Protein AF-A0A3C0A599-F1 (afdb_monomer_lite)

Secondary structure (DSSP, 8-state):
-HHHHHHHHHH-GGGGGGHHHHHHHHHHHHHHHT--SHHHHHHHHHHHH-SS-HHHHHHHHHHHHHHHHHTT-HHHHHHHHHHHHHTS-TT-HHHHHHHHHHHTTHHHHHHHHHHHHHHHHHHHHTS-HHHHHHHHHHHHHHHHHHHHHHHHHHHHHHTTSSP--S-TTS----------S---GGGSHHHHHHHHHHHHHHH-S--S-TTTT-S-------------------GGGSGGG-HHHHHTTS---HHHHHHHHHHHHHHHHHHHHHIIIII--HHHHHHHHHHHHHT---HHHHHHHHHHHHHHHHHTT-HHHHHHHHHHHHHHSTTSHHHHHHH--------GGG-HHHHHHHHHHHHHTT-HHHHHHHHHHHHHHTTTSTTHHHHHHHHHHHHHHHH-HHHHHHHHHHHHHHSTTSHHHHHHHHIIIIIHHHH---SPPPGGG-S-EEEEEEEETT-HHHHHHHHHHHHHHHHHTT-TTT-EEEEEEEETTEEEEEEEEES-HHHHHHHHHHHHS--HHHHHTT-----S-EEEEEHHHHHHHHHHT-HHHHHH-TTSPPPP---S------PPPP------HHHHHHHHHHHHHHHHHHHTTS---

pLDDT: mean 80.08, std 21.66, range [24.72, 98.38]

Foldseek 3Di:
DVLVVLVVLCPDPVNLLVLLVSLQVNLVVCCVPVVDCSNVVSLVSSCVSDVPQLVSQLVSLQVQLVSCVVVVVLLSSLVSLVSNLVSDDPPPPVNVVSVVVNVLSVLVNVLCLLQVLLCVLLVLLPDDPVVLLVVLLVVLVLVVVVLVVVLVVVVVVVCPPPHPPPDVPDDDDDDDDDDDDDDPQCRPPSSVLVVVVVCCVVQNDFDPDPPRVDPDDDDDDDDDDPPPPPPDQHPCRPLSSRSVNLVVLRDNDPVVSVVSLQSNLVSLLSNLVCCVPPVVVLVSSLVSLVVSVVSVYDPLSNLLSLLSQLVSCVVVVVVVSNVVSLVCCCPVVVVDPSVVCSVQVDADFDDDCRPLVNLLVVLVVCVVVLVLVCLLVVLSVSLSRQPPDLSNLVSLLSNLVSCQQAVFLVSSLVSLSCSLSNPVPRPSNVVSVCCNVPVSVVLDDWAFDPQVPFQWKKKKFKDFPPCVVVLVVVQVLVVVVCVVVVNVVFWHWDWGDAHNTIIIIMIIRAGGLVRNVVVLVCLQPPDPVVVVVVRHHDVTDMGMDGPRRVVSCSRNVCVVVCVVDNGGDDDPPDDPDDDDDDDDDDDDDDDDVVSVVVSSVVVVVVVVSVVVVPDDD

Sequence (617 aa):
MLLELLHDLEKDRENRPFLDKIYNALADYHRNTTRDSLAIVYYNKSIQSFKEDQTLQSINYQTLAEMKFDKAEYKQAGAYYDSTLTNLAENSKKWRRIKKKRENLDDVIKYEDIASINDSILRIAKMSDSDKLAFFKAYTDDLKAKAIADSTAAAKLSNKGPGIVNNEFAKKSVGGPSASGGKFYFYTPATVAYGKVEFRKLWGDRKLEDNWRRSEKKSNGFDQDQEIIMDTTPIAELEIFNPQTYIEEIPSDPKVLDSLTIDRDFAYYQLGLIYKEKFKEYDLATNRLEKLLAYNPQERLVLPAKYNLYKIYGLLENQTSAQKYKDDILNNHSDSRYAEILRNPNTQLASDASSPEFKYNALYKAFEASQYAEVIKKSDGYITLYNGTDIVPKFELLKATAIARQDGFQAYKKALNFVSLTYPNSPQGKRAQQLYSTTIPRLEFKQFVPDNQGANFKLLYTFDQNQDDEISDIKKQLNAAIEYYTYQEKMFVSVDYYNPSTTLVVVHGLDSKLGAQGLGEVLSKPQKQARKDKITSITKDFVGISSENYQIVQIHKNLEAYRLNPKQAPVKPESAAKKTAVKKTNLNKSPDPDKKKALIEKLKRQKKAGNSKKETP

Structure (mmCIF, N/CA/C/O backbone):
data_AF-A0A3C0A599-F1
#
_entry.id   AF-A0A3C0A599-F1
#
loop_
_atom_site.group_PDB
_atom_site.id
_atom_site.type_symbol
_atom_site.label_atom_id
_atom_site.label_alt_id
_atom_site.label_comp_id
_atom_site.label_asym_id
_atom_site.label_entity_id
_atom_site.label_seq_id
_atom_site.pdbx_PDB_ins_code
_atom_site.Cartn_x
_atom_site.Cartn_y
_atom_site.Cartn_z
_atom_site.occupancy
_atom_site.B_iso_or_equiv
_atom_site.auth_seq_id
_atom_site.auth_comp_id
_atom_site.auth_asym_id
_atom_site.auth_atom_id
_atom_site.pdbx_PDB_model_num
ATOM 1 N N . MET A 1 1 ? 16.772 13.112 -49.826 1.00 80.94 1 MET A N 1
ATOM 2 C CA . MET A 1 1 ? 17.465 14.390 -49.553 1.00 80.94 1 MET A CA 1
ATOM 3 C C . MET A 1 1 ? 17.954 14.496 -48.107 1.00 80.94 1 MET A C 1
ATOM 5 O O . MET A 1 1 ? 19.145 14.323 -47.926 1.00 80.94 1 MET A O 1
ATOM 9 N N . LEU A 1 2 ? 17.122 14.698 -47.069 1.00 88.19 2 LEU A N 1
ATOM 10 C CA . LEU A 1 2 ? 17.650 14.875 -45.692 1.00 88.19 2 LEU A CA 1
ATOM 11 C C . LEU A 1 2 ? 18.316 13.618 -45.089 1.00 88.19 2 LEU A C 1
ATOM 13 O O . LEU A 1 2 ? 19.411 13.718 -44.550 1.00 88.19 2 LEU A O 1
ATOM 17 N N . LEU A 1 3 ? 17.681 12.443 -45.183 1.00 90.12 3 LEU A N 1
ATOM 18 C CA . LEU A 1 3 ? 18.238 11.193 -44.635 1.00 90.12 3 LEU A CA 1
ATOM 19 C C . LEU A 1 3 ? 19.567 10.804 -45.299 1.00 90.12 3 LEU A C 1
ATOM 21 O O . LEU A 1 3 ? 20.514 10.409 -44.633 1.00 90.12 3 LEU A O 1
ATOM 25 N N . GLU A 1 4 ? 19.622 10.948 -46.620 1.00 92.25 4 GLU A N 1
ATOM 26 C CA . GLU A 1 4 ? 20.808 10.680 -47.435 1.00 92.25 4 GLU A CA 1
ATOM 27 C C . GLU A 1 4 ? 21.974 11.589 -47.033 1.00 92.25 4 GLU A C 1
ATOM 29 O O . GLU A 1 4 ? 23.042 11.088 -46.697 1.00 92.25 4 GLU A O 1
ATOM 34 N N . LEU A 1 5 ? 21.720 12.898 -46.905 1.00 94.31 5 LEU A N 1
ATOM 35 C CA . LEU A 1 5 ? 22.700 13.856 -46.394 1.00 94.31 5 LEU A CA 1
ATOM 36 C C . LEU A 1 5 ? 23.228 13.457 -45.006 1.00 94.31 5 LEU A C 1
ATOM 38 O O . LEU A 1 5 ? 24.430 13.500 -44.772 1.00 94.31 5 LEU A O 1
ATOM 42 N N . LEU A 1 6 ? 22.354 13.058 -44.077 1.00 93.94 6 LEU A N 1
ATOM 43 C CA . LEU A 1 6 ? 22.776 12.655 -42.732 1.00 93.94 6 LEU A CA 1
ATOM 44 C C . LEU A 1 6 ? 23.647 11.387 -42.736 1.00 93.94 6 LEU A C 1
ATOM 46 O O . LEU A 1 6 ? 24.582 11.297 -41.942 1.00 93.94 6 LEU A O 1
ATOM 50 N N . HIS A 1 7 ? 23.381 10.432 -43.629 1.00 94.44 7 HIS A N 1
ATOM 51 C CA . HIS A 1 7 ? 24.230 9.249 -43.788 1.00 94.44 7 HIS A CA 1
ATOM 52 C C . HIS A 1 7 ? 25.570 9.557 -44.457 1.00 94.44 7 HIS A C 1
ATOM 54 O O . HIS A 1 7 ? 26.574 8.936 -44.110 1.00 94.44 7 HIS A O 1
ATOM 60 N N . ASP A 1 8 ? 25.611 10.506 -45.388 1.00 95.75 8 ASP A N 1
ATOM 61 C CA . ASP A 1 8 ? 26.873 10.963 -45.970 1.00 95.75 8 ASP A CA 1
ATOM 62 C C . ASP A 1 8 ? 27.728 11.667 -44.909 1.00 95.75 8 ASP A C 1
ATOM 64 O O . ASP A 1 8 ? 28.915 11.366 -44.771 1.00 95.75 8 ASP A O 1
ATOM 68 N N . LEU A 1 9 ? 27.105 12.497 -44.062 1.00 95.06 9 LEU A N 1
ATOM 69 C CA . LEU A 1 9 ? 27.768 13.119 -42.914 1.00 95.06 9 LEU A CA 1
ATOM 70 C C . LEU A 1 9 ? 28.257 12.087 -41.882 1.00 95.06 9 LEU A C 1
ATOM 72 O O . LEU A 1 9 ? 29.345 12.262 -41.341 1.00 95.06 9 LEU A O 1
ATOM 76 N N . GLU A 1 10 ? 27.492 11.016 -41.621 1.00 93.38 10 GLU A N 1
ATOM 77 C CA . GLU A 1 10 ? 27.885 9.897 -40.739 1.00 93.38 10 GLU A CA 1
ATOM 78 C C . GLU A 1 10 ? 29.135 9.162 -41.258 1.00 93.38 10 GLU A C 1
ATOM 80 O O . GLU A 1 10 ? 29.973 8.730 -40.463 1.00 93.38 10 GLU A O 1
ATOM 85 N N . LYS A 1 11 ? 29.263 8.999 -42.581 1.00 94.00 11 LYS A N 1
ATOM 86 C CA . LYS A 1 11 ? 30.373 8.265 -43.214 1.00 94.00 11 LYS A CA 1
ATOM 87 C C . LYS A 1 11 ? 31.652 9.089 -43.335 1.00 94.00 11 LYS A C 1
ATOM 89 O O . LYS A 1 11 ? 32.737 8.502 -43.379 1.00 94.00 11 LYS A O 1
ATOM 94 N N . ASP A 1 12 ? 31.537 10.411 -43.405 1.00 93.81 12 ASP A N 1
ATOM 95 C CA . ASP A 1 12 ? 32.687 11.299 -43.521 1.00 93.81 12 ASP A CA 1
ATOM 96 C C . ASP A 1 12 ? 33.565 11.239 -42.259 1.00 93.81 12 ASP A C 1
ATOM 98 O O . ASP A 1 12 ? 33.124 11.419 -41.120 1.00 93.81 12 ASP A O 1
ATOM 102 N N . ARG A 1 13 ? 34.858 10.982 -42.469 1.00 91.06 13 ARG A N 1
ATOM 103 C CA . ARG A 1 13 ? 35.844 10.862 -41.398 1.00 91.06 13 ARG A CA 1
ATOM 104 C C . ARG A 1 13 ? 36.060 12.187 -40.667 1.00 91.06 13 ARG A C 1
ATOM 106 O O . ARG A 1 13 ? 36.328 12.150 -39.464 1.00 91.06 13 ARG A O 1
ATOM 113 N N . GLU A 1 14 ? 35.934 13.315 -41.359 1.00 92.50 14 GLU A N 1
ATOM 114 C CA . GLU A 1 14 ? 36.141 14.645 -40.775 1.00 92.50 14 GLU A CA 1
ATOM 115 C C . GLU A 1 14 ? 35.046 14.997 -39.759 1.00 92.50 14 GLU A C 1
ATOM 117 O O . GLU A 1 14 ? 35.278 15.741 -38.808 1.00 92.50 14 GLU A O 1
ATOM 122 N N . ASN A 1 15 ? 33.877 14.361 -39.867 1.00 92.69 15 ASN A N 1
ATOM 123 C CA . ASN A 1 15 ? 32.747 14.575 -38.966 1.00 92.69 15 ASN A CA 1
ATOM 124 C C . ASN A 1 15 ? 32.807 13.762 -37.668 1.00 92.69 15 ASN A C 1
ATOM 126 O O . ASN A 1 15 ? 31.903 13.869 -36.837 1.00 92.69 15 ASN A O 1
ATOM 130 N N . ARG A 1 16 ? 33.868 12.976 -37.438 1.00 89.12 16 ARG A N 1
ATOM 131 C CA . ARG A 1 16 ? 34.044 12.190 -36.202 1.00 89.12 16 ARG A CA 1
ATOM 132 C C . ARG A 1 16 ? 33.819 12.984 -34.905 1.00 89.12 16 ARG A C 1
ATOM 134 O O . ARG A 1 16 ? 33.170 12.429 -34.019 1.00 89.12 16 ARG A O 1
ATOM 141 N N . PRO A 1 17 ? 34.283 14.243 -34.770 1.00 91.31 17 PRO A N 1
ATOM 142 C CA . PRO A 1 17 ? 34.032 15.051 -33.575 1.00 91.31 17 PRO A CA 1
ATOM 143 C C . PRO A 1 17 ? 32.564 15.454 -33.360 1.00 91.31 17 PRO A C 1
ATOM 145 O O . PRO A 1 17 ? 32.223 15.887 -32.266 1.00 91.31 17 PRO A O 1
ATOM 148 N N . PHE A 1 18 ? 31.706 15.335 -34.380 1.00 93.38 18 PHE A N 1
ATOM 149 C CA . PHE A 1 18 ? 30.302 15.773 -34.365 1.00 93.38 18 PHE A CA 1
ATOM 150 C C . PHE A 1 18 ? 29.305 14.616 -34.519 1.00 93.38 18 PHE A C 1
ATOM 152 O O . PHE A 1 18 ? 28.113 14.838 -34.757 1.00 93.38 18 PHE A O 1
ATOM 159 N N . LEU A 1 19 ? 29.779 13.370 -34.417 1.00 93.88 19 LEU A N 1
ATOM 160 C CA . LEU A 1 19 ? 28.943 12.183 -34.597 1.00 93.88 19 LEU A CA 1
ATOM 161 C C . LEU A 1 19 ? 27.790 12.117 -33.598 1.00 93.88 19 LEU A C 1
ATOM 163 O O . LEU A 1 19 ? 26.715 11.641 -33.939 1.00 93.88 19 LEU A O 1
ATOM 167 N N . ASP A 1 20 ? 27.973 12.628 -32.386 1.00 94.31 20 ASP A N 1
ATOM 168 C CA . ASP A 1 20 ? 26.913 12.761 -31.393 1.00 94.31 20 ASP A CA 1
ATOM 169 C C . ASP A 1 20 ? 25.711 13.559 -31.930 1.00 94.31 20 ASP A C 1
ATOM 171 O O . ASP A 1 20 ? 24.570 13.097 -31.830 1.00 94.31 20 ASP A O 1
ATOM 175 N N . LYS A 1 21 ? 25.956 14.702 -32.574 1.00 95.81 21 LYS A N 1
ATOM 176 C CA . LYS A 1 21 ? 24.922 15.564 -33.163 1.00 95.81 21 LYS A CA 1
ATOM 177 C C . LYS A 1 21 ? 24.309 14.938 -34.409 1.00 95.81 21 LYS A C 1
ATOM 179 O O . LYS A 1 21 ? 23.091 14.963 -34.563 1.00 95.81 21 LYS A O 1
ATOM 184 N N . ILE A 1 22 ? 25.131 14.331 -35.266 1.00 96.12 22 ILE A N 1
ATOM 185 C CA . ILE A 1 22 ? 24.664 13.655 -36.486 1.00 96.12 22 ILE A CA 1
ATOM 186 C C . ILE A 1 22 ? 23.768 12.463 -36.124 1.00 96.12 22 ILE A C 1
ATOM 188 O O . ILE A 1 22 ? 22.674 12.320 -36.667 1.00 96.12 22 ILE A O 1
ATOM 192 N N . TYR A 1 23 ? 24.173 11.645 -35.149 1.00 97.06 23 TYR A N 1
ATOM 193 C CA . TYR A 1 23 ? 23.363 10.532 -34.657 1.00 97.06 23 TYR A CA 1
ATOM 194 C C . TYR A 1 23 ? 22.079 10.995 -33.975 1.00 97.06 23 TYR A C 1
ATOM 196 O O . TYR A 1 23 ? 21.045 10.360 -34.156 1.00 97.06 23 TYR A O 1
ATOM 204 N N . ASN A 1 24 ? 22.109 12.096 -33.221 1.00 96.94 24 ASN A N 1
ATOM 205 C CA . ASN A 1 24 ? 20.889 12.672 -32.657 1.00 96.94 24 ASN A CA 1
ATOM 206 C C . ASN A 1 24 ? 19.925 13.138 -33.766 1.00 96.94 24 ASN A C 1
ATOM 208 O O . ASN A 1 24 ? 18.744 12.807 -33.710 1.00 96.94 24 ASN A O 1
ATOM 212 N N . ALA A 1 25 ? 20.426 13.797 -34.815 1.00 96.06 25 ALA A N 1
ATOM 213 C CA . ALA A 1 25 ? 19.609 14.225 -35.952 1.00 96.06 25 ALA A CA 1
ATOM 214 C C . ALA A 1 25 ? 19.014 13.040 -36.739 1.00 96.06 25 ALA A C 1
ATOM 216 O O . ALA A 1 25 ? 17.839 13.073 -37.109 1.00 96.06 25 ALA A O 1
ATOM 217 N N . LEU A 1 26 ? 19.787 11.967 -36.953 1.00 95.50 26 LEU A N 1
ATOM 218 C CA . LEU A 1 26 ? 19.281 10.710 -37.523 1.00 95.50 26 LEU A CA 1
ATOM 219 C C . LEU A 1 26 ? 18.186 10.104 -36.639 1.00 95.50 26 LEU A C 1
ATOM 221 O O . LEU A 1 26 ? 17.141 9.687 -37.140 1.00 95.50 26 LEU A O 1
ATOM 225 N N . ALA A 1 27 ? 18.386 10.099 -35.321 1.00 95.56 27 ALA A N 1
ATOM 226 C CA . ALA A 1 27 ? 17.391 9.600 -34.382 1.00 95.56 27 ALA A CA 1
ATOM 227 C C . ALA A 1 27 ? 16.087 10.409 -34.433 1.00 95.56 27 ALA A C 1
ATOM 229 O O . ALA A 1 27 ? 15.009 9.818 -34.509 1.00 95.56 27 ALA A O 1
ATOM 230 N N . ASP A 1 28 ? 16.175 11.742 -34.459 1.00 94.75 28 ASP A N 1
ATOM 231 C CA . ASP A 1 28 ? 15.025 12.638 -34.605 1.00 94.75 28 ASP A CA 1
ATOM 232 C C . ASP A 1 28 ? 14.299 12.418 -35.940 1.00 94.75 28 ASP A C 1
ATOM 234 O O . ASP A 1 28 ? 13.065 12.390 -35.974 1.00 94.75 28 ASP A O 1
ATOM 238 N N . TYR A 1 29 ? 15.039 12.208 -37.035 1.00 94.19 29 TYR A N 1
ATOM 239 C CA . TYR A 1 29 ? 14.455 11.880 -38.336 1.00 94.19 29 TYR A CA 1
ATOM 240 C C . TYR A 1 29 ? 13.618 10.597 -38.259 1.00 94.19 29 TYR A C 1
ATOM 242 O O . TYR A 1 29 ? 12.432 10.617 -38.603 1.00 94.19 29 TYR A O 1
ATOM 250 N N . HIS A 1 30 ? 14.196 9.502 -37.754 1.00 92.31 30 HIS A N 1
ATOM 251 C CA . HIS A 1 30 ? 13.500 8.218 -37.601 1.00 92.31 30 HIS A CA 1
ATOM 252 C C . HIS A 1 30 ? 12.316 8.318 -36.631 1.00 92.31 30 HIS A C 1
ATOM 254 O O . HIS A 1 30 ? 11.230 7.806 -36.897 1.00 92.31 30 HIS A O 1
ATOM 260 N N . ARG A 1 31 ? 12.466 9.052 -35.525 1.00 92.12 31 ARG A N 1
ATOM 261 C CA . ARG A 1 31 ? 11.388 9.254 -34.551 1.00 92.12 31 ARG A CA 1
ATOM 262 C C . ARG A 1 31 ? 10.187 9.969 -35.172 1.00 92.12 31 ARG A C 1
ATOM 264 O O . ARG A 1 31 ? 9.052 9.596 -34.884 1.00 92.12 31 ARG A O 1
ATOM 271 N N . ASN A 1 32 ? 10.424 10.988 -35.994 1.00 89.38 32 ASN A N 1
ATOM 272 C CA . ASN A 1 32 ? 9.360 11.829 -36.542 1.00 89.38 32 ASN A CA 1
ATOM 273 C C . ASN A 1 32 ? 8.708 11.246 -37.801 1.00 89.38 32 ASN A C 1
ATOM 275 O O . ASN A 1 32 ? 7.528 11.501 -38.033 1.00 89.38 32 ASN A O 1
ATOM 279 N N . THR A 1 33 ? 9.447 10.474 -38.601 1.00 86.50 33 THR A N 1
ATOM 280 C CA . THR A 1 33 ? 8.956 9.947 -39.885 1.00 86.50 33 THR A CA 1
ATOM 281 C C . THR A 1 33 ? 8.421 8.525 -39.767 1.00 86.50 33 THR A C 1
ATOM 283 O O . THR A 1 33 ? 7.265 8.273 -40.094 1.00 86.50 33 THR A O 1
ATOM 286 N N . THR A 1 34 ? 9.240 7.599 -39.273 1.00 73.69 34 THR A N 1
ATOM 287 C CA . THR A 1 34 ? 8.932 6.165 -39.261 1.00 73.69 34 THR A CA 1
ATOM 288 C C . THR A 1 34 ? 8.459 5.672 -37.897 1.00 73.69 34 THR A C 1
ATOM 290 O O . THR A 1 34 ? 7.811 4.630 -37.824 1.00 73.69 34 THR A O 1
ATOM 293 N N . ARG A 1 35 ? 8.747 6.417 -36.815 1.00 75.12 35 ARG A N 1
ATOM 294 C CA . ARG A 1 35 ? 8.477 6.026 -35.413 1.00 75.12 35 ARG A CA 1
ATOM 295 C C . ARG A 1 35 ? 8.996 4.619 -35.094 1.00 75.12 35 ARG A C 1
ATOM 297 O O . ARG A 1 35 ? 8.388 3.871 -34.326 1.00 75.12 35 ARG A O 1
ATOM 304 N N . ASP A 1 36 ? 10.117 4.256 -35.701 1.00 71.38 36 ASP A N 1
ATOM 305 C CA . ASP A 1 36 ? 10.667 2.908 -35.638 1.00 71.38 36 ASP A CA 1
ATOM 306 C C . ASP A 1 36 ? 11.679 2.728 -34.488 1.00 71.38 36 ASP A C 1
ATOM 308 O O . ASP A 1 36 ? 11.953 3.626 -33.683 1.00 71.38 36 ASP A O 1
ATOM 312 N N . SER A 1 37 ? 12.221 1.514 -34.377 1.00 85.38 37 SER A N 1
ATOM 313 C CA . SER A 1 37 ? 13.273 1.180 -33.414 1.00 85.38 37 SER A CA 1
ATOM 314 C C . SER A 1 37 ? 14.635 1.793 -33.762 1.00 85.38 37 SER A C 1
ATOM 316 O O . SER A 1 37 ? 15.483 1.882 -32.872 1.00 85.38 37 SER A O 1
ATOM 318 N N . LEU A 1 38 ? 14.858 2.267 -34.996 1.00 90.81 38 LEU A N 1
ATOM 319 C CA . LEU A 1 38 ? 16.131 2.870 -35.406 1.00 90.81 38 LEU A CA 1
ATOM 320 C C . LEU A 1 38 ? 16.382 4.183 -34.671 1.00 90.81 38 LEU A C 1
ATOM 322 O O . LEU A 1 38 ? 17.523 4.461 -34.309 1.00 90.81 38 LEU A O 1
ATOM 326 N N . ALA A 1 39 ? 15.330 4.938 -34.346 1.00 93.00 39 ALA A N 1
ATOM 327 C CA . ALA A 1 39 ? 15.451 6.111 -33.483 1.00 93.00 39 ALA A CA 1
ATOM 328 C C . ALA A 1 39 ? 16.131 5.775 -32.141 1.00 93.00 39 ALA A C 1
ATOM 330 O O . ALA A 1 39 ? 17.052 6.468 -31.710 1.00 93.00 39 ALA A O 1
ATOM 331 N N . ILE A 1 40 ? 15.744 4.662 -31.504 1.00 92.50 40 ILE A N 1
ATOM 332 C CA . ILE A 1 40 ? 16.348 4.210 -30.240 1.00 92.50 40 ILE A CA 1
ATOM 333 C C . ILE A 1 40 ? 17.827 3.868 -30.449 1.00 92.50 40 ILE A C 1
ATOM 335 O O . ILE A 1 40 ? 18.671 4.247 -29.633 1.00 92.50 40 ILE A O 1
ATOM 339 N N . VAL A 1 41 ? 18.156 3.176 -31.542 1.00 93.94 41 VAL A N 1
ATOM 340 C CA . VAL A 1 41 ? 19.540 2.817 -31.884 1.00 93.94 41 VAL A CA 1
ATOM 341 C C . VAL A 1 41 ? 20.396 4.072 -32.053 1.00 93.94 41 VAL A C 1
ATOM 343 O O . VAL A 1 41 ? 21.458 4.178 -31.439 1.00 93.94 41 VAL A O 1
ATOM 346 N N . TYR A 1 42 ? 19.928 5.045 -32.833 1.00 96.25 42 TYR A N 1
ATOM 347 C CA . TYR A 1 42 ? 20.678 6.263 -33.120 1.00 96.25 42 TYR A CA 1
ATOM 348 C C . TYR A 1 42 ? 20.806 7.198 -31.908 1.00 96.25 42 TYR A C 1
ATOM 350 O O . TYR A 1 42 ? 21.896 7.725 -31.684 1.00 96.25 42 TYR A O 1
ATOM 358 N N . TYR A 1 43 ? 19.794 7.324 -31.039 1.00 96.38 43 TYR A N 1
ATOM 359 C CA . TYR A 1 43 ? 19.970 8.053 -29.772 1.00 96.38 43 TYR A CA 1
ATOM 360 C C . TYR A 1 43 ? 21.030 7.394 -28.881 1.00 96.38 43 TYR A C 1
ATOM 362 O O . TYR A 1 43 ? 21.854 8.088 -28.286 1.00 96.38 43 TYR A O 1
ATOM 370 N N . ASN A 1 44 ? 21.064 6.058 -28.810 1.00 94.19 44 ASN A N 1
ATOM 371 C CA . ASN A 1 44 ? 22.105 5.355 -28.057 1.00 94.19 44 ASN A CA 1
ATOM 372 C C . ASN A 1 44 ? 23.497 5.529 -28.694 1.00 94.19 44 ASN A C 1
ATOM 374 O O . ASN A 1 44 ? 24.468 5.716 -27.961 1.00 94.19 44 ASN A O 1
ATOM 378 N N . LYS A 1 45 ? 23.611 5.539 -30.032 1.00 95.25 45 LYS A N 1
ATOM 379 C CA . LYS A 1 45 ? 24.865 5.894 -30.725 1.00 95.25 45 LYS A CA 1
ATOM 380 C C . LYS A 1 45 ? 25.311 7.320 -30.383 1.00 95.25 45 LYS A C 1
ATOM 382 O O . LYS A 1 45 ? 26.485 7.530 -30.081 1.00 95.25 45 LYS A O 1
ATOM 387 N N . SER A 1 46 ? 24.384 8.280 -30.368 1.00 95.75 46 SER A N 1
ATOM 388 C CA . SER A 1 46 ? 24.660 9.669 -29.975 1.00 95.75 46 SER A CA 1
ATOM 389 C C . SER A 1 46 ? 25.220 9.744 -28.551 1.00 95.75 46 SER A C 1
ATOM 391 O O . SER A 1 46 ? 26.309 10.275 -28.340 1.00 95.75 46 SER A O 1
ATOM 393 N N . ILE A 1 47 ? 24.552 9.087 -27.594 1.00 94.12 47 ILE A N 1
ATOM 394 C CA . ILE A 1 47 ? 24.988 8.992 -26.191 1.00 94.12 47 ILE A CA 1
ATOM 395 C C . ILE A 1 47 ? 26.408 8.422 -26.057 1.00 94.12 47 ILE A C 1
ATOM 397 O O . ILE A 1 47 ? 27.182 8.866 -25.206 1.00 94.12 47 ILE A O 1
ATOM 401 N N . GLN A 1 48 ? 26.754 7.419 -26.864 1.00 91.81 48 GLN A N 1
ATOM 402 C CA . GLN A 1 48 ? 28.059 6.759 -26.805 1.00 91.81 48 GLN A CA 1
ATOM 403 C C . GLN A 1 48 ? 29.186 7.584 -27.433 1.00 91.81 48 GLN A C 1
ATOM 405 O O . GLN A 1 48 ? 30.336 7.415 -27.031 1.00 91.81 48 GLN A O 1
ATOM 410 N N . SER A 1 49 ? 28.863 8.455 -28.391 1.00 88.88 49 SER A N 1
ATOM 411 C CA . SER A 1 49 ? 29.855 9.149 -29.220 1.00 88.88 49 SER A CA 1
ATOM 412 C C . SER A 1 49 ? 30.509 10.330 -28.514 1.00 88.88 49 SER A C 1
ATOM 414 O O . SER A 1 49 ? 31.705 10.543 -28.689 1.00 88.88 49 SER A O 1
ATOM 416 N N . PHE A 1 50 ? 29.766 11.061 -27.675 1.00 85.00 50 PHE A N 1
ATOM 417 C CA . PHE A 1 50 ? 30.327 12.171 -26.906 1.00 85.00 50 PHE A CA 1
ATOM 418 C C . PHE A 1 50 ? 29.640 12.330 -25.550 1.00 85.00 50 PHE A C 1
ATOM 420 O O . PHE A 1 50 ? 28.472 12.700 -25.454 1.00 85.00 50 PHE A O 1
ATOM 427 N N . LYS A 1 51 ? 30.371 12.020 -24.475 1.00 80.12 51 LYS A N 1
ATOM 428 C CA . LYS A 1 51 ? 29.828 11.992 -23.105 1.00 80.12 51 LYS A CA 1
ATOM 429 C C . LYS A 1 51 ? 29.932 13.325 -22.366 1.00 80.12 51 LYS A C 1
ATOM 431 O O . LYS A 1 51 ? 29.304 13.470 -21.323 1.00 80.12 51 LYS A O 1
ATOM 436 N N . GLU A 1 52 ? 30.725 14.266 -22.874 1.00 86.50 52 GLU A N 1
ATOM 437 C CA . GLU A 1 52 ? 30.999 15.537 -22.192 1.00 86.50 52 GLU A CA 1
ATOM 438 C C . GLU A 1 52 ? 29.923 16.600 -22.470 1.00 86.50 52 GLU A C 1
ATOM 440 O O . GLU A 1 52 ? 29.703 17.469 -21.627 1.00 86.50 52 GLU A O 1
ATOM 445 N N . ASP A 1 53 ? 29.184 16.508 -23.587 1.00 91.19 53 ASP A N 1
ATOM 446 C CA . ASP A 1 53 ? 28.024 17.373 -23.848 1.00 91.19 53 ASP A CA 1
ATOM 447 C C . ASP A 1 53 ? 26.817 16.952 -22.996 1.00 91.19 53 ASP A C 1
ATOM 449 O O . ASP A 1 53 ? 25.912 16.235 -23.431 1.00 91.19 53 ASP A O 1
ATOM 453 N N . GLN A 1 54 ? 26.786 17.432 -21.753 1.00 93.38 54 GLN A N 1
ATOM 454 C CA . GLN A 1 54 ? 25.684 17.187 -20.821 1.00 93.38 54 GLN A CA 1
ATOM 455 C C . GLN A 1 54 ? 24.328 17.652 -21.373 1.00 93.38 54 GLN A C 1
ATOM 457 O O . GLN A 1 54 ? 23.296 17.039 -21.085 1.00 93.38 54 GLN A O 1
ATOM 462 N N . THR A 1 55 ? 24.307 18.704 -22.200 1.00 93.88 55 THR A N 1
ATOM 463 C CA . THR A 1 55 ? 23.059 19.222 -22.769 1.00 93.88 55 THR A CA 1
ATOM 464 C C . THR A 1 55 ? 22.471 18.206 -23.737 1.00 93.88 55 THR A C 1
ATOM 466 O O . THR A 1 55 ? 21.316 17.801 -23.559 1.00 93.88 55 THR A O 1
ATOM 469 N N . LEU A 1 56 ? 23.266 17.740 -24.701 1.00 95.12 56 LEU A N 1
ATOM 470 C CA . LEU A 1 56 ? 22.845 16.734 -25.673 1.00 95.12 56 LEU A CA 1
ATOM 471 C C . LEU A 1 56 ? 22.534 15.389 -25.004 1.00 95.12 56 LEU A C 1
ATOM 473 O O . LEU A 1 56 ? 21.510 14.777 -25.308 1.00 95.12 56 LEU A O 1
ATOM 477 N N . GLN A 1 57 ? 23.333 14.970 -24.017 1.00 95.25 57 GLN A N 1
ATOM 478 C CA . GLN A 1 57 ? 23.052 13.782 -23.202 1.00 95.25 57 GLN A CA 1
ATOM 479 C C . GLN A 1 57 ? 21.679 13.882 -22.525 1.00 95.25 57 GLN A C 1
ATOM 481 O O . GLN A 1 57 ? 20.877 12.950 -22.609 1.00 95.25 57 GLN A O 1
ATOM 486 N N . SER A 1 58 ? 21.361 15.028 -21.909 1.00 96.06 58 SER A N 1
ATOM 487 C CA . SER A 1 58 ? 20.052 15.243 -21.282 1.00 96.06 58 SER A CA 1
ATOM 488 C C . SER A 1 58 ? 18.901 15.145 -22.289 1.00 96.06 58 SER A C 1
ATOM 490 O O . SER A 1 58 ? 17.840 14.626 -21.950 1.00 96.06 58 SER A O 1
ATOM 492 N N . ILE A 1 59 ? 19.098 15.614 -23.526 1.00 96.44 59 ILE A N 1
ATOM 493 C CA . ILE A 1 59 ? 18.090 15.568 -24.594 1.00 96.44 59 ILE A CA 1
ATOM 494 C C . ILE A 1 59 ? 17.881 14.127 -25.066 1.00 96.44 59 ILE A C 1
ATOM 496 O O . ILE A 1 59 ? 16.739 13.666 -25.123 1.00 96.44 59 ILE A O 1
ATOM 500 N N . ASN A 1 60 ? 18.965 13.400 -25.339 1.00 96.94 60 ASN A N 1
ATOM 501 C CA . ASN A 1 60 ? 18.914 12.005 -25.768 1.00 96.94 60 ASN A CA 1
ATOM 502 C C . ASN A 1 60 ? 18.223 11.120 -24.725 1.00 96.94 60 ASN A C 1
ATOM 504 O O . ASN A 1 60 ? 17.262 10.417 -25.043 1.00 96.94 60 ASN A O 1
ATOM 508 N N . TYR A 1 61 ? 18.666 11.183 -23.465 1.00 97.69 61 TYR A N 1
ATOM 509 C CA . TYR A 1 61 ? 18.070 10.390 -22.391 1.00 97.69 61 TYR A CA 1
ATOM 510 C C . TYR A 1 61 ? 16.613 10.767 -22.137 1.00 97.69 61 TYR A C 1
ATOM 512 O O . TYR A 1 61 ? 15.782 9.874 -21.983 1.00 97.69 61 TYR A O 1
ATOM 520 N N . GLN A 1 62 ? 16.271 12.060 -22.147 1.00 97.44 62 GLN A N 1
ATOM 521 C CA . GLN A 1 62 ? 14.882 12.477 -21.969 1.00 97.44 62 GLN A CA 1
ATOM 522 C C . GLN A 1 62 ? 13.999 11.919 -23.088 1.00 97.44 62 GLN A C 1
ATOM 524 O O . GLN A 1 62 ? 12.902 11.432 -22.816 1.00 97.44 62 GLN A O 1
ATOM 529 N N . THR A 1 63 ? 14.476 11.970 -24.331 1.00 96.31 63 THR A N 1
ATOM 530 C CA . THR A 1 63 ? 13.705 11.507 -25.486 1.00 96.31 63 THR A CA 1
ATOM 531 C C . THR A 1 63 ? 13.504 9.997 -25.445 1.00 96.31 63 THR A C 1
ATOM 533 O O . THR A 1 63 ? 12.383 9.523 -25.618 1.00 96.31 63 THR A O 1
ATOM 536 N N . LEU A 1 64 ? 14.548 9.235 -25.106 1.00 96.19 64 LEU A N 1
ATOM 537 C CA . LEU A 1 64 ? 14.438 7.795 -24.871 1.00 96.19 64 LEU A CA 1
ATOM 538 C C . LEU A 1 64 ? 13.473 7.471 -23.722 1.00 96.19 64 LEU A C 1
ATOM 540 O O . LEU A 1 64 ? 12.688 6.528 -23.830 1.00 96.19 64 LEU A O 1
ATOM 544 N N . ALA A 1 65 ? 13.484 8.259 -22.643 1.00 96.50 65 ALA A N 1
ATOM 545 C CA . ALA A 1 65 ? 12.550 8.087 -21.537 1.00 96.50 65 ALA A CA 1
ATOM 546 C C . ALA A 1 65 ? 11.096 8.287 -21.981 1.00 96.50 65 ALA A C 1
ATOM 548 O O . ALA A 1 65 ? 10.237 7.482 -21.634 1.00 96.50 65 ALA A O 1
ATOM 549 N N . GLU A 1 66 ? 10.830 9.331 -22.766 1.00 95.06 66 GLU A N 1
ATOM 550 C CA . GLU A 1 66 ? 9.500 9.639 -23.301 1.00 95.06 66 GLU A CA 1
ATOM 551 C C . GLU A 1 66 ? 9.030 8.556 -24.279 1.00 95.06 66 GLU A C 1
ATOM 553 O O . GLU A 1 66 ? 7.952 8.005 -24.094 1.00 95.06 66 GLU A O 1
ATOM 558 N N . MET A 1 67 ? 9.881 8.123 -25.212 1.00 93.69 67 MET A N 1
ATOM 559 C CA . MET A 1 67 ? 9.553 7.023 -26.129 1.00 93.69 67 MET A CA 1
ATOM 560 C C . MET A 1 67 ? 9.225 5.715 -25.399 1.00 93.69 67 MET A C 1
ATOM 562 O O . MET A 1 67 ? 8.353 4.960 -25.827 1.00 93.69 67 MET A O 1
ATOM 566 N N . LYS A 1 68 ? 9.935 5.415 -24.305 1.00 94.12 68 LYS A N 1
ATOM 567 C CA . LYS A 1 68 ? 9.656 4.235 -23.479 1.00 94.12 68 LYS A CA 1
ATOM 568 C C . LYS A 1 68 ? 8.398 4.412 -22.638 1.00 94.12 68 LYS A C 1
ATOM 570 O O . LYS A 1 68 ? 7.662 3.447 -22.459 1.00 94.12 68 LYS A O 1
ATOM 575 N N . PHE A 1 69 ? 8.130 5.620 -22.153 1.00 94.38 69 PHE A N 1
ATOM 576 C CA . PHE A 1 69 ? 6.904 5.936 -21.428 1.00 94.38 69 PHE A CA 1
ATOM 577 C C . PHE A 1 69 ? 5.672 5.748 -22.320 1.00 94.38 69 PHE A C 1
ATOM 579 O O . PHE A 1 69 ? 4.728 5.091 -21.893 1.00 94.38 69 PHE A O 1
ATOM 586 N N . ASP A 1 70 ? 5.720 6.237 -23.561 1.00 91.88 70 ASP A N 1
ATOM 587 C CA . ASP A 1 70 ? 4.621 6.139 -24.533 1.00 91.88 70 ASP A CA 1
ATOM 588 C C . ASP A 1 70 ? 4.307 4.685 -24.926 1.00 91.88 70 ASP A C 1
ATOM 590 O O . ASP A 1 70 ? 3.187 4.361 -25.304 1.00 91.88 70 ASP A O 1
ATOM 594 N N . LYS A 1 71 ? 5.290 3.784 -24.805 1.00 91.56 71 LYS A N 1
ATOM 595 C CA . LYS A 1 71 ? 5.120 2.331 -24.985 1.00 91.56 71 LYS A CA 1
ATOM 596 C C . LYS A 1 71 ? 4.728 1.598 -23.695 1.00 91.56 71 LYS A C 1
ATOM 598 O O . LYS A 1 71 ? 4.801 0.371 -23.646 1.00 91.56 71 LYS A O 1
ATOM 603 N N . ALA A 1 72 ? 4.395 2.329 -22.630 1.00 93.69 72 ALA A N 1
ATOM 604 C CA . ALA A 1 72 ? 4.160 1.811 -21.282 1.00 93.69 72 ALA A CA 1
ATOM 605 C C . ALA A 1 72 ? 5.332 0.980 -20.701 1.00 93.69 72 ALA A C 1
ATOM 607 O O . ALA A 1 72 ? 5.180 0.213 -19.745 1.00 93.69 72 ALA A O 1
ATOM 608 N N . GLU A 1 73 ? 6.554 1.164 -21.216 1.00 93.81 73 GLU A N 1
ATOM 609 C CA . GLU A 1 73 ? 7.786 0.537 -20.726 1.00 93.81 73 GLU A CA 1
ATOM 610 C C . GLU A 1 73 ? 8.354 1.319 -19.521 1.00 93.81 73 GLU A C 1
ATOM 612 O O . GLU A 1 73 ? 9.522 1.722 -19.490 1.00 93.81 73 GLU A O 1
ATOM 617 N N . TYR A 1 74 ? 7.526 1.535 -18.493 1.00 94.88 74 TYR A N 1
ATOM 618 C CA . TYR A 1 74 ? 7.779 2.486 -17.399 1.00 94.88 74 TYR A CA 1
ATOM 619 C C . TYR A 1 74 ? 9.090 2.274 -16.644 1.00 94.88 74 TYR A C 1
ATOM 621 O O . TYR A 1 74 ? 9.724 3.237 -16.221 1.00 94.88 74 TYR A O 1
ATOM 629 N N . LYS A 1 75 ? 9.545 1.027 -16.495 1.00 94.06 75 LYS A N 1
ATOM 630 C CA . LYS A 1 75 ? 10.839 0.735 -15.863 1.00 94.06 75 LYS A CA 1
ATOM 631 C C . LYS A 1 75 ? 12.020 1.268 -16.670 1.00 94.06 75 LYS A C 1
ATOM 633 O O . LYS A 1 75 ? 12.962 1.801 -16.089 1.00 94.06 75 LYS A O 1
ATOM 638 N N . GLN A 1 76 ? 11.977 1.123 -17.991 1.00 94.50 76 GLN A N 1
ATOM 639 C CA . GLN A 1 76 ? 13.024 1.644 -18.869 1.00 94.50 76 GLN A CA 1
ATOM 640 C C . GLN A 1 76 ? 12.931 3.168 -18.955 1.00 94.50 76 GLN A C 1
ATOM 642 O O . GLN A 1 76 ? 13.950 3.843 -18.853 1.00 94.50 76 GLN A O 1
ATOM 647 N N . ALA A 1 77 ? 11.710 3.707 -19.034 1.00 96.75 77 ALA A N 1
ATOM 648 C CA . ALA A 1 77 ? 11.474 5.145 -18.969 1.00 96.75 77 ALA A CA 1
ATOM 649 C C . ALA A 1 77 ? 12.050 5.764 -17.686 1.00 96.75 77 ALA A C 1
ATOM 651 O O . ALA A 1 77 ? 12.755 6.767 -17.744 1.00 96.75 77 ALA A O 1
ATOM 652 N N . GLY A 1 78 ? 11.818 5.131 -16.531 1.00 96.94 78 GLY A N 1
ATOM 653 C CA . GLY A 1 78 ? 12.381 5.554 -15.250 1.00 96.94 78 GLY A CA 1
ATOM 654 C C . GLY A 1 78 ? 13.908 5.581 -15.258 1.00 96.94 78 GLY A C 1
ATOM 655 O O . GLY A 1 78 ? 14.492 6.591 -14.885 1.00 96.94 78 GLY A O 1
ATOM 656 N N . ALA A 1 79 ? 14.553 4.526 -15.763 1.00 96.44 79 ALA A N 1
ATOM 657 C CA . ALA A 1 79 ? 16.012 4.478 -15.866 1.00 96.44 79 ALA A CA 1
ATOM 658 C C . ALA A 1 79 ? 16.575 5.601 -16.757 1.00 96.44 79 ALA A C 1
ATOM 660 O O . ALA A 1 79 ? 17.562 6.238 -16.398 1.00 96.44 79 ALA A O 1
ATOM 661 N N . TYR A 1 80 ? 15.927 5.889 -17.888 1.00 97.50 80 TYR A N 1
ATOM 662 C CA . TYR A 1 80 ? 16.335 6.994 -18.750 1.00 97.50 80 TYR A CA 1
ATOM 663 C C . TYR A 1 80 ? 16.052 8.369 -18.130 1.00 97.50 80 TYR A C 1
ATOM 665 O O . TYR A 1 80 ? 16.862 9.280 -18.295 1.00 97.50 80 TYR A O 1
ATOM 673 N N . TYR A 1 81 ? 14.973 8.536 -17.359 1.00 98.19 81 TYR A N 1
ATOM 674 C CA . TYR A 1 81 ? 14.761 9.762 -16.584 1.00 98.19 81 TYR A CA 1
ATOM 675 C C . TYR A 1 81 ? 15.813 9.941 -15.484 1.00 98.19 81 TYR A C 1
ATOM 677 O O . TYR A 1 81 ? 16.261 11.067 -15.282 1.00 98.19 81 TYR A O 1
ATOM 685 N N . ASP A 1 82 ? 16.262 8.868 -14.830 1.00 96.75 82 ASP A N 1
ATOM 686 C CA . ASP A 1 82 ? 17.366 8.929 -13.865 1.00 96.75 82 ASP A CA 1
ATOM 687 C C . ASP A 1 82 ? 18.651 9.430 -14.552 1.00 96.75 82 ASP A C 1
ATOM 689 O O . ASP A 1 82 ? 19.241 10.412 -14.106 1.00 96.75 82 ASP A O 1
ATOM 693 N N . SER A 1 83 ? 19.023 8.857 -15.706 1.00 96.38 83 SER A N 1
ATOM 694 C CA . SER A 1 83 ? 20.148 9.351 -16.523 1.00 96.38 83 SER A CA 1
ATOM 695 C C . SER A 1 83 ? 19.936 10.771 -17.061 1.00 96.38 83 SER A C 1
ATOM 697 O O . SER A 1 83 ? 20.891 11.526 -17.229 1.00 96.38 83 SER A O 1
ATOM 699 N N . THR A 1 84 ? 18.693 11.181 -17.316 1.00 97.38 84 THR A N 1
ATOM 700 C CA . THR A 1 84 ? 18.393 12.572 -17.686 1.00 97.38 84 THR A CA 1
ATOM 701 C C . THR A 1 84 ? 18.748 13.516 -16.540 1.00 97.38 84 THR A C 1
ATOM 703 O O . THR A 1 84 ? 19.391 14.539 -16.760 1.00 97.38 84 THR A O 1
ATOM 706 N N . LEU A 1 85 ? 18.356 13.174 -15.309 1.00 97.25 85 LEU A N 1
ATOM 707 C CA . LEU A 1 85 ? 18.563 14.012 -14.126 1.00 97.25 85 LEU A CA 1
ATOM 708 C C . LEU A 1 85 ? 20.042 14.195 -13.780 1.00 97.25 85 LEU A C 1
ATOM 710 O O . LEU A 1 85 ? 20.405 15.278 -13.331 1.00 97.25 85 LEU A O 1
ATOM 714 N N . THR A 1 86 ? 20.891 13.191 -14.029 1.00 96.00 86 THR A N 1
ATOM 715 C CA . THR A 1 86 ? 22.346 13.304 -13.808 1.00 96.00 86 THR A CA 1
ATOM 716 C C . THR A 1 86 ? 23.034 14.261 -14.783 1.00 96.00 86 THR A C 1
ATOM 718 O O . THR A 1 86 ? 24.146 14.695 -14.515 1.00 96.00 86 THR A O 1
ATOM 721 N N . ASN A 1 87 ? 22.392 14.577 -15.912 1.00 94.81 87 ASN A N 1
ATOM 722 C CA . ASN A 1 87 ? 22.913 15.469 -16.953 1.00 94.81 87 ASN A CA 1
ATOM 723 C C . ASN A 1 87 ? 22.232 16.851 -16.949 1.00 94.81 87 ASN A C 1
ATOM 725 O O . ASN A 1 87 ? 22.402 17.639 -17.875 1.00 94.81 87 ASN A O 1
ATOM 729 N N . LEU A 1 88 ? 21.424 17.151 -15.930 1.00 94.94 88 LEU A N 1
ATOM 730 C CA . LEU A 1 88 ? 20.752 18.437 -15.772 1.00 94.94 88 LEU A CA 1
ATOM 731 C C . LEU A 1 88 ? 21.264 19.149 -14.523 1.00 94.94 88 LEU A C 1
ATOM 733 O O . LEU A 1 88 ? 21.462 18.526 -13.485 1.00 94.94 88 LEU A O 1
ATOM 737 N N . ALA A 1 89 ? 21.366 20.478 -14.596 1.00 95.31 89 ALA A N 1
ATOM 738 C CA . ALA A 1 89 ? 21.621 21.297 -13.418 1.00 95.31 89 ALA A CA 1
ATOM 739 C C . ALA A 1 89 ? 20.529 21.064 -12.361 1.00 95.31 89 ALA A C 1
ATOM 741 O O . ALA A 1 89 ? 19.329 21.239 -12.637 1.00 95.31 89 ALA A O 1
ATOM 742 N N . GLU A 1 90 ? 20.958 20.667 -11.164 1.00 94.38 90 GLU A N 1
ATOM 743 C CA . GLU A 1 90 ? 20.081 20.355 -10.042 1.00 94.38 90 GLU A CA 1
ATOM 744 C C . GLU A 1 90 ? 19.164 21.546 -9.719 1.00 94.38 90 GLU A C 1
ATOM 746 O O . GLU A 1 90 ? 19.543 22.709 -9.851 1.00 94.38 90 GLU A O 1
ATOM 751 N N . ASN A 1 91 ? 17.914 21.267 -9.344 1.00 92.69 91 ASN A N 1
ATOM 752 C CA . ASN A 1 91 ? 16.887 22.264 -8.997 1.00 92.69 91 ASN A CA 1
ATOM 753 C C . ASN A 1 91 ? 16.451 23.244 -10.104 1.00 92.69 91 ASN A C 1
ATOM 755 O O . ASN A 1 91 ? 15.493 24.008 -9.908 1.00 92.69 91 ASN A O 1
ATOM 759 N N . SER A 1 92 ? 17.034 23.173 -11.304 1.00 96.50 92 SER A N 1
ATOM 760 C CA . SER A 1 92 ? 16.529 23.906 -12.468 1.00 96.50 92 SER A CA 1
ATOM 761 C C . SER A 1 92 ? 15.049 23.584 -12.741 1.00 96.50 92 SER A C 1
ATOM 763 O O . SER A 1 92 ? 14.512 22.539 -12.354 1.00 96.50 92 SER A O 1
ATOM 765 N N . LYS A 1 93 ? 14.339 24.484 -13.436 1.00 96.44 93 LYS A N 1
ATOM 766 C CA . LYS A 1 93 ? 12.921 24.274 -13.793 1.00 96.44 93 LYS A CA 1
ATOM 767 C C . LYS A 1 93 ? 12.718 22.967 -14.573 1.00 96.44 93 LYS A C 1
ATOM 769 O O . LYS A 1 93 ? 11.735 22.266 -14.331 1.00 96.44 93 LYS A O 1
ATOM 774 N N . LYS A 1 94 ? 13.643 22.636 -15.484 1.00 94.81 94 LYS A N 1
ATOM 775 C CA . LYS A 1 94 ? 13.627 21.382 -16.255 1.00 94.81 94 LYS A CA 1
ATOM 776 C C . LYS A 1 94 ? 13.875 20.182 -15.340 1.00 94.81 94 LYS A C 1
ATOM 778 O O . LYS A 1 94 ? 13.065 19.259 -15.355 1.00 94.81 94 LYS A O 1
ATOM 783 N N . TRP A 1 95 ? 14.896 20.240 -14.481 1.00 97.56 95 TRP A N 1
ATOM 784 C CA . TRP A 1 95 ? 15.199 19.177 -13.519 1.00 97.56 95 TRP A CA 1
ATOM 785 C C . TRP A 1 95 ? 13.998 18.853 -12.626 1.00 97.56 95 TRP A C 1
ATOM 787 O O . TRP A 1 95 ? 13.569 17.706 -12.580 1.00 97.56 95 TRP A O 1
ATOM 797 N N . ARG A 1 96 ? 13.347 19.859 -12.021 1.00 97.44 96 ARG A N 1
ATOM 798 C CA . ARG A 1 96 ? 12.161 19.645 -11.162 1.00 97.44 96 ARG A CA 1
ATOM 799 C C . ARG A 1 96 ? 10.997 18.977 -11.901 1.00 97.44 96 ARG A C 1
ATOM 801 O O . ARG A 1 96 ? 10.304 18.137 -11.331 1.00 97.44 96 ARG A O 1
ATOM 808 N N . ARG A 1 97 ? 10.782 19.326 -13.175 1.00 96.94 97 ARG A N 1
ATOM 809 C CA . ARG A 1 97 ? 9.747 18.699 -14.016 1.00 96.94 97 ARG A CA 1
ATOM 810 C C . ARG A 1 97 ? 10.063 17.231 -14.300 1.00 96.94 97 ARG A C 1
ATOM 812 O O . ARG A 1 97 ? 9.177 16.394 -14.147 1.00 96.94 97 ARG A O 1
ATOM 819 N N . ILE A 1 98 ? 11.302 16.922 -14.685 1.00 97.25 98 ILE A N 1
ATOM 820 C CA . ILE A 1 98 ? 11.732 15.543 -14.956 1.00 97.25 98 ILE A CA 1
ATOM 821 C C . ILE A 1 98 ? 11.738 14.710 -13.675 1.00 97.25 98 ILE A C 1
ATOM 823 O O . ILE A 1 98 ? 11.247 13.586 -13.688 1.00 97.25 98 ILE A O 1
ATOM 827 N N . LYS A 1 99 ? 12.172 15.283 -12.549 1.00 97.62 99 LYS A N 1
ATOM 828 C CA . LYS A 1 99 ? 12.151 14.619 -11.244 1.00 97.62 99 LYS A CA 1
ATOM 829 C C . LYS A 1 99 ? 10.735 14.188 -10.875 1.00 97.62 99 LYS A C 1
ATOM 831 O O . LYS A 1 99 ? 10.512 13.025 -10.570 1.00 97.62 99 LYS A O 1
ATOM 836 N N . LYS A 1 100 ? 9.752 15.081 -11.035 1.00 95.44 100 LYS A N 1
ATOM 837 C CA . LYS A 1 100 ? 8.338 14.749 -10.815 1.00 95.44 100 LYS A CA 1
ATOM 838 C C . LYS A 1 100 ? 7.843 13.645 -11.759 1.00 95.44 100 LYS A C 1
ATOM 840 O O . LYS A 1 100 ? 7.124 12.754 -11.316 1.00 95.44 100 LYS A O 1
ATOM 845 N N . LYS A 1 101 ? 8.216 13.675 -13.049 1.00 94.69 101 LYS A N 1
ATOM 846 C CA . LYS A 1 101 ? 7.894 12.581 -13.992 1.00 94.69 101 LYS A CA 1
ATOM 847 C C . LYS A 1 101 ? 8.495 11.253 -13.519 1.00 94.69 101 LYS A C 1
ATOM 849 O O . LYS A 1 101 ? 7.803 10.242 -13.541 1.00 94.69 101 LYS A O 1
ATOM 854 N N . ARG A 1 102 ? 9.744 11.262 -13.049 1.00 97.00 102 ARG A N 1
ATOM 855 C CA . ARG A 1 102 ? 10.440 10.076 -12.547 1.00 97.00 102 ARG A CA 1
ATOM 856 C C . ARG A 1 102 ? 9.815 9.519 -11.273 1.00 97.00 102 ARG A C 1
ATOM 858 O O . ARG A 1 102 ? 9.532 8.326 -11.230 1.00 97.00 102 ARG A O 1
ATOM 865 N N . GLU A 1 103 ? 9.572 10.361 -10.274 1.00 94.50 103 GLU A N 1
ATOM 866 C CA . GLU A 1 103 ? 8.925 9.983 -9.006 1.00 94.50 103 GLU A CA 1
ATOM 867 C C . GLU A 1 103 ? 7.508 9.441 -9.257 1.00 94.50 103 GLU A C 1
ATOM 869 O O . GLU A 1 103 ? 7.051 8.489 -8.625 1.00 94.50 103 GLU A O 1
ATOM 874 N N . ASN A 1 104 ? 6.817 9.964 -10.275 1.00 90.81 104 ASN A N 1
ATOM 875 C CA . ASN A 1 104 ? 5.532 9.422 -10.701 1.00 90.81 104 ASN A CA 1
ATOM 876 C C . ASN A 1 104 ? 5.611 7.972 -11.221 1.00 90.81 104 ASN A C 1
ATOM 878 O O . ASN A 1 104 ? 4.575 7.306 -11.265 1.00 90.81 104 ASN A O 1
ATOM 882 N N . LEU A 1 105 ? 6.789 7.454 -11.566 1.00 95.44 105 LEU A N 1
ATOM 883 C CA . LEU A 1 105 ? 6.972 6.063 -11.982 1.00 95.44 105 LEU A CA 1
ATOM 884 C C . LEU A 1 105 ? 7.335 5.115 -10.828 1.00 95.44 105 LEU A C 1
ATOM 886 O O . LEU A 1 105 ? 7.307 3.905 -11.030 1.00 95.44 105 LEU A O 1
ATOM 890 N N . ASP A 1 106 ? 7.643 5.612 -9.626 1.00 93.38 106 ASP A N 1
ATOM 891 C CA . ASP A 1 106 ? 8.174 4.773 -8.537 1.00 93.38 106 ASP A CA 1
ATOM 892 C C . ASP A 1 106 ? 7.249 3.611 -8.168 1.00 93.38 106 ASP A C 1
ATOM 894 O O . ASP A 1 106 ? 7.685 2.459 -8.123 1.00 93.38 106 ASP A O 1
ATOM 898 N N . ASP A 1 107 ? 5.962 3.898 -7.957 1.00 90.50 107 ASP A N 1
ATOM 899 C CA . ASP A 1 107 ? 4.987 2.887 -7.540 1.00 90.50 107 ASP A CA 1
ATOM 900 C C . ASP A 1 107 ? 4.800 1.806 -8.626 1.00 90.50 107 ASP A C 1
ATOM 902 O O . ASP A 1 107 ? 4.843 0.614 -8.317 1.00 90.50 107 ASP A O 1
ATOM 906 N N . VAL A 1 108 ? 4.673 2.188 -9.906 1.00 95.81 108 VAL A N 1
ATOM 907 C CA . VAL A 1 108 ? 4.523 1.209 -11.002 1.00 95.81 108 VAL A CA 1
ATOM 908 C C . VAL A 1 108 ? 5.782 0.371 -11.186 1.00 95.81 108 VAL A C 1
ATOM 910 O O . VAL A 1 108 ? 5.683 -0.844 -11.319 1.00 95.81 108 VAL A O 1
ATOM 913 N N . ILE A 1 109 ? 6.972 0.977 -11.114 1.00 95.81 109 ILE A N 1
ATOM 914 C CA . ILE A 1 109 ? 8.245 0.254 -11.235 1.00 95.81 109 ILE A CA 1
ATOM 915 C C . ILE A 1 109 ? 8.406 -0.738 -10.085 1.00 95.81 109 ILE A C 1
ATOM 917 O O . ILE A 1 109 ? 8.786 -1.887 -10.310 1.00 95.81 109 ILE A O 1
ATOM 921 N N . LYS A 1 110 ? 8.095 -0.312 -8.857 1.00 95.12 110 LYS A N 1
ATOM 922 C CA . LYS A 1 110 ? 8.160 -1.159 -7.667 1.00 95.12 110 LYS A CA 1
ATOM 923 C C . LYS A 1 110 ? 7.271 -2.391 -7.815 1.00 95.12 110 LYS A C 1
ATOM 925 O O . LYS A 1 110 ? 7.744 -3.503 -7.584 1.00 95.12 110 LYS A O 1
ATOM 930 N N . TYR A 1 111 ? 5.999 -2.211 -8.170 1.00 94.69 111 TYR A N 1
ATOM 931 C CA . TYR A 1 111 ? 5.073 -3.339 -8.259 1.00 94.69 111 TYR A CA 1
ATOM 932 C C . TYR A 1 111 ? 5.317 -4.209 -9.499 1.00 94.69 111 TYR A C 1
ATOM 934 O O . TYR A 1 111 ? 5.188 -5.425 -9.388 1.00 94.69 111 TYR A O 1
ATOM 942 N N . GLU A 1 112 ? 5.761 -3.648 -10.631 1.00 95.94 112 GLU A N 1
ATOM 943 C CA . GLU A 1 112 ? 6.215 -4.437 -11.791 1.00 95.94 112 GLU A CA 1
ATOM 944 C C . GLU A 1 112 ? 7.418 -5.319 -11.435 1.00 95.94 112 GLU A C 1
ATOM 946 O O . GLU A 1 112 ? 7.477 -6.485 -11.830 1.00 95.94 112 GLU A O 1
ATOM 951 N N . ASP A 1 113 ? 8.368 -4.799 -10.651 1.00 94.56 113 ASP A N 1
ATOM 952 C CA . ASP A 1 113 ? 9.500 -5.584 -10.160 1.00 94.56 113 ASP A CA 1
ATOM 953 C C . ASP A 1 113 ? 9.037 -6.732 -9.259 1.00 94.56 113 ASP A C 1
ATOM 955 O O . ASP A 1 113 ? 9.445 -7.871 -9.483 1.00 94.56 113 ASP A O 1
ATOM 959 N N . ILE A 1 114 ? 8.168 -6.457 -8.279 1.00 93.31 114 ILE A N 1
ATOM 960 C CA . ILE A 1 114 ? 7.632 -7.487 -7.373 1.00 93.31 114 ILE A CA 1
ATOM 961 C C . ILE A 1 114 ? 6.890 -8.566 -8.168 1.00 93.31 114 ILE A C 1
ATOM 963 O O . ILE A 1 114 ? 7.193 -9.748 -8.013 1.00 93.31 114 ILE A O 1
ATOM 967 N N . ALA A 1 115 ? 5.966 -8.170 -9.047 1.00 95.50 115 ALA A N 1
ATOM 968 C CA . ALA A 1 115 ? 5.191 -9.092 -9.868 1.00 95.50 115 ALA A CA 1
ATOM 969 C C . ALA A 1 115 ? 6.106 -9.947 -10.757 1.00 95.50 115 ALA A C 1
ATOM 971 O O . ALA A 1 115 ? 6.066 -11.172 -10.686 1.00 95.50 115 ALA A O 1
ATOM 972 N N . SER A 1 116 ? 6.996 -9.313 -11.529 1.00 94.12 116 SER A N 1
ATOM 973 C CA . SER A 1 116 ? 7.884 -10.007 -12.468 1.00 94.12 116 SER A CA 1
ATOM 974 C C . SER A 1 116 ? 8.848 -10.970 -11.774 1.00 94.12 116 SER A C 1
ATOM 976 O O . SER A 1 116 ? 9.151 -12.028 -12.332 1.00 94.12 116 SER A O 1
ATOM 978 N N . ILE A 1 117 ? 9.382 -10.600 -10.608 1.00 93.81 117 ILE A N 1
ATOM 979 C CA . ILE A 1 117 ? 10.317 -11.454 -9.873 1.00 93.81 117 ILE A CA 1
ATOM 980 C C . ILE A 1 117 ? 9.572 -12.623 -9.242 1.00 93.81 117 ILE A C 1
ATOM 982 O O . ILE A 1 117 ? 9.975 -13.768 -9.439 1.00 93.81 117 ILE A O 1
ATOM 986 N N . ASN A 1 118 ? 8.475 -12.356 -8.534 1.00 96.00 118 ASN A N 1
ATOM 987 C CA . ASN A 1 118 ? 7.734 -13.409 -7.853 1.00 96.00 118 ASN A CA 1
ATOM 988 C C . ASN A 1 118 ? 7.099 -14.380 -8.853 1.00 96.00 118 ASN A C 1
ATOM 990 O O . ASN A 1 118 ? 7.140 -15.580 -8.610 1.00 96.00 118 ASN A O 1
ATOM 994 N N . ASP A 1 119 ? 6.610 -13.912 -10.007 1.00 95.31 119 ASP A N 1
ATOM 995 C CA . ASP A 1 119 ? 6.171 -14.790 -11.100 1.00 95.31 119 ASP A CA 1
ATOM 996 C C . ASP A 1 119 ? 7.284 -15.736 -11.546 1.00 95.31 119 ASP A C 1
ATOM 998 O O . ASP A 1 119 ? 7.057 -16.931 -11.718 1.00 95.31 119 ASP A O 1
ATOM 1002 N N . SER A 1 120 ? 8.500 -15.209 -11.710 1.00 94.38 120 SER A N 1
ATOM 1003 C CA . SER A 1 120 ? 9.649 -16.008 -12.137 1.00 94.38 120 SER A CA 1
ATOM 1004 C C . SER A 1 120 ? 10.004 -17.060 -11.088 1.00 94.38 120 SER A C 1
ATOM 1006 O O . SER A 1 120 ? 10.139 -18.231 -11.436 1.00 94.38 120 SER A O 1
ATOM 1008 N N . ILE A 1 121 ? 10.090 -16.665 -9.813 1.00 94.88 121 ILE A N 1
ATOM 1009 C CA . ILE A 1 121 ? 10.406 -17.577 -8.705 1.00 94.88 121 ILE A CA 1
ATOM 1010 C C . ILE A 1 121 ? 9.333 -18.656 -8.580 1.00 94.88 121 ILE A C 1
ATOM 1012 O O . ILE A 1 121 ? 9.661 -19.836 -8.574 1.00 94.88 121 ILE A O 1
ATOM 1016 N N . LEU A 1 122 ? 8.054 -18.276 -8.529 1.00 95.12 122 LEU A N 1
ATOM 1017 C CA . LEU A 1 122 ? 6.941 -19.215 -8.375 1.00 95.12 122 LEU A CA 1
ATOM 1018 C C . LEU A 1 122 ? 6.824 -20.158 -9.575 1.00 95.12 122 LEU A C 1
ATOM 1020 O O . LEU A 1 122 ? 6.508 -21.332 -9.400 1.00 95.12 122 LEU A O 1
ATOM 1024 N N . ARG A 1 123 ? 7.097 -19.673 -10.792 1.00 95.25 123 ARG A N 1
ATOM 1025 C CA . ARG A 1 123 ? 7.123 -20.511 -11.995 1.00 95.25 123 ARG A CA 1
ATOM 1026 C C . ARG A 1 123 ? 8.252 -21.536 -11.932 1.00 95.25 123 ARG A C 1
ATOM 1028 O O . ARG A 1 123 ? 7.997 -22.699 -12.211 1.00 95.25 123 ARG A O 1
ATOM 1035 N N . ILE A 1 124 ? 9.466 -21.121 -11.567 1.00 94.88 124 ILE A N 1
ATOM 1036 C CA . ILE A 1 124 ? 10.627 -22.022 -11.472 1.00 94.88 124 ILE A CA 1
ATOM 1037 C C . ILE A 1 124 ? 10.458 -23.007 -10.307 1.00 94.88 124 ILE A C 1
ATOM 1039 O O . ILE A 1 124 ? 10.745 -24.188 -10.457 1.00 94.88 124 ILE A O 1
ATOM 1043 N N . ALA A 1 125 ? 9.928 -22.567 -9.165 1.00 94.81 125 ALA A N 1
ATOM 1044 C CA . ALA A 1 125 ? 9.674 -23.435 -8.016 1.00 94.81 125 ALA A CA 1
ATOM 1045 C C . ALA A 1 125 ? 8.693 -24.577 -8.344 1.00 94.81 125 ALA A C 1
ATOM 1047 O O . ALA A 1 125 ? 8.840 -25.676 -7.816 1.00 94.81 125 ALA A O 1
ATOM 1048 N N . LYS A 1 126 ? 7.732 -24.330 -9.248 1.00 94.25 126 LYS A N 1
ATOM 1049 C CA . LYS A 1 126 ? 6.756 -25.322 -9.733 1.00 94.25 126 LYS A CA 1
ATOM 1050 C C . LYS A 1 126 ? 7.297 -26.284 -10.801 1.00 94.25 126 LYS A C 1
ATOM 1052 O O . LYS A 1 126 ? 6.597 -27.233 -11.139 1.00 94.25 126 LYS A O 1
ATOM 1057 N N . MET A 1 127 ? 8.482 -26.038 -11.361 1.00 94.62 127 MET A N 1
ATOM 1058 C CA . MET A 1 127 ? 9.097 -26.927 -12.354 1.00 94.62 127 MET A CA 1
ATOM 1059 C C . MET A 1 127 ? 9.554 -28.247 -11.716 1.00 94.62 127 MET A C 1
ATOM 1061 O O . MET A 1 127 ? 9.871 -28.287 -10.523 1.00 94.62 127 MET A O 1
ATOM 1065 N N . SER A 1 128 ? 9.638 -29.313 -12.518 1.00 96.12 128 SER A N 1
ATOM 1066 C CA . SER A 1 128 ? 10.313 -30.546 -12.099 1.00 96.12 128 SER A CA 1
ATOM 1067 C C . SER A 1 128 ? 11.815 -30.300 -11.915 1.00 96.12 128 SER A C 1
ATOM 1069 O O . SER A 1 128 ? 12.366 -29.343 -12.463 1.00 96.12 128 SER A O 1
ATOM 1071 N N . ASP A 1 129 ? 12.510 -31.153 -11.165 1.00 93.19 129 ASP A N 1
ATOM 1072 C CA . ASP A 1 129 ? 13.950 -30.965 -10.943 1.00 93.19 129 ASP A CA 1
ATOM 1073 C C . ASP A 1 129 ? 14.761 -31.091 -12.244 1.00 93.19 129 ASP A C 1
ATOM 1075 O O . ASP A 1 129 ? 15.733 -30.361 -12.442 1.00 93.19 129 ASP A O 1
ATOM 1079 N N . SER A 1 130 ? 14.299 -31.925 -13.184 1.00 94.50 130 SER A N 1
ATOM 1080 C CA . SER A 1 130 ? 14.870 -32.012 -14.534 1.00 94.50 130 SER A CA 1
ATOM 1081 C C . SER A 1 130 ? 14.686 -30.707 -15.319 1.00 94.50 130 SER A C 1
ATOM 1083 O O . SER A 1 130 ? 15.646 -30.197 -15.902 1.00 94.50 130 SER A O 1
ATOM 1085 N N . ASP A 1 131 ? 13.493 -30.108 -15.267 1.00 95.06 131 ASP A N 1
ATOM 1086 C CA . ASP A 1 131 ? 13.204 -28.840 -15.949 1.00 95.06 131 ASP A CA 1
ATOM 1087 C C . ASP A 1 131 ? 13.982 -27.667 -15.339 1.00 95.06 131 ASP A C 1
ATOM 1089 O O . ASP A 1 131 ? 14.493 -26.816 -16.070 1.00 95.06 131 ASP A O 1
ATOM 1093 N N . LYS A 1 132 ? 14.123 -27.624 -14.005 1.00 93.00 132 LYS A N 1
ATOM 1094 C CA . LYS A 1 132 ? 14.962 -26.626 -13.319 1.00 93.00 132 LYS A CA 1
ATOM 1095 C C . LYS A 1 132 ? 16.413 -26.739 -13.774 1.00 93.00 132 LYS A C 1
ATOM 1097 O O . LYS A 1 132 ? 17.027 -25.721 -14.099 1.00 93.00 132 LYS A O 1
ATOM 1102 N N . LEU A 1 133 ? 16.948 -27.961 -13.837 1.00 94.56 133 LEU A N 1
ATOM 1103 C CA . LEU A 1 133 ? 18.311 -28.207 -14.296 1.00 94.56 133 LEU A CA 1
ATOM 1104 C C . LEU A 1 133 ? 18.494 -27.755 -15.746 1.00 94.56 133 LEU A C 1
ATOM 1106 O O . LEU A 1 133 ? 19.447 -27.036 -16.038 1.00 94.56 133 LEU A O 1
ATOM 1110 N N . ALA A 1 134 ? 17.571 -28.108 -16.643 1.00 94.50 134 ALA A N 1
ATOM 1111 C CA . ALA A 1 134 ? 17.614 -27.675 -18.037 1.00 94.50 134 ALA A CA 1
ATOM 1112 C C . ALA A 1 134 ? 17.555 -26.141 -18.167 1.00 94.50 134 ALA A C 1
ATOM 1114 O O . ALA A 1 134 ? 18.346 -25.549 -18.908 1.00 94.50 134 ALA A O 1
ATOM 1115 N N . PHE A 1 135 ? 16.670 -25.489 -17.404 1.00 92.75 135 PHE A N 1
ATOM 1116 C CA . PHE A 1 135 ? 16.523 -24.034 -17.381 1.00 92.75 135 PHE A CA 1
ATOM 1117 C C . PHE A 1 135 ? 17.816 -23.332 -16.942 1.00 92.75 135 PHE A C 1
ATOM 1119 O O . PHE A 1 135 ? 18.310 -22.441 -17.640 1.00 92.75 135 PHE A O 1
ATOM 1126 N N . PHE A 1 136 ? 18.400 -23.741 -15.810 1.00 92.94 136 PHE A N 1
ATOM 1127 C CA . PHE A 1 136 ? 19.627 -23.122 -15.307 1.00 92.94 136 PHE A CA 1
ATOM 1128 C C . PHE A 1 136 ? 20.869 -23.523 -16.097 1.00 92.94 136 PHE A C 1
ATOM 1130 O O . PHE A 1 136 ? 21.762 -22.694 -16.244 1.00 92.94 136 PHE A O 1
ATOM 1137 N N . LYS A 1 137 ? 20.905 -24.718 -16.696 1.00 91.88 137 LYS A N 1
ATOM 1138 C CA . LYS A 1 137 ? 21.970 -25.112 -17.624 1.00 91.88 137 LYS A CA 1
ATOM 1139 C C . LYS A 1 137 ? 22.018 -24.192 -18.837 1.00 91.88 137 LYS A C 1
ATOM 1141 O O . LYS A 1 137 ? 23.083 -23.669 -19.156 1.00 91.88 137 LYS A O 1
ATOM 1146 N N . ALA A 1 138 ? 20.871 -23.921 -19.461 1.00 91.50 138 ALA A N 1
ATOM 1147 C CA . ALA A 1 138 ? 20.796 -22.972 -20.569 1.00 91.50 138 ALA A CA 1
ATOM 1148 C C . ALA A 1 138 ? 21.286 -21.571 -20.158 1.00 91.50 138 ALA A C 1
ATOM 1150 O O . ALA A 1 138 ? 21.994 -20.910 -20.918 1.00 91.50 138 ALA A O 1
ATOM 1151 N N . TYR A 1 139 ? 20.959 -21.133 -18.938 1.00 87.06 139 TYR A N 1
ATOM 1152 C CA . TYR A 1 139 ? 21.440 -19.863 -18.399 1.00 87.06 139 TYR A CA 1
ATOM 1153 C C . TYR A 1 139 ? 22.961 -19.842 -18.183 1.00 87.06 139 TYR A C 1
ATOM 1155 O O . TYR A 1 139 ? 23.630 -18.912 -18.634 1.00 87.06 139 TYR A O 1
ATOM 1163 N N . THR A 1 140 ? 23.527 -20.858 -17.530 1.00 84.12 140 THR A N 1
ATOM 1164 C CA . THR A 1 140 ? 24.975 -20.931 -17.292 1.00 84.12 140 THR A CA 1
ATOM 1165 C C . THR A 1 140 ? 25.764 -21.094 -18.584 1.00 84.12 140 THR A C 1
ATOM 1167 O O . THR A 1 140 ? 26.859 -20.551 -18.696 1.00 84.12 140 THR A O 1
ATOM 1170 N N . ASP A 1 141 ? 25.212 -21.792 -19.577 1.00 84.56 141 ASP A N 1
ATOM 1171 C CA . ASP A 1 141 ? 25.842 -21.945 -20.888 1.00 84.56 141 ASP A CA 1
ATOM 1172 C C . ASP A 1 141 ? 25.851 -20.602 -21.652 1.00 84.56 141 ASP A C 1
ATOM 1174 O O . ASP A 1 141 ? 26.868 -20.245 -22.247 1.00 84.56 141 ASP A O 1
ATOM 1178 N N . ASP A 1 142 ? 24.789 -19.786 -21.548 1.00 84.88 142 ASP A N 1
ATOM 1179 C CA . ASP A 1 142 ? 24.773 -18.406 -22.070 1.00 84.88 142 ASP A CA 1
ATOM 1180 C C . ASP A 1 142 ? 25.785 -17.499 -21.350 1.00 84.88 142 ASP A C 1
ATOM 1182 O O . ASP A 1 142 ? 26.479 -16.713 -21.998 1.00 84.88 142 ASP A O 1
ATOM 1186 N N . LEU A 1 143 ? 25.922 -17.628 -20.024 1.00 78.00 143 LEU A N 1
ATOM 1187 C CA . LEU A 1 143 ? 26.942 -16.904 -19.258 1.00 78.00 143 LEU A CA 1
ATOM 1188 C C . LEU A 1 143 ? 28.360 -17.279 -19.697 1.00 78.00 143 LEU A C 1
ATOM 1190 O O . LEU A 1 143 ? 29.190 -16.387 -19.880 1.00 78.00 143 LEU A O 1
ATOM 1194 N N . LYS A 1 144 ? 28.634 -18.574 -19.901 1.00 76.31 144 LYS A N 1
ATOM 1195 C CA . LYS A 1 144 ? 29.920 -19.053 -20.431 1.00 76.31 144 LYS A CA 1
ATOM 1196 C C . LYS A 1 144 ? 30.183 -18.458 -21.812 1.00 76.31 144 LYS A C 1
ATOM 1198 O O . LYS A 1 144 ? 31.254 -17.903 -22.039 1.00 76.31 144 LYS A O 1
ATOM 1203 N N . ALA A 1 145 ? 29.199 -18.511 -22.711 1.00 77.38 145 ALA A N 1
ATOM 1204 C CA . ALA A 1 145 ? 29.327 -17.976 -24.064 1.00 77.38 145 ALA A CA 1
ATOM 1205 C C . ALA A 1 145 ? 29.605 -16.462 -24.073 1.00 77.38 145 ALA A C 1
ATOM 1207 O O . ALA A 1 145 ? 30.490 -16.007 -24.797 1.00 77.38 145 ALA A O 1
ATOM 1208 N N . LYS A 1 146 ? 28.910 -15.683 -23.233 1.00 74.69 146 LYS A N 1
ATOM 1209 C CA . LYS A 1 146 ? 29.149 -14.237 -23.084 1.00 74.69 146 LYS A CA 1
ATOM 1210 C C . LYS A 1 146 ? 30.526 -13.933 -22.510 1.00 74.69 146 LYS A C 1
ATOM 1212 O O . LYS A 1 146 ? 31.230 -13.097 -23.061 1.00 74.69 146 LYS A O 1
ATOM 1217 N N . ALA A 1 147 ? 30.945 -14.650 -21.468 1.00 66.12 147 ALA A N 1
ATOM 1218 C CA . ALA A 1 147 ? 32.279 -14.486 -20.895 1.00 66.12 147 ALA A CA 1
ATOM 1219 C C . ALA A 1 147 ? 33.388 -14.770 -21.927 1.00 66.12 147 ALA A C 1
ATOM 1221 O O . ALA A 1 147 ? 34.379 -14.041 -21.983 1.00 66.12 147 ALA A O 1
ATOM 1222 N N . ILE A 1 148 ? 33.200 -15.784 -22.780 1.00 67.12 148 ILE A N 1
ATOM 1223 C CA . ILE A 1 148 ? 34.111 -16.084 -23.892 1.00 67.12 148 ILE A CA 1
ATOM 1224 C C . ILE A 1 148 ? 34.093 -14.946 -24.923 1.00 67.12 148 ILE A C 1
ATOM 1226 O O . ILE A 1 148 ? 35.153 -14.453 -25.306 1.00 67.12 148 ILE A O 1
ATOM 1230 N N . ALA A 1 149 ? 32.914 -14.487 -25.351 1.00 68.50 149 ALA A N 1
ATOM 1231 C CA . ALA A 1 149 ? 32.787 -13.408 -26.329 1.00 68.50 149 ALA A CA 1
ATOM 1232 C C . ALA A 1 149 ? 33.452 -12.107 -25.847 1.00 68.50 149 ALA A C 1
ATOM 1234 O O . ALA A 1 149 ? 34.271 -11.538 -26.571 1.00 68.50 149 ALA A O 1
ATOM 1235 N N . ASP A 1 150 ? 33.189 -11.689 -24.609 1.00 62.66 150 ASP A N 1
ATOM 1236 C CA . ASP A 1 150 ? 33.774 -10.487 -24.008 1.00 62.66 150 ASP A CA 1
ATOM 1237 C C . ASP A 1 150 ? 35.300 -10.607 -23.879 1.00 62.66 150 ASP A C 1
ATOM 1239 O O . ASP A 1 150 ? 36.027 -9.661 -24.191 1.00 62.66 150 ASP A O 1
ATOM 1243 N N . SER A 1 151 ? 35.804 -11.789 -23.504 1.00 58.91 151 SER A N 1
ATOM 1244 C CA . SER A 1 151 ? 37.244 -12.073 -23.466 1.00 58.91 151 SER A CA 1
ATOM 1245 C C . SER A 1 151 ? 37.883 -11.963 -24.856 1.00 58.91 151 SER A C 1
ATOM 1247 O O . SER A 1 151 ? 38.908 -11.297 -25.017 1.00 58.91 151 SER A O 1
ATOM 1249 N N . THR A 1 152 ? 37.253 -12.526 -25.894 1.00 56.97 152 THR A N 1
ATOM 1250 C CA . THR A 1 152 ? 37.765 -12.417 -27.271 1.00 56.97 152 THR A CA 1
ATOM 1251 C C . THR A 1 152 ? 37.705 -10.988 -27.814 1.00 56.97 152 THR A C 1
ATOM 1253 O O . THR A 1 152 ? 38.609 -10.570 -28.538 1.00 56.97 152 THR A O 1
ATOM 1256 N N . ALA A 1 153 ? 36.678 -10.211 -27.461 1.00 58.03 153 ALA A N 1
ATOM 1257 C CA . ALA A 1 153 ? 36.560 -8.808 -27.845 1.00 58.03 153 ALA A CA 1
ATOM 1258 C C . ALA A 1 153 ? 37.632 -7.949 -27.156 1.00 58.03 153 ALA A C 1
ATOM 1260 O O . ALA A 1 153 ? 38.299 -7.153 -27.819 1.00 58.03 153 ALA A O 1
ATOM 1261 N N . ALA A 1 154 ? 37.864 -8.165 -25.858 1.00 55.16 154 ALA A N 1
ATOM 1262 C CA . ALA A 1 154 ? 38.925 -7.507 -25.101 1.00 55.16 154 ALA A CA 1
ATOM 1263 C C . ALA A 1 154 ? 40.325 -7.855 -25.644 1.00 55.16 154 ALA A C 1
ATOM 1265 O O . ALA A 1 154 ? 41.152 -6.961 -25.821 1.00 55.16 154 ALA A O 1
ATOM 1266 N N . ALA A 1 155 ? 40.576 -9.119 -26.001 1.00 53.78 155 ALA A N 1
ATOM 1267 C CA . ALA A 1 155 ? 41.833 -9.546 -26.621 1.00 53.78 155 ALA A CA 1
ATOM 1268 C C . ALA A 1 155 ? 42.056 -8.905 -28.007 1.00 53.78 155 ALA A C 1
ATOM 1270 O O . ALA A 1 155 ? 43.157 -8.453 -28.320 1.00 53.78 155 ALA A O 1
ATOM 1271 N N . LYS A 1 156 ? 41.004 -8.787 -28.829 1.00 51.31 156 LYS A N 1
ATOM 1272 C CA . LYS A 1 156 ? 41.062 -8.100 -30.135 1.00 51.31 156 LYS A CA 1
ATOM 1273 C C . LYS A 1 156 ? 41.298 -6.591 -30.008 1.00 51.31 156 LYS A C 1
ATOM 1275 O O . LYS A 1 156 ? 41.966 -6.016 -30.863 1.00 51.31 156 LYS A O 1
ATOM 1280 N N . LEU A 1 157 ? 40.769 -5.954 -28.961 1.00 48.81 157 LEU A N 1
ATOM 1281 C CA . LEU A 1 157 ? 41.034 -4.546 -28.640 1.00 48.81 157 LEU A CA 1
ATOM 1282 C C . LEU A 1 157 ? 42.476 -4.345 -28.147 1.00 48.81 157 LEU A C 1
ATOM 1284 O O . LEU A 1 157 ? 43.125 -3.388 -28.559 1.00 48.81 157 LEU A O 1
ATOM 1288 N N . SER A 1 158 ? 43.006 -5.281 -27.354 1.00 45.75 158 SER A N 1
ATOM 1289 C CA . SER A 1 158 ? 44.409 -5.279 -26.913 1.00 45.75 158 SER A CA 1
ATOM 1290 C C . SER A 1 158 ? 45.394 -5.454 -28.077 1.00 45.75 158 SER A C 1
ATOM 1292 O O . SER A 1 158 ? 46.434 -4.806 -28.098 1.00 45.75 158 SER A O 1
ATOM 1294 N N . ASN A 1 159 ? 45.049 -6.260 -29.086 1.00 43.62 159 ASN A N 1
ATOM 1295 C CA . ASN A 1 159 ? 45.857 -6.440 -30.301 1.00 43.62 159 ASN A CA 1
ATOM 1296 C C . ASN A 1 159 ? 45.815 -5.244 -31.278 1.00 43.62 159 ASN A C 1
ATOM 1298 O O . ASN A 1 159 ? 46.502 -5.276 -32.296 1.00 43.62 159 ASN A O 1
ATOM 1302 N N . LYS A 1 160 ? 45.023 -4.196 -30.997 1.00 40.16 160 LYS A N 1
ATOM 1303 C CA . LYS A 1 160 ? 45.014 -2.925 -31.750 1.00 40.16 160 LYS A CA 1
ATOM 1304 C C . LYS A 1 160 ? 45.811 -1.794 -31.071 1.00 40.16 160 LYS A C 1
ATOM 1306 O O . LYS A 1 160 ? 45.898 -0.711 -31.645 1.00 40.16 160 LYS A O 1
ATOM 1311 N N . GLY A 1 161 ? 46.397 -2.025 -29.891 1.00 40.88 161 GLY A N 1
ATOM 1312 C CA . GLY A 1 161 ? 47.507 -1.212 -29.362 1.00 40.88 161 GLY A CA 1
ATOM 1313 C C . GLY A 1 161 ? 48.824 -1.563 -30.072 1.00 40.88 161 GLY A C 1
ATOM 1314 O O . GLY A 1 161 ? 48.829 -2.545 -30.817 1.00 40.88 161 GLY A O 1
ATOM 1315 N N . PRO A 1 162 ? 49.929 -0.799 -29.894 1.00 33.75 162 PRO A N 1
ATOM 1316 C CA . PRO A 1 162 ? 51.202 -1.128 -30.535 1.00 33.75 162 PRO A CA 1
ATOM 1317 C C . PRO A 1 162 ? 51.511 -2.584 -30.217 1.00 33.75 162 PRO A C 1
ATOM 1319 O O . PRO A 1 162 ? 51.502 -2.960 -29.045 1.00 33.75 162 PRO A O 1
ATOM 1322 N N . GLY A 1 163 ? 51.649 -3.397 -31.267 1.00 35.59 163 GLY A N 1
ATOM 1323 C CA . GLY A 1 163 ? 51.671 -4.844 -31.142 1.00 35.59 163 GLY A CA 1
ATOM 1324 C C . GLY A 1 163 ? 52.611 -5.259 -30.024 1.00 35.59 163 GLY A C 1
ATOM 1325 O O . GLY A 1 163 ? 53.792 -4.916 -30.051 1.00 35.59 163 GLY A O 1
ATOM 1326 N N . ILE A 1 164 ? 52.095 -6.022 -29.061 1.00 39.84 164 ILE A N 1
ATOM 1327 C CA . ILE A 1 164 ? 52.944 -6.812 -28.175 1.00 39.84 164 ILE A CA 1
ATOM 1328 C C . ILE A 1 164 ? 53.469 -7.970 -29.029 1.00 39.84 164 ILE A C 1
ATOM 1330 O O . ILE A 1 164 ? 53.069 -9.125 -28.917 1.00 39.84 164 ILE A O 1
ATOM 1334 N N . VAL A 1 165 ? 54.356 -7.616 -29.959 1.00 32.84 165 VAL A N 1
ATOM 1335 C CA . VAL A 1 165 ? 55.474 -8.468 -30.300 1.00 32.84 165 VAL A CA 1
ATOM 1336 C C . VAL A 1 165 ? 56.286 -8.581 -29.022 1.00 32.84 165 VAL A C 1
ATOM 1338 O O . VAL A 1 165 ? 56.609 -7.599 -28.357 1.00 32.84 165 VAL A O 1
ATOM 1341 N N . ASN A 1 166 ? 56.522 -9.819 -28.642 1.00 36.75 166 ASN A N 1
ATOM 1342 C CA . ASN A 1 166 ? 57.272 -10.234 -27.480 1.00 36.75 166 ASN A CA 1
ATOM 1343 C C . ASN A 1 166 ? 58.704 -9.659 -27.548 1.00 36.75 166 ASN A C 1
ATOM 1345 O O . ASN A 1 166 ? 59.599 -10.304 -28.086 1.00 36.75 166 ASN A O 1
ATOM 1349 N N . ASN A 1 167 ? 58.913 -8.429 -27.067 1.00 34.66 167 ASN A N 1
ATOM 1350 C CA . ASN A 1 167 ? 60.220 -7.764 -27.046 1.00 34.66 167 ASN A CA 1
ATOM 1351 C C . ASN A 1 167 ? 60.529 -7.122 -25.683 1.00 34.66 167 ASN A C 1
ATOM 1353 O O . ASN A 1 167 ? 61.138 -6.059 -25.599 1.00 34.66 167 ASN A O 1
ATOM 1357 N N . GLU A 1 168 ? 60.140 -7.787 -24.595 1.00 34.19 168 GLU A N 1
ATOM 1358 C CA . GLU A 1 168 ? 60.444 -7.377 -23.214 1.00 34.19 168 GLU A CA 1
ATOM 1359 C C . GLU A 1 168 ? 61.819 -7.864 -22.711 1.00 34.19 168 GLU A C 1
ATOM 1361 O O . GLU A 1 168 ? 62.021 -8.078 -21.521 1.00 34.19 168 GLU A O 1
ATOM 1366 N N . PHE A 1 169 ? 62.808 -7.998 -23.603 1.00 35.38 169 PHE A N 1
ATOM 1367 C CA . PHE A 1 169 ? 64.218 -8.174 -23.211 1.00 35.38 169 PHE A CA 1
ATOM 1368 C C . PHE A 1 169 ? 65.203 -7.289 -23.991 1.00 35.38 169 PHE A C 1
ATOM 1370 O O . PHE A 1 169 ? 66.398 -7.574 -24.033 1.00 35.38 169 PHE A O 1
ATOM 1377 N N . ALA A 1 170 ? 64.751 -6.165 -24.554 1.00 34.69 170 ALA A N 1
ATOM 1378 C CA . ALA A 1 170 ? 65.659 -5.177 -25.131 1.00 34.69 170 ALA A CA 1
ATOM 1379 C C . ALA A 1 170 ? 65.380 -3.753 -24.620 1.00 34.69 170 ALA A C 1
ATOM 1381 O O . ALA A 1 170 ? 64.594 -3.008 -25.191 1.00 34.69 170 ALA A O 1
ATOM 1382 N N . LYS A 1 171 ? 66.190 -3.387 -23.617 1.00 32.38 171 LYS A N 1
ATOM 1383 C CA . LYS A 1 171 ? 66.639 -2.037 -23.219 1.00 32.38 171 LYS A CA 1
ATOM 1384 C C . LYS A 1 171 ? 65.816 -1.256 -22.178 1.00 32.38 171 LYS A C 1
ATOM 1386 O O . LYS A 1 171 ? 64.656 -0.914 -22.349 1.00 32.38 171 LYS A O 1
ATOM 1391 N N . LYS A 1 172 ? 66.552 -0.909 -21.112 1.00 37.09 172 LYS A N 1
ATOM 1392 C CA . LYS A 1 172 ? 66.298 0.110 -20.080 1.00 37.09 172 LYS A CA 1
ATOM 1393 C C . LYS A 1 172 ? 65.790 1.440 -20.663 1.00 37.09 172 LYS A C 1
ATOM 1395 O O . LYS A 1 172 ? 66.414 1.934 -21.596 1.00 37.09 172 LYS A O 1
ATOM 1400 N N . SER A 1 173 ? 64.819 2.080 -19.997 1.00 28.45 173 SER A N 1
ATOM 1401 C CA . SER A 1 173 ? 64.951 3.424 -19.380 1.00 28.45 173 SER A CA 1
ATOM 1402 C C . SER A 1 173 ? 63.598 3.990 -18.889 1.00 28.45 173 SER A C 1
ATOM 1404 O O . SER A 1 173 ? 62.674 4.133 -19.676 1.00 28.45 173 SER A O 1
ATOM 1406 N N . VAL A 1 174 ? 63.544 4.319 -17.588 1.00 34.47 174 VAL A N 1
ATOM 1407 C CA . VAL A 1 174 ? 62.927 5.488 -16.907 1.00 34.47 174 VAL A CA 1
ATOM 1408 C C . VAL A 1 174 ? 61.531 6.004 -17.333 1.00 34.47 174 VAL A C 1
ATOM 1410 O O . VAL A 1 174 ? 61.374 6.575 -18.405 1.00 34.47 174 VAL A O 1
ATOM 1413 N N . GLY A 1 175 ? 60.572 5.996 -16.388 1.00 30.05 175 GLY A N 1
ATOM 1414 C CA . GLY A 1 175 ? 59.394 6.890 -16.378 1.00 30.05 175 GLY A CA 1
ATOM 1415 C C . GLY A 1 175 ? 58.150 6.298 -15.691 1.00 30.05 175 GLY A C 1
ATOM 1416 O O . GLY A 1 175 ? 57.690 5.237 -16.086 1.00 30.05 175 GLY A O 1
ATOM 1417 N N . GLY A 1 176 ? 57.629 6.959 -14.648 1.00 31.66 176 GLY A N 1
ATOM 1418 C CA . GLY A 1 176 ? 56.558 6.473 -13.754 1.00 31.66 176 GLY A CA 1
ATOM 1419 C C . GLY A 1 176 ? 55.136 6.350 -14.350 1.00 31.66 176 GLY A C 1
ATOM 1420 O O . GLY A 1 176 ? 54.907 6.693 -15.509 1.00 31.66 176 GLY A O 1
ATOM 1421 N N . PRO A 1 177 ? 54.162 5.846 -13.561 1.00 36.16 177 PRO A N 1
ATOM 1422 C CA . PRO A 1 177 ? 52.902 5.311 -14.075 1.00 36.16 177 PRO A CA 1
ATOM 1423 C C . PRO A 1 177 ? 51.829 6.388 -14.300 1.00 36.16 177 PRO A C 1
ATOM 1425 O O . PRO A 1 177 ? 51.500 7.152 -13.395 1.00 36.16 177 PRO A O 1
ATOM 1428 N N . SER A 1 178 ? 51.215 6.385 -15.487 1.00 28.83 178 SER A N 1
ATOM 1429 C CA . SER A 1 178 ? 49.943 7.070 -15.746 1.00 28.83 178 SER A CA 1
ATOM 1430 C C . SER A 1 178 ? 48.777 6.093 -15.566 1.00 28.83 178 SER A C 1
ATOM 1432 O O . SER A 1 178 ? 48.768 4.993 -16.123 1.00 28.83 178 SER A O 1
ATOM 1434 N N . ALA A 1 179 ? 47.799 6.496 -14.756 1.00 41.38 179 ALA A N 1
ATOM 1435 C CA . ALA A 1 179 ? 46.598 5.740 -14.443 1.00 41.38 179 ALA A CA 1
ATOM 1436 C C . ALA A 1 179 ? 45.577 5.841 -15.589 1.00 41.38 179 ALA A C 1
ATOM 1438 O O . ALA A 1 179 ? 44.903 6.854 -15.757 1.00 41.38 179 ALA A O 1
ATOM 1439 N N . SER A 1 180 ? 45.429 4.756 -16.350 1.00 34.38 180 SER A N 1
ATOM 1440 C CA . SER A 1 180 ? 44.365 4.566 -17.339 1.00 34.38 180 SER A CA 1
ATOM 1441 C C . SER A 1 180 ? 43.842 3.127 -17.264 1.00 34.38 180 SER A C 1
ATOM 1443 O O . SER A 1 180 ? 44.367 2.209 -17.885 1.00 34.38 180 SER A O 1
ATOM 1445 N N . GLY A 1 181 ? 42.835 2.935 -16.407 1.00 42.44 181 GLY A N 1
ATOM 1446 C CA . GLY A 1 181 ? 41.603 2.171 -16.664 1.00 42.44 181 GLY A CA 1
ATOM 1447 C C . GLY A 1 181 ? 41.606 0.689 -17.068 1.00 42.44 181 GLY A C 1
ATOM 1448 O O . GLY A 1 181 ? 40.520 0.119 -17.125 1.00 42.44 181 GLY A O 1
ATOM 1449 N N . GLY A 1 182 ? 42.734 0.034 -17.328 1.00 45.94 182 GLY A N 1
ATOM 1450 C CA . GLY A 1 182 ? 42.788 -1.408 -17.579 1.00 45.94 182 GLY A CA 1
ATOM 1451 C C . GLY A 1 182 ? 43.160 -2.161 -16.307 1.00 45.94 182 GLY A C 1
ATOM 1452 O O . GLY A 1 182 ? 44.285 -2.031 -15.829 1.00 45.94 182 GLY A O 1
ATOM 1453 N N . LYS A 1 183 ? 42.255 -2.973 -15.741 1.00 48.72 183 LYS A N 1
ATOM 1454 C CA . LYS A 1 183 ? 42.678 -3.962 -14.735 1.00 48.72 183 LYS A CA 1
ATOM 1455 C C . LYS A 1 183 ? 43.701 -4.874 -15.416 1.00 48.72 183 LYS A C 1
ATOM 1457 O O . LYS A 1 183 ? 43.374 -5.489 -16.427 1.00 48.72 183 LYS A O 1
ATOM 1462 N N . PHE A 1 184 ? 44.925 -4.909 -14.887 1.00 54.91 184 PHE A N 1
ATOM 1463 C CA . PHE A 1 184 ? 46.017 -5.756 -15.373 1.00 54.91 184 PHE A CA 1
ATOM 1464 C C . PHE A 1 184 ? 45.505 -7.173 -15.674 1.00 54.91 184 PHE A C 1
ATOM 1466 O O . PHE A 1 184 ? 44.665 -7.687 -14.934 1.00 54.91 184 PHE A O 1
ATOM 1473 N N . TYR A 1 185 ? 45.989 -7.786 -16.761 1.00 49.75 185 TYR A N 1
ATOM 1474 C CA . TYR A 1 185 ? 45.506 -9.061 -17.321 1.00 49.75 185 TYR A CA 1
ATOM 1475 C C . TYR A 1 185 ? 45.229 -10.131 -16.247 1.00 49.75 185 TYR A C 1
ATOM 1477 O O . TYR A 1 185 ? 44.191 -10.794 -16.268 1.00 49.75 185 TYR A O 1
ATOM 1485 N N . PHE A 1 186 ? 46.104 -10.221 -15.240 1.00 50.09 186 PHE A N 1
ATOM 1486 C CA . PHE A 1 186 ? 46.016 -11.205 -14.162 1.00 50.09 186 PHE A CA 1
ATOM 1487 C C . PHE A 1 186 ? 45.029 -10.871 -13.021 1.00 50.09 186 PHE A C 1
ATOM 1489 O O . PHE A 1 186 ? 44.840 -11.677 -12.116 1.00 50.09 186 PHE A O 1
ATOM 1496 N N . TYR A 1 187 ? 44.362 -9.715 -13.054 1.00 49.81 187 TYR A N 1
ATOM 1497 C CA . TYR A 1 187 ? 43.393 -9.271 -12.035 1.00 49.81 187 TYR A CA 1
ATOM 1498 C C . TYR A 1 187 ? 41.933 -9.400 -12.474 1.00 49.81 187 TYR A C 1
ATOM 1500 O O . TYR A 1 187 ? 41.020 -8.964 -11.769 1.00 49.81 187 TYR A O 1
ATOM 1508 N N . THR A 1 188 ? 41.690 -9.997 -13.638 1.00 51.25 188 THR A N 1
ATOM 1509 C CA . THR A 1 188 ? 40.347 -10.383 -14.073 1.00 51.25 188 THR A CA 1
ATOM 1510 C C . THR A 1 188 ? 40.252 -11.910 -14.032 1.00 51.25 188 THR A C 1
ATOM 1512 O O . THR A 1 188 ? 40.886 -12.573 -14.853 1.00 51.25 188 THR A O 1
ATOM 1515 N N . PRO A 1 189 ? 39.484 -12.496 -13.088 1.00 49.16 189 PRO A N 1
ATOM 1516 C CA . PRO A 1 189 ? 39.431 -13.948 -12.901 1.00 49.16 189 PRO A CA 1
ATOM 1517 C C . PRO A 1 189 ? 39.114 -14.723 -14.185 1.00 49.16 189 PRO A C 1
ATOM 1519 O O . PRO A 1 189 ? 39.705 -15.770 -14.418 1.00 49.16 189 PRO A O 1
ATOM 1522 N N . ALA A 1 190 ? 38.264 -14.165 -15.057 1.00 46.00 190 ALA A N 1
ATOM 1523 C CA . ALA A 1 190 ? 37.905 -14.737 -16.357 1.00 46.00 190 ALA A CA 1
ATOM 1524 C C . ALA A 1 190 ? 39.051 -14.731 -17.397 1.00 46.00 190 ALA A C 1
ATOM 1526 O O . ALA A 1 190 ? 39.138 -15.632 -18.229 1.00 46.00 190 ALA A O 1
ATOM 1527 N N . THR A 1 191 ? 39.960 -13.757 -17.343 1.00 53.41 191 THR A N 1
ATOM 1528 C CA . THR A 1 191 ? 41.094 -13.654 -18.279 1.00 53.41 191 THR A CA 1
ATOM 1529 C C . THR A 1 191 ? 42.265 -14.528 -17.832 1.00 53.41 191 THR A C 1
ATOM 1531 O O . THR A 1 191 ? 42.884 -15.202 -18.651 1.00 53.41 191 THR A O 1
ATOM 1534 N N . VAL A 1 192 ? 42.521 -14.597 -16.519 1.00 57.50 192 VAL A N 1
ATOM 1535 C CA . VAL A 1 192 ? 43.468 -15.558 -15.916 1.00 57.50 192 VAL A CA 1
ATOM 1536 C C . VAL A 1 192 ? 43.061 -16.984 -16.258 1.00 57.50 192 VAL A C 1
ATOM 1538 O O . VAL A 1 192 ? 43.883 -17.799 -16.665 1.00 57.50 192 VAL A O 1
ATOM 1541 N N . ALA A 1 193 ? 41.770 -17.255 -16.104 1.00 51.16 193 ALA A N 1
ATOM 1542 C CA . ALA A 1 193 ? 41.103 -18.471 -16.514 1.00 51.16 193 ALA A CA 1
ATOM 1543 C C . ALA A 1 193 ? 41.432 -18.831 -17.976 1.00 51.16 193 ALA A C 1
ATOM 1545 O O . ALA A 1 193 ? 42.087 -19.843 -18.224 1.00 51.16 193 ALA A O 1
ATOM 1546 N N . TYR A 1 194 ? 41.069 -17.979 -18.936 1.00 54.41 194 TYR A N 1
ATOM 1547 C CA . TYR A 1 194 ? 41.384 -18.205 -20.350 1.00 54.41 194 TYR A CA 1
ATOM 1548 C C . TYR A 1 194 ? 42.886 -18.435 -20.602 1.00 54.41 194 TYR A C 1
ATOM 1550 O O . TYR A 1 194 ? 43.268 -19.406 -21.256 1.00 54.41 194 TYR A O 1
ATOM 1558 N N . GLY A 1 195 ? 43.747 -17.602 -20.006 1.00 60.31 195 GLY A N 1
ATOM 1559 C CA . GLY A 1 195 ? 45.199 -17.724 -20.124 1.00 60.31 195 GLY A CA 1
ATOM 1560 C C . GLY A 1 195 ? 45.743 -19.075 -19.657 1.00 60.31 195 GLY A C 1
ATOM 1561 O O . GLY A 1 195 ? 46.641 -19.612 -20.296 1.00 60.31 195 GLY A O 1
ATOM 1562 N N . LYS A 1 196 ? 45.179 -19.661 -18.592 1.00 57.06 196 LYS A N 1
ATOM 1563 C CA . LYS A 1 196 ? 45.568 -20.995 -18.102 1.00 57.06 196 LYS A CA 1
ATOM 1564 C C . LYS A 1 196 ? 45.212 -22.108 -19.093 1.00 57.06 196 LYS A C 1
ATOM 1566 O O . LYS A 1 196 ? 45.998 -23.037 -19.262 1.00 57.06 196 LYS A O 1
ATOM 1571 N N . VAL A 1 197 ? 44.054 -22.021 -19.753 1.00 54.84 197 VAL A N 1
ATOM 1572 C CA . VAL A 1 197 ? 43.624 -23.016 -20.755 1.00 54.84 197 VAL A CA 1
ATOM 1573 C C . VAL A 1 197 ? 44.499 -22.939 -22.001 1.00 54.84 197 VAL A C 1
ATOM 1575 O O . VAL A 1 197 ? 45.020 -23.959 -22.445 1.00 54.84 197 VAL A O 1
ATOM 1578 N N . GLU A 1 198 ? 44.723 -21.735 -22.528 1.00 61.75 198 GLU A N 1
ATOM 1579 C CA . GLU A 1 198 ? 45.579 -21.547 -23.704 1.00 61.75 198 GLU A CA 1
ATOM 1580 C C . GLU A 1 198 ? 47.041 -21.903 -23.415 1.00 61.75 198 GLU A C 1
ATOM 1582 O O . GLU A 1 198 ? 47.709 -22.502 -24.256 1.00 61.75 198 GLU A O 1
ATOM 1587 N N . PHE A 1 199 ? 47.533 -21.620 -22.204 1.00 71.75 199 PHE A N 1
ATOM 1588 C CA . PHE A 1 199 ? 48.864 -22.045 -21.780 1.00 71.75 199 PHE A CA 1
ATOM 1589 C C . PHE A 1 199 ? 49.007 -23.568 -21.812 1.00 71.75 199 PHE A C 1
ATOM 1591 O O . PHE A 1 199 ? 49.954 -24.065 -22.414 1.00 71.75 199 PHE A O 1
ATOM 1598 N N . ARG A 1 200 ? 48.055 -24.318 -21.239 1.00 59.56 200 ARG A N 1
ATOM 1599 C CA . ARG A 1 200 ? 48.077 -25.792 -21.289 1.00 59.56 200 ARG A CA 1
ATOM 1600 C C . ARG A 1 200 ? 47.908 -26.331 -22.706 1.00 59.56 200 ARG A C 1
ATOM 1602 O O . ARG A 1 200 ? 48.520 -27.331 -23.048 1.00 59.56 200 ARG A O 1
ATOM 1609 N N . LYS A 1 201 ? 47.123 -25.670 -23.555 1.00 59.84 201 LYS A N 1
ATOM 1610 C CA . LYS A 1 201 ? 46.966 -26.066 -24.960 1.00 59.84 201 LYS A CA 1
ATOM 1611 C C . LYS A 1 201 ? 48.266 -25.917 -25.754 1.00 59.84 201 LYS A C 1
ATOM 1613 O O . LYS A 1 201 ? 48.589 -26.781 -26.560 1.00 59.84 201 LYS A O 1
ATOM 1618 N N . LEU A 1 202 ? 48.992 -24.821 -25.540 1.00 64.25 202 LEU A N 1
ATOM 1619 C CA . LEU A 1 202 ? 50.244 -24.537 -26.244 1.00 64.25 2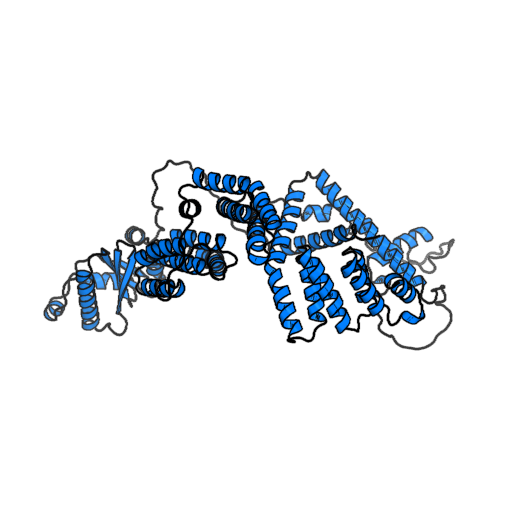02 LEU A CA 1
ATOM 1620 C C . LEU A 1 202 ? 51.435 -25.296 -25.652 1.00 64.25 202 LEU A C 1
ATOM 1622 O O . LEU A 1 202 ? 52.331 -25.697 -26.389 1.00 64.25 202 LEU A O 1
ATOM 1626 N N . TRP A 1 203 ? 51.457 -25.478 -24.331 1.00 63.66 203 TRP A N 1
ATOM 1627 C CA . TRP A 1 203 ? 52.644 -25.939 -23.613 1.00 63.66 203 TRP A CA 1
ATOM 1628 C C . TRP A 1 203 ? 52.454 -27.250 -22.848 1.00 63.66 203 TRP A C 1
ATOM 1630 O O . TRP A 1 203 ? 53.460 -27.832 -22.453 1.00 63.66 203 TRP A O 1
ATOM 1640 N N . GLY A 1 204 ? 51.232 -27.754 -22.680 1.00 63.00 204 GLY A N 1
ATOM 1641 C CA . GLY A 1 204 ? 50.923 -28.908 -21.829 1.00 63.00 204 GLY A CA 1
ATOM 1642 C C . GLY A 1 204 ? 51.010 -28.588 -20.334 1.00 63.00 204 GLY A C 1
ATOM 1643 O O . GLY A 1 204 ? 51.132 -27.425 -19.936 1.00 63.00 204 GLY A O 1
ATOM 1644 N N . ASP A 1 205 ? 50.965 -29.624 -19.498 1.00 64.44 205 ASP A N 1
ATOM 1645 C CA . ASP A 1 205 ? 51.213 -29.492 -18.062 1.00 64.44 205 ASP A CA 1
ATOM 1646 C C . ASP A 1 205 ? 52.719 -29.344 -17.818 1.00 64.44 205 ASP A C 1
ATOM 1648 O O . ASP A 1 205 ? 53.511 -30.259 -18.048 1.00 64.44 205 ASP A O 1
ATOM 1652 N N . ARG A 1 206 ? 53.132 -28.143 -17.405 1.00 69.31 206 ARG A N 1
ATOM 1653 C CA . ARG A 1 206 ? 54.533 -27.803 -17.135 1.00 69.31 206 ARG A CA 1
ATOM 1654 C C . ARG A 1 206 ? 54.744 -27.672 -15.640 1.00 69.31 206 ARG A C 1
ATOM 1656 O O . ARG A 1 206 ? 53.996 -26.963 -14.969 1.00 69.31 206 ARG A O 1
ATOM 1663 N N . LYS A 1 207 ? 55.789 -28.330 -15.143 1.00 69.25 207 LYS A N 1
ATOM 1664 C CA . LYS A 1 207 ? 56.244 -28.171 -13.766 1.00 69.25 207 LYS A CA 1
ATOM 1665 C C . LYS A 1 207 ? 56.752 -26.744 -13.559 1.00 69.25 207 LYS A C 1
ATOM 1667 O O . LYS A 1 207 ? 57.324 -26.143 -14.473 1.00 69.25 207 LYS A O 1
ATOM 1672 N N . LEU A 1 208 ? 56.509 -26.196 -12.372 1.00 72.19 208 LEU A N 1
ATOM 1673 C CA . LEU A 1 208 ? 57.036 -24.892 -11.995 1.00 72.19 208 LEU A CA 1
ATOM 1674 C C . LEU A 1 208 ? 58.526 -25.039 -11.677 1.00 72.19 208 LEU A C 1
ATOM 1676 O O . LEU A 1 208 ? 58.900 -25.346 -10.554 1.00 72.19 208 LEU A O 1
ATOM 1680 N N . GLU A 1 209 ? 59.356 -24.851 -12.694 1.00 66.56 209 GLU A N 1
ATOM 1681 C CA . GLU A 1 209 ? 60.809 -24.947 -12.593 1.00 66.56 209 GLU A CA 1
ATOM 1682 C C . GLU A 1 209 ? 61.495 -23.933 -13.515 1.00 66.56 209 GLU A C 1
ATOM 1684 O O . GLU A 1 209 ? 60.936 -23.458 -14.515 1.00 66.56 209 GLU A O 1
ATOM 1689 N N . ASP A 1 210 ? 62.747 -23.611 -13.203 1.00 71.06 210 ASP A N 1
ATOM 1690 C CA . ASP A 1 210 ? 63.543 -22.719 -14.032 1.00 71.06 210 ASP A CA 1
ATOM 1691 C C . ASP A 1 210 ? 63.763 -23.306 -15.430 1.00 71.06 210 ASP A C 1
ATOM 1693 O O . ASP A 1 210 ? 64.143 -24.468 -15.614 1.00 71.06 210 ASP A O 1
ATOM 1697 N N . ASN A 1 211 ? 63.605 -22.460 -16.451 1.00 75.62 211 ASN A N 1
ATOM 1698 C CA . ASN A 1 211 ? 63.692 -22.835 -17.867 1.00 75.62 211 ASN A CA 1
ATOM 1699 C C . ASN A 1 211 ? 62.615 -23.837 -18.343 1.00 75.62 211 ASN A C 1
ATOM 1701 O O . ASN A 1 211 ? 62.858 -24.562 -19.310 1.00 75.62 211 ASN A O 1
ATOM 1705 N N . TRP A 1 212 ? 61.415 -23.825 -17.747 1.00 75.75 212 TRP A N 1
ATOM 1706 C CA . TRP A 1 212 ? 60.282 -24.711 -18.084 1.00 75.75 212 TRP A CA 1
ATOM 1707 C C . TRP A 1 212 ? 59.881 -24.771 -19.578 1.00 75.75 212 TRP A C 1
ATOM 1709 O O . TRP A 1 212 ? 59.173 -25.686 -19.996 1.00 75.75 212 TRP A O 1
ATOM 1719 N N . ARG A 1 213 ? 60.322 -23.814 -20.410 1.00 73.00 213 ARG A N 1
ATOM 1720 C CA . ARG A 1 213 ? 60.039 -23.747 -21.860 1.00 73.00 213 ARG A CA 1
ATOM 1721 C C . ARG A 1 213 ? 60.925 -24.645 -22.740 1.00 73.00 213 ARG A C 1
ATOM 1723 O O . ARG A 1 213 ? 60.756 -24.625 -23.957 1.00 73.00 213 ARG A O 1
ATOM 1730 N N . ARG A 1 214 ? 61.893 -25.386 -22.188 1.00 71.12 214 ARG A N 1
ATOM 1731 C CA . ARG A 1 214 ? 62.795 -26.256 -22.975 1.00 71.12 214 ARG A CA 1
ATOM 1732 C C . ARG A 1 214 ? 62.177 -27.648 -23.174 1.00 71.12 214 ARG A C 1
ATOM 1734 O O . ARG A 1 214 ? 61.652 -28.225 -22.230 1.00 71.12 214 ARG A O 1
ATOM 1741 N N . SER A 1 215 ? 62.226 -28.178 -24.400 1.00 56.06 215 SER A N 1
ATOM 1742 C CA . SER A 1 215 ? 61.595 -29.455 -24.778 1.00 56.06 215 SER A CA 1
ATOM 1743 C C . SER A 1 215 ? 62.334 -30.696 -24.268 1.00 56.06 215 SER A C 1
ATOM 1745 O O . SER A 1 215 ? 61.696 -31.719 -24.053 1.00 56.06 215 SER A O 1
ATOM 1747 N N . GLU A 1 216 ? 63.644 -30.607 -24.029 1.00 53.44 216 GLU A N 1
ATOM 1748 C CA . GLU A 1 216 ? 64.459 -31.700 -23.494 1.00 53.44 216 GLU A CA 1
ATOM 1749 C C . GLU A 1 216 ? 65.431 -31.159 -22.442 1.00 53.44 216 GLU A C 1
ATOM 1751 O O . GLU A 1 216 ? 66.307 -30.340 -22.733 1.00 53.44 216 GLU A O 1
ATOM 1756 N N . LYS A 1 217 ? 65.278 -31.615 -21.198 1.00 50.12 217 LYS A N 1
ATOM 1757 C CA . LYS A 1 217 ? 66.215 -31.346 -20.106 1.00 50.12 217 LYS A CA 1
ATOM 1758 C C . LYS A 1 217 ? 66.645 -32.705 -19.550 1.00 50.12 217 LYS A C 1
ATOM 1760 O O . LYS A 1 217 ? 65.824 -33.431 -18.998 1.00 50.12 217 LYS A O 1
ATOM 1765 N N . LYS A 1 218 ? 67.921 -33.078 -19.716 1.00 48.53 218 LYS A N 1
ATOM 1766 C CA . LYS A 1 218 ? 68.513 -34.190 -18.953 1.00 48.53 218 LYS A CA 1
ATOM 1767 C C . LYS A 1 218 ? 68.500 -33.787 -17.478 1.00 48.53 218 LYS A C 1
ATOM 1769 O O . LYS A 1 218 ? 69.045 -32.738 -17.138 1.00 48.53 218 LYS A O 1
ATOM 1774 N N . SER A 1 219 ? 67.845 -34.579 -16.631 1.00 43.25 219 SER A N 1
ATOM 1775 C CA . SER A 1 219 ? 67.725 -34.281 -15.205 1.00 43.25 219 SER A CA 1
ATOM 1776 C C . SER A 1 219 ? 69.077 -34.463 -14.514 1.00 43.25 219 SER A C 1
ATOM 1778 O O . SER A 1 219 ? 69.518 -35.592 -14.302 1.00 43.25 219 SER A O 1
ATOM 1780 N N . ASN A 1 220 ? 69.714 -33.364 -14.120 1.00 39.81 220 ASN A N 1
ATOM 1781 C CA . ASN A 1 220 ? 70.691 -33.401 -13.040 1.00 39.81 220 ASN A CA 1
ATOM 1782 C C . ASN A 1 220 ? 69.958 -32.968 -11.776 1.00 39.81 220 ASN A C 1
ATOM 1784 O O . ASN A 1 220 ? 69.494 -31.833 -11.680 1.00 39.81 220 ASN A O 1
ATOM 1788 N N . GLY A 1 221 ? 69.784 -33.926 -10.867 1.00 50.28 221 GLY A N 1
ATOM 1789 C CA . GLY A 1 221 ? 69.075 -33.734 -9.614 1.00 50.28 221 GLY A CA 1
ATOM 1790 C C . GLY A 1 221 ? 69.786 -32.718 -8.741 1.00 50.28 221 GLY A C 1
ATOM 1791 O O . GLY A 1 221 ? 70.966 -32.886 -8.478 1.00 50.28 221 GLY A O 1
ATOM 1792 N N . PHE A 1 222 ? 69.053 -31.678 -8.361 1.00 43.06 222 PHE A N 1
ATOM 1793 C CA . PHE A 1 222 ? 69.099 -30.944 -7.098 1.00 43.06 222 PHE A CA 1
ATOM 1794 C C . PHE A 1 222 ? 68.042 -29.846 -7.233 1.00 43.06 222 PHE A C 1
ATOM 1796 O O . PHE A 1 222 ? 68.357 -28.725 -7.606 1.00 43.06 222 PHE A O 1
ATOM 1803 N N . ASP A 1 223 ? 66.778 -30.191 -6.991 1.00 37.84 223 ASP A N 1
ATOM 1804 C CA . ASP A 1 223 ? 65.789 -29.198 -6.582 1.00 37.84 223 ASP A CA 1
ATOM 1805 C C . ASP A 1 223 ? 64.765 -29.877 -5.677 1.00 37.84 223 ASP A C 1
ATOM 1807 O O . ASP A 1 223 ? 64.193 -30.920 -5.996 1.00 37.84 223 ASP A O 1
ATOM 1811 N N . GLN A 1 224 ? 64.643 -29.324 -4.478 1.00 40.75 224 GLN A N 1
ATOM 1812 C CA . GLN A 1 224 ? 63.768 -29.800 -3.426 1.00 40.75 224 GLN A CA 1
ATOM 1813 C C . GLN A 1 224 ? 62.359 -29.307 -3.756 1.00 40.75 224 GLN A C 1
ATOM 1815 O O . GLN A 1 224 ? 62.024 -28.150 -3.513 1.00 40.75 224 GLN A O 1
ATOM 1820 N N . ASP A 1 225 ? 61.553 -30.186 -4.349 1.00 35.38 225 ASP A N 1
ATOM 1821 C CA . ASP A 1 225 ? 60.149 -29.926 -4.651 1.00 35.38 225 ASP A CA 1
ATOM 1822 C C . ASP A 1 225 ? 59.372 -29.647 -3.356 1.00 35.38 225 ASP A C 1
ATOM 1824 O O . ASP A 1 225 ? 58.992 -30.562 -2.625 1.00 35.38 225 ASP A O 1
ATOM 1828 N N . GLN A 1 226 ? 59.093 -28.375 -3.075 1.00 34.69 226 GLN A N 1
ATOM 1829 C CA . GLN A 1 226 ? 57.868 -28.042 -2.362 1.00 34.69 226 GLN A CA 1
ATOM 1830 C C . GLN A 1 226 ? 56.734 -28.050 -3.383 1.00 34.69 226 GLN A C 1
ATOM 1832 O O . GLN A 1 226 ? 56.567 -27.103 -4.152 1.00 34.69 226 GLN A O 1
ATOM 1837 N N . GLU A 1 227 ? 55.945 -29.125 -3.388 1.00 31.23 227 GLU A N 1
ATOM 1838 C CA . GLU A 1 227 ? 54.620 -29.112 -4.000 1.00 31.23 227 GLU A CA 1
ATOM 1839 C C . GLU A 1 227 ? 53.758 -28.068 -3.282 1.00 31.23 227 GLU A C 1
ATOM 1841 O O . GLU A 1 227 ? 53.103 -28.332 -2.274 1.00 31.23 227 GLU A O 1
ATOM 1846 N N . ILE A 1 228 ? 53.736 -26.850 -3.819 1.00 31.53 228 ILE A N 1
ATOM 1847 C CA . ILE A 1 228 ? 52.618 -25.946 -3.587 1.00 31.53 228 ILE A CA 1
ATOM 1848 C C . ILE A 1 228 ? 51.472 -26.509 -4.424 1.00 31.53 228 ILE A C 1
ATOM 1850 O O . ILE A 1 228 ? 51.352 -26.221 -5.617 1.00 31.53 228 ILE A O 1
ATOM 1854 N N . ILE A 1 229 ? 50.636 -27.336 -3.797 1.00 31.22 229 ILE A N 1
ATOM 1855 C CA . ILE A 1 229 ? 49.331 -27.716 -4.336 1.00 31.22 229 ILE A CA 1
ATOM 1856 C C . ILE A 1 229 ? 48.492 -26.434 -4.368 1.00 31.22 229 ILE A C 1
ATOM 1858 O O . ILE A 1 229 ? 47.802 -26.080 -3.415 1.00 31.22 229 ILE A O 1
ATOM 1862 N N . MET A 1 230 ? 48.602 -25.675 -5.459 1.00 33.28 230 MET A N 1
ATOM 1863 C CA . MET A 1 230 ? 47.625 -24.648 -5.780 1.00 33.28 230 MET A CA 1
ATOM 1864 C C . MET A 1 230 ? 46.358 -25.373 -6.210 1.00 33.28 230 MET A C 1
ATOM 1866 O O . MET A 1 230 ? 46.314 -25.974 -7.283 1.00 33.28 230 MET A O 1
ATOM 1870 N N . ASP A 1 231 ? 45.344 -25.303 -5.357 1.00 33.00 231 ASP A N 1
ATOM 1871 C CA . ASP A 1 231 ? 43.987 -25.745 -5.639 1.00 33.00 231 ASP A CA 1
ATOM 1872 C C . ASP A 1 231 ? 43.515 -25.065 -6.940 1.00 33.00 231 ASP A C 1
ATOM 1874 O O . ASP A 1 231 ? 43.253 -23.859 -6.999 1.00 33.00 231 ASP A O 1
ATOM 1878 N N . THR A 1 232 ? 43.568 -25.805 -8.048 1.00 39.88 232 THR A N 1
ATOM 1879 C CA . THR A 1 232 ? 43.280 -25.285 -9.387 1.00 39.88 232 THR A CA 1
ATOM 1880 C C . THR A 1 232 ? 41.913 -25.764 -9.820 1.00 39.88 232 THR A C 1
ATOM 1882 O O . THR A 1 232 ? 41.810 -26.538 -10.763 1.00 39.88 232 THR A O 1
ATOM 1885 N N . THR A 1 233 ? 40.859 -25.260 -9.178 1.00 40.38 233 THR A N 1
ATOM 1886 C CA . THR A 1 233 ? 39.490 -25.437 -9.678 1.00 40.38 233 THR A CA 1
ATOM 1887 C C . THR A 1 233 ? 39.424 -24.923 -11.131 1.00 40.38 233 THR A C 1
ATOM 1889 O O . THR A 1 233 ? 39.681 -23.739 -11.393 1.00 40.38 233 THR A O 1
ATOM 1892 N N . PRO A 1 234 ? 39.164 -25.797 -12.122 1.00 49.38 234 PRO A N 1
ATOM 1893 C CA . PRO A 1 234 ? 38.899 -25.424 -13.500 1.00 49.38 234 PRO A CA 1
ATOM 1894 C C . PRO A 1 234 ? 37.785 -24.381 -13.601 1.00 49.38 234 PRO A C 1
ATOM 1896 O O . PRO A 1 234 ? 36.861 -24.315 -12.806 1.00 49.38 234 PRO A O 1
ATOM 1899 N N . ILE A 1 235 ? 37.824 -23.576 -14.653 1.00 46.62 235 ILE A N 1
ATOM 1900 C CA . ILE A 1 235 ? 36.866 -22.485 -14.909 1.00 46.62 235 ILE A CA 1
ATOM 1901 C C . ILE A 1 235 ? 35.445 -23.025 -15.050 1.00 46.62 235 ILE A C 1
ATOM 1903 O O . ILE A 1 235 ? 34.492 -22.362 -14.665 1.00 46.62 235 ILE A O 1
ATOM 1907 N N . ALA A 1 236 ? 35.315 -24.241 -15.587 1.00 49.56 236 ALA A N 1
ATOM 1908 C CA . ALA A 1 236 ? 34.055 -24.967 -15.677 1.00 49.56 236 ALA A CA 1
ATOM 1909 C C . ALA A 1 236 ? 33.458 -25.313 -14.298 1.00 49.56 236 ALA A C 1
ATOM 1911 O O . ALA A 1 236 ? 32.257 -25.551 -14.217 1.00 49.56 236 ALA A O 1
ATOM 1912 N N . GLU A 1 237 ? 34.278 -25.296 -13.247 1.00 54.53 237 GLU A N 1
ATOM 1913 C CA . GLU A 1 237 ? 33.919 -25.573 -11.854 1.00 54.53 237 GLU A CA 1
ATOM 1914 C C . GLU A 1 237 ? 33.726 -24.292 -11.026 1.00 54.53 237 GLU A C 1
ATOM 1916 O O . GLU A 1 237 ? 33.435 -24.368 -9.835 1.00 54.53 237 GLU A O 1
ATOM 1921 N N . LEU A 1 238 ? 33.826 -23.096 -11.631 1.00 64.75 238 LEU A N 1
ATOM 1922 C CA . LEU A 1 238 ? 33.412 -21.872 -10.943 1.00 64.75 238 LEU A CA 1
ATOM 1923 C C . LEU A 1 238 ? 31.909 -21.936 -10.652 1.00 64.75 238 LEU A C 1
ATOM 1925 O O . LEU A 1 238 ? 31.105 -22.147 -11.560 1.00 64.75 238 LEU A O 1
ATOM 1929 N N . GLU A 1 239 ? 31.524 -21.658 -9.406 1.00 72.62 239 GLU A N 1
ATOM 1930 C CA . GLU A 1 239 ? 30.127 -21.722 -8.947 1.00 72.62 239 GLU A CA 1
ATOM 1931 C C . GLU A 1 239 ? 29.155 -20.911 -9.824 1.00 72.62 239 GLU A C 1
ATOM 1933 O O . GLU A 1 239 ? 28.026 -21.327 -10.059 1.00 72.62 239 GLU A O 1
ATOM 1938 N N . ILE A 1 240 ? 29.599 -19.787 -10.402 1.00 73.56 240 ILE A N 1
ATOM 1939 C CA . ILE A 1 240 ? 28.787 -18.951 -11.312 1.00 73.56 240 ILE A CA 1
ATOM 1940 C C . ILE A 1 240 ? 28.363 -19.662 -12.610 1.00 73.56 240 ILE A C 1
ATOM 1942 O O . ILE A 1 240 ? 27.489 -19.186 -13.332 1.00 73.56 240 ILE A O 1
ATOM 1946 N N . PHE A 1 241 ? 29.011 -20.772 -12.947 1.00 80.88 241 PHE A N 1
ATOM 1947 C CA . PHE A 1 241 ? 28.758 -21.567 -14.143 1.00 80.88 241 PHE A CA 1
ATOM 1948 C C . PHE A 1 241 ? 28.142 -22.930 -13.827 1.00 80.88 241 PHE A C 1
ATOM 1950 O O . PHE A 1 241 ? 27.863 -23.695 -14.758 1.00 80.88 241 PHE A O 1
ATOM 1957 N N . ASN A 1 242 ? 27.917 -23.217 -12.545 1.00 84.50 242 ASN A N 1
ATOM 1958 C CA . ASN A 1 242 ? 27.257 -24.421 -12.082 1.00 84.50 242 ASN A CA 1
ATOM 1959 C C . ASN A 1 242 ? 25.737 -24.173 -11.977 1.00 84.50 242 ASN A C 1
ATOM 1961 O O . ASN A 1 242 ? 25.306 -23.333 -11.186 1.00 84.50 242 ASN A O 1
ATOM 1965 N N . PRO A 1 243 ? 24.894 -24.894 -12.743 1.00 88.44 243 PRO A N 1
ATOM 1966 C CA . PRO A 1 243 ? 23.438 -24.763 -12.659 1.00 88.44 243 PRO A CA 1
ATOM 1967 C C . PRO A 1 243 ? 22.892 -25.027 -11.254 1.00 88.44 243 PRO A C 1
ATOM 1969 O O . PRO A 1 243 ? 21.932 -24.379 -10.836 1.00 88.44 243 PRO A O 1
ATOM 1972 N N . GLN A 1 244 ? 23.518 -25.957 -10.527 1.00 90.56 244 GLN A N 1
ATOM 1973 C CA . GLN A 1 244 ? 23.073 -26.399 -9.211 1.00 90.56 244 GLN A CA 1
ATOM 1974 C C . GLN A 1 244 ? 23.103 -25.257 -8.189 1.00 90.56 244 GLN A C 1
ATOM 1976 O O . GLN A 1 244 ? 22.151 -25.094 -7.428 1.00 90.56 244 GLN A O 1
ATOM 1981 N N . THR A 1 245 ? 24.116 -24.388 -8.270 1.00 87.81 245 THR A N 1
ATOM 1982 C CA . THR A 1 245 ? 24.243 -23.189 -7.431 1.00 87.81 245 THR A CA 1
ATOM 1983 C C . THR A 1 245 ? 23.014 -22.286 -7.526 1.00 87.81 245 THR A C 1
ATOM 1985 O O . THR A 1 245 ? 22.635 -21.671 -6.539 1.00 87.81 245 THR A O 1
ATOM 1988 N N . TYR A 1 246 ? 22.357 -22.203 -8.686 1.00 88.56 246 TYR A N 1
ATOM 1989 C CA . TYR A 1 246 ? 21.154 -21.384 -8.857 1.00 88.56 246 TYR A CA 1
ATOM 1990 C C . TYR A 1 246 ? 19.871 -22.109 -8.450 1.00 88.56 246 TYR A C 1
ATOM 1992 O O . TYR A 1 246 ? 18.941 -21.473 -7.955 1.00 88.56 246 TYR A O 1
ATOM 2000 N N . ILE A 1 247 ? 19.814 -23.429 -8.654 1.00 91.75 247 ILE A N 1
ATOM 2001 C CA . ILE A 1 247 ? 18.680 -24.261 -8.234 1.00 91.75 247 ILE A CA 1
ATOM 2002 C C . ILE A 1 247 ? 18.510 -24.186 -6.715 1.00 91.75 247 ILE A C 1
ATOM 2004 O O . ILE A 1 247 ? 17.390 -24.018 -6.238 1.00 91.75 247 ILE A O 1
ATOM 2008 N N . GLU A 1 248 ? 19.613 -24.248 -5.969 1.00 90.88 248 GLU A N 1
ATOM 2009 C CA . GLU A 1 248 ? 19.623 -24.199 -4.501 1.00 90.88 248 GLU A CA 1
ATOM 2010 C C . GLU A 1 248 ? 19.121 -22.869 -3.924 1.00 90.88 248 GLU A C 1
ATOM 2012 O O . GLU A 1 248 ? 18.648 -22.822 -2.788 1.00 90.88 248 GLU A O 1
ATOM 2017 N N . GLU A 1 249 ? 19.162 -21.786 -4.702 1.00 89.19 249 GLU A N 1
ATOM 2018 C CA . GLU A 1 249 ? 18.625 -20.492 -4.276 1.00 89.19 249 GLU A CA 1
ATOM 2019 C C . GLU A 1 249 ? 17.112 -20.365 -4.477 1.00 89.19 249 GLU A C 1
ATOM 2021 O O . GLU A 1 249 ? 16.498 -19.433 -3.947 1.00 89.19 249 GLU A O 1
ATOM 2026 N N . ILE A 1 250 ? 16.489 -21.270 -5.238 1.00 92.31 250 ILE A N 1
ATOM 2027 C CA . ILE A 1 250 ? 15.043 -21.247 -5.443 1.00 92.31 250 ILE A CA 1
ATOM 2028 C C . ILE A 1 250 ? 14.350 -21.781 -4.184 1.00 92.31 250 ILE A C 1
ATOM 2030 O O . ILE A 1 250 ? 14.573 -22.927 -3.793 1.00 92.31 250 ILE A O 1
ATOM 2034 N N . PRO A 1 251 ? 13.476 -20.985 -3.540 1.00 92.62 251 PRO A N 1
ATOM 2035 C CA . PRO A 1 251 ? 12.802 -21.417 -2.329 1.00 92.62 251 PRO A CA 1
ATOM 2036 C C . PRO A 1 251 ? 11.888 -22.613 -2.607 1.00 92.62 251 PRO A C 1
ATOM 2038 O O . PRO A 1 251 ? 11.094 -22.599 -3.546 1.00 92.62 251 PRO A O 1
ATOM 2041 N N . SER A 1 252 ? 11.969 -23.618 -1.739 1.00 91.12 252 SER A N 1
ATOM 2042 C CA . SER A 1 252 ? 11.088 -24.790 -1.727 1.00 91.12 252 SER A CA 1
ATOM 2043 C C . SER A 1 252 ? 10.145 -24.820 -0.519 1.00 91.12 252 SER A C 1
ATOM 2045 O O . SER A 1 252 ? 9.174 -25.571 -0.528 1.00 91.12 252 SER A O 1
ATOM 2047 N N . ASP A 1 253 ? 10.391 -23.988 0.504 1.00 94.12 253 ASP A N 1
ATOM 2048 C CA . ASP A 1 253 ? 9.530 -23.878 1.688 1.00 94.12 253 ASP A CA 1
ATOM 2049 C C . ASP A 1 253 ? 8.142 -23.327 1.295 1.00 94.12 253 ASP A C 1
ATOM 2051 O O . ASP A 1 253 ? 8.053 -22.181 0.827 1.00 94.12 253 ASP A O 1
ATOM 2055 N N . PRO A 1 254 ? 7.050 -24.082 1.535 1.00 92.19 254 PRO A N 1
ATOM 2056 C CA . PRO A 1 254 ? 5.689 -23.641 1.245 1.00 92.19 254 PRO A CA 1
ATOM 2057 C C . PRO A 1 254 ? 5.341 -22.275 1.842 1.00 92.19 254 PRO A C 1
ATOM 2059 O O . PRO A 1 254 ? 4.703 -21.468 1.178 1.00 92.19 254 PRO A O 1
ATOM 2062 N N . LYS A 1 255 ? 5.819 -21.944 3.051 1.00 90.00 255 LYS A N 1
ATOM 2063 C CA . LYS A 1 255 ? 5.524 -20.645 3.685 1.00 90.00 255 LYS A CA 1
ATOM 2064 C C . LYS A 1 255 ? 6.160 -19.477 2.937 1.00 90.00 255 LYS A C 1
ATOM 2066 O O . LYS A 1 255 ? 5.588 -18.386 2.874 1.00 90.00 255 LYS A O 1
ATOM 2071 N N . VAL A 1 256 ? 7.359 -19.685 2.393 1.00 91.25 256 VAL A N 1
ATOM 2072 C CA . VAL A 1 256 ? 8.050 -18.672 1.586 1.00 91.25 256 VAL A CA 1
ATOM 2073 C C . VAL A 1 256 ? 7.323 -18.500 0.257 1.00 91.25 256 VAL A C 1
ATOM 2075 O O . VAL A 1 256 ? 7.075 -17.367 -0.154 1.00 91.25 256 VAL A O 1
ATOM 2078 N N . LEU A 1 257 ? 6.922 -19.602 -0.380 1.00 93.12 257 LEU A N 1
ATOM 2079 C CA . LEU A 1 257 ? 6.157 -19.582 -1.627 1.00 93.12 257 LEU A CA 1
ATOM 2080 C C . LEU A 1 257 ? 4.778 -18.926 -1.456 1.00 93.12 257 LEU A C 1
ATOM 2082 O O . LEU A 1 257 ? 4.379 -18.120 -2.297 1.00 93.12 257 LEU A O 1
ATOM 2086 N N . ASP A 1 258 ? 4.091 -19.176 -0.343 1.00 89.00 258 ASP A N 1
ATOM 2087 C CA . ASP A 1 258 ? 2.826 -18.521 -0.001 1.00 89.00 258 ASP A CA 1
ATOM 2088 C C . ASP A 1 258 ? 3.014 -17.011 0.165 1.00 89.00 258 ASP A C 1
ATOM 2090 O O . ASP A 1 258 ? 2.264 -16.216 -0.399 1.00 89.00 258 ASP A O 1
ATOM 2094 N N . SER A 1 259 ? 4.057 -16.590 0.884 1.00 87.25 259 SER A N 1
ATOM 2095 C CA . SER A 1 259 ? 4.390 -15.170 1.050 1.00 87.25 259 SER A CA 1
ATOM 2096 C C . SER A 1 259 ? 4.683 -14.486 -0.292 1.00 87.25 259 SER A C 1
ATOM 2098 O O . SER A 1 259 ? 4.153 -13.410 -0.572 1.00 87.25 259 SER A O 1
ATOM 2100 N N . LEU A 1 260 ? 5.455 -15.135 -1.173 1.00 93.25 260 LEU A N 1
ATOM 2101 C CA . LEU A 1 260 ? 5.728 -14.635 -2.526 1.00 93.25 260 LEU A CA 1
ATOM 2102 C C . LEU A 1 260 ? 4.460 -14.552 -3.384 1.00 93.25 260 LEU A C 1
ATOM 2104 O O . LEU A 1 260 ? 4.311 -13.603 -4.156 1.00 93.25 260 LEU A O 1
ATOM 2108 N N . THR A 1 261 ? 3.547 -15.512 -3.231 1.00 94.81 261 THR A N 1
ATOM 2109 C CA . THR A 1 261 ? 2.237 -15.524 -3.897 1.00 94.81 261 THR A CA 1
ATOM 2110 C C . THR A 1 261 ? 1.386 -14.347 -3.429 1.00 94.81 261 THR A C 1
ATOM 2112 O O . THR A 1 261 ? 0.879 -13.597 -4.257 1.00 94.81 261 THR A O 1
ATOM 2115 N N . ILE A 1 262 ? 1.319 -14.098 -2.118 1.00 87.56 262 ILE A N 1
ATOM 2116 C CA . ILE A 1 262 ? 0.593 -12.957 -1.540 1.00 87.56 262 ILE A CA 1
ATOM 2117 C C . ILE A 1 262 ? 1.174 -11.625 -2.034 1.00 87.56 262 ILE A C 1
ATOM 2119 O O . ILE A 1 262 ? 0.421 -10.742 -2.450 1.00 87.56 262 ILE A O 1
ATOM 2123 N N . ASP A 1 263 ? 2.501 -11.480 -2.011 1.00 88.56 263 ASP A N 1
ATOM 2124 C CA . ASP A 1 263 ? 3.198 -10.287 -2.502 1.00 88.56 263 ASP A CA 1
ATOM 2125 C C . ASP A 1 263 ? 2.928 -10.058 -3.998 1.00 88.56 263 ASP A C 1
ATOM 2127 O O . ASP A 1 263 ? 2.686 -8.924 -4.421 1.00 88.56 263 ASP A O 1
ATOM 2131 N N . ARG A 1 264 ? 2.947 -11.132 -4.802 1.00 97.50 264 ARG A N 1
ATOM 2132 C CA . ARG A 1 264 ? 2.645 -11.085 -6.237 1.00 97.50 264 ARG A CA 1
ATOM 2133 C C . ARG A 1 264 ? 1.209 -10.631 -6.462 1.00 97.50 264 ARG A C 1
ATOM 2135 O O . ARG A 1 264 ? 0.990 -9.685 -7.210 1.00 97.50 264 ARG A O 1
ATOM 2142 N N . ASP A 1 265 ? 0.246 -11.287 -5.831 1.00 95.44 265 ASP A N 1
ATOM 2143 C CA . ASP A 1 265 ? -1.176 -11.010 -6.030 1.00 95.44 265 ASP A CA 1
ATOM 2144 C C . ASP A 1 265 ? -1.504 -9.567 -5.635 1.00 95.44 265 ASP A C 1
ATOM 2146 O O . ASP A 1 265 ? -2.172 -8.835 -6.368 1.00 95.44 265 ASP A O 1
ATOM 2150 N N . PHE A 1 266 ? -0.940 -9.100 -4.519 1.00 91.12 266 PHE A N 1
ATOM 2151 C CA . PHE A 1 266 ? -1.059 -7.703 -4.129 1.00 91.12 266 PHE A CA 1
ATOM 2152 C C . PHE A 1 266 ? -0.416 -6.759 -5.155 1.00 91.12 266 PHE A C 1
ATOM 2154 O O . PHE A 1 266 ? -1.016 -5.743 -5.497 1.00 91.12 266 PHE A O 1
ATOM 2161 N N . ALA A 1 267 ? 0.762 -7.086 -5.695 1.00 95.00 267 ALA A N 1
ATOM 2162 C CA . ALA A 1 267 ? 1.396 -6.278 -6.736 1.00 95.00 267 ALA A CA 1
ATOM 2163 C C . ALA A 1 267 ? 0.552 -6.208 -8.019 1.00 95.00 267 ALA A C 1
ATOM 2165 O O . ALA A 1 267 ? 0.372 -5.120 -8.558 1.00 95.00 267 ALA A O 1
ATOM 2166 N N . TYR A 1 268 ? -0.025 -7.322 -8.478 1.00 97.94 268 TYR A N 1
ATOM 2167 C CA . TYR A 1 268 ? -0.934 -7.336 -9.629 1.00 97.94 268 TYR A CA 1
ATOM 2168 C C . TYR A 1 268 ? -2.179 -6.475 -9.393 1.00 97.94 268 TYR A C 1
ATOM 2170 O O . TYR A 1 268 ? -2.569 -5.709 -10.275 1.00 97.94 268 TYR A O 1
ATOM 2178 N N . TYR A 1 269 ? -2.762 -6.545 -8.192 1.00 93.94 269 TYR A N 1
ATOM 2179 C CA . TYR A 1 269 ? -3.872 -5.677 -7.805 1.00 93.94 269 TYR A CA 1
ATOM 2180 C C . TYR A 1 269 ? -3.482 -4.195 -7.889 1.00 93.94 269 TYR A C 1
ATOM 2182 O O . TYR A 1 269 ? -4.158 -3.407 -8.549 1.00 93.94 269 TYR A O 1
ATOM 2190 N N . GLN A 1 270 ? -2.357 -3.822 -7.271 1.00 89.56 270 GLN A N 1
ATOM 2191 C CA . GLN A 1 270 ? -1.858 -2.444 -7.271 1.00 89.56 270 GLN A CA 1
ATOM 2192 C C . GLN A 1 270 ? -1.551 -1.947 -8.687 1.00 89.56 270 GLN A C 1
ATOM 2194 O O . GLN A 1 270 ? -1.928 -0.830 -9.028 1.00 89.56 270 GLN A O 1
ATOM 2199 N N . LEU A 1 271 ? -0.931 -2.774 -9.534 1.00 95.75 271 LEU A N 1
ATOM 2200 C CA . LEU A 1 271 ? -0.667 -2.437 -10.935 1.00 95.75 271 LEU A CA 1
ATOM 2201 C C . LEU A 1 271 ? -1.956 -2.181 -11.709 1.00 95.75 271 LEU A C 1
ATOM 2203 O O . LEU A 1 271 ? -2.035 -1.193 -12.432 1.00 95.75 271 LEU A O 1
ATOM 2207 N N . GLY A 1 272 ? -2.981 -3.014 -11.508 1.00 94.25 272 GLY A N 1
ATOM 2208 C CA . GLY A 1 272 ? -4.305 -2.803 -12.086 1.00 94.25 272 GLY A CA 1
ATOM 2209 C C . GLY A 1 272 ? -4.863 -1.411 -11.787 1.00 94.25 272 GLY A C 1
ATOM 2210 O O . GLY A 1 272 ? -5.302 -0.693 -12.683 1.00 94.25 272 GLY A O 1
ATOM 2211 N N . LEU A 1 273 ? -4.778 -0.989 -10.527 1.00 87.75 273 LEU A N 1
ATOM 2212 C CA . LEU A 1 273 ? -5.261 0.325 -10.101 1.00 87.75 273 LEU A CA 1
ATOM 2213 C C . LEU A 1 273 ? -4.380 1.474 -10.586 1.00 87.75 273 LEU A C 1
ATOM 2215 O O . LEU A 1 273 ? -4.896 2.494 -11.033 1.00 87.75 273 LEU A O 1
ATOM 2219 N N . ILE A 1 274 ? -3.058 1.318 -10.522 1.00 88.25 274 ILE A N 1
ATOM 2220 C CA . ILE A 1 274 ? -2.112 2.336 -10.983 1.00 88.25 274 ILE A CA 1
ATOM 2221 C C . ILE A 1 274 ? -2.291 2.590 -12.483 1.00 88.25 274 ILE A C 1
ATOM 2223 O O . ILE A 1 274 ? -2.361 3.748 -12.898 1.00 88.25 274 ILE A O 1
ATOM 2227 N N . TYR A 1 275 ? -2.421 1.538 -13.293 1.00 95.12 275 TYR A N 1
ATOM 2228 C CA . TYR A 1 275 ? -2.670 1.683 -14.726 1.00 95.12 275 TYR A CA 1
ATOM 2229 C C . TYR A 1 275 ? -4.005 2.357 -15.016 1.00 95.12 275 TYR A C 1
ATOM 2231 O O . TYR A 1 275 ? -4.040 3.286 -15.818 1.00 95.12 275 TYR A O 1
ATOM 2239 N N . LYS A 1 276 ? -5.070 1.984 -14.301 1.00 90.69 276 LYS A N 1
ATOM 2240 C CA . LYS A 1 276 ? -6.393 2.605 -14.438 1.00 90.69 276 LYS A CA 1
ATOM 2241 C C . LYS A 1 276 ? -6.385 4.092 -14.071 1.00 90.69 276 LYS A C 1
ATOM 2243 O O . LYS A 1 276 ? -6.889 4.914 -14.828 1.00 90.69 276 LYS A O 1
ATOM 2248 N N . GLU A 1 277 ? -5.885 4.434 -12.887 1.00 85.38 277 GLU A N 1
ATOM 2249 C CA . GLU A 1 277 ? -6.089 5.760 -12.287 1.00 85.38 277 GLU A CA 1
ATOM 2250 C C . GLU A 1 277 ? -5.012 6.758 -12.697 1.00 85.38 277 GLU A C 1
ATOM 2252 O O . GLU A 1 277 ? -5.312 7.911 -13.000 1.00 85.38 277 GLU A O 1
ATOM 2257 N N . LYS A 1 278 ? -3.748 6.322 -12.704 1.00 86.19 278 LYS A N 1
ATOM 2258 C CA . LYS A 1 278 ? -2.605 7.218 -12.892 1.00 86.19 278 LYS A CA 1
ATOM 2259 C C . LYS A 1 278 ? -2.235 7.389 -14.355 1.00 86.19 278 LYS A C 1
ATOM 2261 O O . LYS A 1 278 ? -1.954 8.507 -14.778 1.00 86.19 278 LYS A O 1
ATOM 2266 N N . PHE A 1 279 ? -2.205 6.286 -15.099 1.00 89.94 279 PHE A N 1
ATOM 2267 C CA . PHE A 1 279 ? -1.737 6.277 -16.487 1.00 89.94 279 PHE A CA 1
ATOM 2268 C C . PHE A 1 279 ? -2.869 6.200 -17.510 1.00 89.94 279 PHE A C 1
ATOM 2270 O O . PHE A 1 279 ? -2.645 6.538 -18.663 1.00 89.94 279 PHE A O 1
ATOM 2277 N N . LYS A 1 280 ? -4.085 5.834 -17.080 1.00 92.94 280 LYS A N 1
ATOM 2278 C CA . LYS A 1 280 ? -5.247 5.593 -17.952 1.00 92.94 280 LYS A CA 1
ATOM 2279 C C . LYS A 1 280 ? -4.983 4.522 -19.022 1.00 92.94 280 LYS A C 1
ATOM 2281 O O . LYS A 1 280 ? -5.615 4.512 -20.070 1.00 92.94 280 LYS A O 1
ATOM 2286 N N . GLU A 1 281 ? -4.085 3.589 -18.719 1.00 95.38 281 GLU A N 1
ATOM 2287 C CA . GLU A 1 281 ? -3.777 2.418 -19.541 1.00 95.38 281 GLU A CA 1
ATOM 2288 C C . GLU A 1 281 ? -4.789 1.313 -19.231 1.00 95.38 281 GLU A C 1
ATOM 2290 O O . GLU A 1 281 ? -4.509 0.358 -18.499 1.00 95.38 281 GLU A O 1
ATOM 2295 N N . TYR A 1 282 ? -6.018 1.486 -19.708 1.00 96.12 282 TYR A N 1
ATOM 2296 C CA . TYR A 1 282 ? -7.145 0.634 -19.329 1.00 96.12 282 TYR A CA 1
ATOM 2297 C C . TYR A 1 282 ? -6.963 -0.832 -19.749 1.00 96.12 282 TYR A C 1
ATOM 2299 O O . TYR A 1 282 ? -7.328 -1.732 -18.989 1.00 96.12 282 TYR A O 1
ATOM 2307 N N . ASP A 1 283 ? -6.322 -1.095 -20.887 1.00 96.94 283 ASP A N 1
ATOM 2308 C CA . ASP A 1 283 ? -6.008 -2.459 -21.326 1.00 96.94 283 ASP A CA 1
ATOM 2309 C C . ASP A 1 283 ? -4.974 -3.138 -20.417 1.00 96.94 283 ASP A C 1
ATOM 2311 O O . ASP A 1 283 ? -5.154 -4.288 -20.004 1.00 96.94 283 ASP A O 1
ATOM 2315 N N . LEU A 1 284 ? -3.917 -2.418 -20.020 1.00 96.50 284 LEU A N 1
ATOM 2316 C CA . LEU A 1 284 ? -2.930 -2.935 -19.066 1.00 96.50 284 LEU A CA 1
ATOM 2317 C C . LEU A 1 284 ? -3.555 -3.156 -17.688 1.00 96.50 284 LEU A C 1
ATOM 2319 O O . LEU A 1 284 ? -3.302 -4.182 -17.055 1.00 96.50 284 LEU A O 1
ATOM 2323 N N . ALA A 1 285 ? -4.399 -2.227 -17.237 1.00 97.31 285 ALA A N 1
ATOM 2324 C CA . ALA A 1 285 ? -5.138 -2.355 -15.988 1.00 97.31 285 ALA A CA 1
ATOM 2325 C C . ALA A 1 285 ? -5.995 -3.628 -15.972 1.00 97.31 285 ALA A C 1
ATOM 2327 O O . ALA A 1 285 ? -5.922 -4.420 -15.028 1.00 97.31 285 ALA A O 1
ATOM 2328 N N . THR A 1 286 ? -6.743 -3.851 -17.055 1.00 98.12 286 THR A N 1
ATOM 2329 C CA . THR A 1 286 ? -7.563 -5.046 -17.270 1.00 98.12 286 THR A CA 1
ATOM 2330 C C . THR A 1 286 ? -6.703 -6.304 -17.230 1.00 98.12 286 THR A C 1
ATOM 2332 O O . THR A 1 286 ? -6.955 -7.187 -16.411 1.00 98.12 286 THR A O 1
ATOM 2335 N N . ASN A 1 287 ? -5.614 -6.355 -18.009 1.00 97.94 287 ASN A N 1
ATOM 2336 C CA . ASN A 1 287 ? -4.719 -7.515 -18.047 1.00 97.94 287 ASN A CA 1
ATOM 2337 C C . ASN A 1 287 ? -4.191 -7.902 -16.659 1.00 97.94 287 ASN A C 1
ATOM 2339 O O . ASN A 1 287 ? -4.101 -9.087 -16.332 1.00 97.94 287 ASN A O 1
ATOM 2343 N N . ARG A 1 288 ? -3.826 -6.910 -15.837 1.00 97.88 288 ARG A N 1
ATOM 2344 C CA . ARG A 1 288 ? -3.305 -7.149 -14.486 1.00 97.88 288 ARG A CA 1
ATOM 2345 C C . ARG A 1 288 ? -4.381 -7.677 -13.542 1.00 97.88 288 ARG A C 1
ATOM 2347 O O . ARG A 1 288 ? -4.123 -8.649 -12.834 1.00 97.88 288 ARG A O 1
ATOM 2354 N N . LEU A 1 289 ? -5.575 -7.091 -13.544 1.00 98.12 289 LEU A N 1
ATOM 2355 C CA . LEU A 1 289 ? -6.659 -7.532 -12.661 1.00 98.12 289 LEU A CA 1
ATOM 2356 C C . LEU A 1 289 ? -7.243 -8.890 -13.075 1.00 98.12 289 LEU A C 1
ATOM 2358 O O . LEU A 1 289 ? -7.573 -9.693 -12.208 1.00 98.12 289 LEU A O 1
ATOM 2362 N N . GLU A 1 290 ? -7.318 -9.202 -14.368 1.00 98.06 290 GLU A N 1
ATOM 2363 C CA . GLU A 1 290 ? -7.781 -10.522 -14.815 1.00 98.06 290 GLU A CA 1
ATOM 2364 C C . GLU A 1 290 ? -6.772 -11.626 -14.495 1.00 98.06 290 GLU A C 1
ATOM 2366 O O . GLU A 1 290 ? -7.155 -12.676 -13.979 1.00 98.06 290 GLU A O 1
ATOM 2371 N N . LYS A 1 291 ? -5.470 -11.379 -14.712 1.00 97.75 291 LYS A N 1
ATOM 2372 C CA . LYS A 1 291 ? -4.418 -12.315 -14.279 1.00 97.75 291 LYS A CA 1
ATOM 2373 C C . LYS A 1 291 ? -4.453 -12.551 -12.777 1.00 97.75 291 LYS A C 1
ATOM 2375 O O . LYS A 1 291 ? -4.325 -13.692 -12.348 1.00 97.75 291 LYS A O 1
ATOM 2380 N N . LEU A 1 292 ? -4.655 -11.490 -11.994 1.00 98.00 292 LEU A N 1
ATOM 2381 C CA . LEU A 1 292 ? -4.840 -11.606 -10.554 1.00 98.00 292 LEU A CA 1
ATOM 2382 C C . LEU A 1 292 ? -5.978 -12.571 -10.219 1.00 98.00 292 LEU A C 1
ATOM 2384 O O . LEU A 1 292 ? -5.766 -13.484 -9.432 1.00 98.00 292 LEU A O 1
ATOM 2388 N N . LEU A 1 293 ? -7.162 -12.391 -10.812 1.00 97.56 293 LEU A N 1
ATOM 2389 C CA . LEU A 1 293 ? -8.312 -13.259 -10.550 1.00 97.56 293 LEU A CA 1
ATOM 2390 C C . LEU A 1 293 ? -8.062 -14.708 -10.990 1.00 97.56 293 LEU A C 1
ATOM 2392 O O . LEU A 1 293 ? -8.454 -15.628 -10.278 1.00 97.56 293 LEU A O 1
ATOM 2396 N N . ALA A 1 294 ? -7.349 -14.920 -12.099 1.00 97.56 294 ALA A N 1
ATOM 2397 C CA . ALA A 1 294 ? -6.966 -16.253 -12.569 1.00 97.56 294 ALA A CA 1
ATOM 2398 C C . ALA A 1 294 ? -6.000 -16.987 -11.618 1.00 97.56 294 ALA A C 1
ATOM 2400 O O . ALA A 1 294 ? -5.864 -18.208 -11.693 1.00 97.56 294 ALA A O 1
ATOM 2401 N N . TYR A 1 295 ? -5.326 -16.267 -10.717 1.00 95.25 295 TYR A N 1
ATOM 2402 C CA . TYR A 1 295 ? -4.436 -16.856 -9.721 1.00 95.25 295 TYR A CA 1
ATOM 2403 C C . TYR A 1 295 ? -5.132 -17.338 -8.446 1.00 95.25 295 TYR A C 1
ATOM 2405 O O . TYR A 1 295 ? -4.441 -17.863 -7.575 1.00 95.25 295 TYR A O 1
ATOM 2413 N N . ASN A 1 296 ? -6.459 -17.204 -8.339 1.00 93.38 296 ASN A N 1
ATOM 2414 C CA . ASN A 1 296 ? -7.223 -17.495 -7.121 1.00 93.38 296 ASN A CA 1
ATOM 2415 C C . ASN A 1 296 ? -6.622 -16.776 -5.898 1.00 93.38 296 ASN A C 1
ATOM 2417 O O . ASN A 1 296 ? -6.139 -17.423 -4.963 1.00 93.38 296 ASN A O 1
ATOM 2421 N N . PRO A 1 297 ? -6.594 -15.432 -5.922 1.00 94.12 297 PRO A N 1
ATOM 2422 C CA . PRO A 1 297 ? -5.910 -14.651 -4.910 1.00 94.12 297 PRO A CA 1
ATOM 2423 C C . PRO A 1 297 ? -6.666 -14.719 -3.584 1.00 94.12 297 PRO A C 1
ATOM 2425 O O . PRO A 1 297 ? -7.793 -15.205 -3.498 1.00 94.12 297 PRO A O 1
ATOM 2428 N N . GLN A 1 298 ? -6.068 -14.162 -2.532 1.00 86.50 298 GLN A N 1
ATOM 2429 C CA . GLN A 1 298 ? -6.755 -14.011 -1.249 1.00 86.50 298 GLN A CA 1
ATOM 2430 C C . GLN A 1 298 ? -8.122 -13.338 -1.432 1.00 86.50 298 GLN A C 1
ATOM 2432 O O . GLN A 1 298 ? -8.206 -12.300 -2.089 1.00 86.50 298 GLN A O 1
ATOM 2437 N N . GLU A 1 299 ? -9.151 -13.861 -0.759 1.00 83.38 299 GLU A N 1
ATOM 2438 C CA . GLU A 1 299 ? -10.549 -13.403 -0.855 1.00 83.38 299 GLU A CA 1
ATOM 2439 C C . GLU A 1 299 ? -10.694 -11.873 -0.791 1.00 83.38 299 GLU A C 1
ATOM 2441 O O . GLU A 1 299 ? -11.438 -11.257 -1.551 1.00 83.38 299 GLU A O 1
ATOM 2446 N N . ARG A 1 300 ? -9.882 -11.228 0.058 1.00 78.81 300 ARG A N 1
ATOM 2447 C CA . ARG A 1 300 ? -9.859 -9.767 0.227 1.00 78.81 300 ARG A CA 1
ATOM 2448 C C . ARG A 1 300 ? -9.538 -8.969 -1.047 1.00 78.81 300 ARG A C 1
ATOM 2450 O O . ARG A 1 300 ? -9.805 -7.775 -1.062 1.00 78.81 300 ARG A O 1
ATOM 2457 N N . LEU A 1 301 ? -8.919 -9.577 -2.060 1.00 80.69 301 LEU A N 1
ATOM 2458 C CA . LEU A 1 301 ? -8.555 -8.935 -3.330 1.00 80.69 301 LEU A CA 1
ATOM 2459 C C . LEU A 1 301 ? -9.561 -9.231 -4.449 1.00 80.69 301 LEU A C 1
ATOM 2461 O O . LEU A 1 301 ? -9.617 -8.475 -5.414 1.00 80.69 301 LEU A O 1
ATOM 2465 N N . VAL A 1 302 ? -10.362 -10.294 -4.318 1.00 91.44 302 VAL A N 1
ATOM 2466 C CA . VAL A 1 302 ? -11.252 -10.791 -5.379 1.00 91.44 302 VAL A CA 1
ATOM 2467 C C . VAL A 1 302 ? -12.334 -9.767 -5.705 1.00 91.44 302 VAL A C 1
ATOM 2469 O O . VAL A 1 302 ? -12.414 -9.266 -6.826 1.00 91.44 302 VAL A O 1
ATOM 2472 N N . LEU A 1 303 ? -13.150 -9.417 -4.712 1.00 82.75 303 LEU A N 1
ATOM 2473 C CA . LEU A 1 303 ? -14.280 -8.515 -4.901 1.00 82.75 303 LEU A CA 1
ATOM 2474 C C . LEU A 1 303 ? -13.851 -7.090 -5.329 1.00 82.75 303 LEU A C 1
ATOM 2476 O O . LEU A 1 303 ? -14.400 -6.582 -6.313 1.00 82.75 303 LEU A O 1
ATOM 2480 N N . PRO A 1 304 ? -12.835 -6.455 -4.707 1.00 79.94 304 PRO A N 1
ATOM 2481 C CA . PRO A 1 304 ? -12.317 -5.175 -5.190 1.00 79.94 304 PRO A CA 1
ATOM 2482 C C . PRO A 1 304 ? -11.765 -5.229 -6.623 1.00 79.94 304 PRO A C 1
ATOM 2484 O O . PRO A 1 304 ? -11.959 -4.280 -7.388 1.00 79.94 304 PRO A O 1
ATOM 2487 N N . ALA A 1 305 ? -11.097 -6.320 -7.020 1.00 91.44 305 ALA A N 1
ATOM 2488 C CA . ALA A 1 305 ? -10.592 -6.481 -8.385 1.00 91.44 305 ALA A CA 1
ATOM 2489 C C . ALA A 1 305 ? -11.738 -6.579 -9.403 1.00 91.44 305 ALA A C 1
ATOM 2491 O O . ALA A 1 305 ? -11.716 -5.864 -10.404 1.00 91.44 305 ALA A O 1
ATOM 2492 N N . LYS A 1 306 ? -12.774 -7.378 -9.112 1.00 95.62 306 LYS A N 1
ATOM 2493 C CA . LYS A 1 306 ? -13.987 -7.490 -9.942 1.00 95.62 306 LYS A CA 1
ATOM 2494 C C . LYS A 1 306 ? -14.688 -6.140 -10.119 1.00 95.62 306 LYS A C 1
ATOM 2496 O O . LYS A 1 306 ? -15.050 -5.774 -11.234 1.00 95.62 306 LYS A O 1
ATOM 2501 N N . TYR A 1 307 ? -14.830 -5.361 -9.045 1.00 88.19 307 TYR A N 1
ATOM 2502 C CA . TYR A 1 307 ? -15.444 -4.031 -9.124 1.00 88.19 307 TYR A CA 1
ATOM 2503 C C . TYR A 1 307 ? -14.628 -3.066 -9.993 1.00 88.19 307 TYR A C 1
ATOM 2505 O O . TYR A 1 307 ? -15.183 -2.314 -10.797 1.00 88.19 307 TYR A O 1
ATOM 2513 N N . ASN A 1 308 ? -13.300 -3.095 -9.865 1.00 88.62 308 ASN A N 1
ATOM 2514 C CA . ASN A 1 308 ? -12.437 -2.283 -10.713 1.00 88.62 308 ASN A CA 1
ATOM 2515 C C . ASN A 1 308 ? -12.489 -2.722 -12.178 1.00 88.62 308 ASN A C 1
ATOM 2517 O O . ASN A 1 308 ? -12.540 -1.849 -13.039 1.00 88.62 308 ASN A O 1
ATOM 2521 N N . LEU A 1 309 ? -12.564 -4.025 -12.463 1.00 97.25 309 LEU A N 1
ATOM 2522 C CA . LEU A 1 309 ? -12.783 -4.541 -13.816 1.00 97.25 309 LEU A CA 1
ATOM 2523 C C . LEU A 1 309 ? -14.109 -4.050 -14.403 1.00 97.25 309 LEU A C 1
ATOM 2525 O O . LEU A 1 309 ? -14.102 -3.536 -15.515 1.00 97.25 309 LEU A O 1
ATOM 2529 N N . TYR A 1 310 ? -15.214 -4.086 -13.649 1.00 94.69 310 TYR A N 1
ATOM 2530 C CA . TYR A 1 310 ? -16.480 -3.475 -14.080 1.00 94.69 310 TYR A CA 1
ATOM 2531 C C . TYR A 1 310 ? -16.298 -2.005 -14.493 1.00 94.69 310 TYR A C 1
ATOM 2533 O O . TYR A 1 310 ? -16.714 -1.602 -15.580 1.00 94.69 310 TYR A O 1
ATOM 2541 N N . LYS A 1 311 ? -15.640 -1.201 -13.647 1.00 86.88 311 LYS A N 1
ATOM 2542 C CA . LYS A 1 311 ? -15.398 0.221 -13.935 1.00 86.88 311 LYS A CA 1
ATOM 2543 C C . LYS A 1 311 ? -14.511 0.425 -15.164 1.00 86.88 311 LYS A C 1
ATOM 2545 O O . LYS A 1 311 ? -14.798 1.314 -15.956 1.00 86.88 311 LYS A O 1
ATOM 2550 N N . ILE A 1 312 ? -13.451 -0.370 -15.319 1.00 93.25 312 ILE A N 1
ATOM 2551 C CA . ILE A 1 312 ? -12.532 -0.275 -16.460 1.00 93.25 312 ILE A CA 1
ATOM 2552 C C . ILE A 1 312 ? -13.241 -0.676 -17.756 1.00 93.25 312 ILE A C 1
ATOM 2554 O O . ILE A 1 312 ? -13.155 0.056 -18.734 1.00 93.25 312 ILE A O 1
ATOM 2558 N N . TYR A 1 313 ? -14.001 -1.773 -17.762 1.00 97.31 313 TYR A N 1
ATOM 2559 C CA . TYR A 1 313 ? -14.752 -2.187 -18.948 1.00 97.31 313 TYR A CA 1
ATOM 2560 C C . TYR A 1 313 ? -15.846 -1.197 -19.343 1.00 97.31 313 TYR A C 1
ATOM 2562 O O . TYR A 1 313 ? -16.094 -1.030 -20.533 1.00 97.31 313 TYR A O 1
ATOM 2570 N N . GLY A 1 314 ? -16.443 -0.493 -18.377 1.00 90.81 314 GLY A N 1
ATOM 2571 C CA . GLY A 1 314 ? -17.324 0.637 -18.667 1.00 90.81 314 GLY A CA 1
ATOM 2572 C C . GLY A 1 314 ? -16.608 1.784 -19.393 1.00 90.81 314 GLY A C 1
ATOM 2573 O O . GLY A 1 314 ? -17.175 2.351 -20.320 1.00 90.81 314 GLY A O 1
ATOM 2574 N N . LEU A 1 315 ? -15.360 2.094 -19.017 1.00 89.31 315 LEU A N 1
ATOM 2575 C CA . LEU A 1 315 ? -14.529 3.109 -19.689 1.00 89.31 315 LEU A CA 1
ATOM 2576 C C . LEU A 1 315 ? -14.039 2.661 -21.075 1.00 89.31 315 LEU A C 1
ATOM 2578 O O . LEU A 1 315 ? -13.862 3.498 -21.949 1.00 89.31 315 LEU A O 1
ATOM 2582 N N . LEU A 1 316 ? -13.830 1.357 -21.266 1.00 95.25 316 LEU A N 1
ATOM 2583 C CA . LEU A 1 316 ? -13.480 0.739 -22.552 1.00 95.25 316 LEU A CA 1
ATOM 2584 C C . LEU A 1 316 ? -14.700 0.482 -23.455 1.00 95.25 316 LEU A C 1
ATOM 2586 O O . LEU A 1 316 ? -14.559 -0.162 -24.490 1.00 95.25 316 LEU A O 1
ATOM 2590 N N . GLU A 1 317 ? -15.898 0.901 -23.037 1.00 95.94 317 GLU A N 1
ATOM 2591 C CA . GLU A 1 317 ? -17.170 0.674 -23.743 1.00 95.94 317 GLU A CA 1
ATOM 2592 C C . GLU A 1 317 ? -17.495 -0.811 -24.020 1.00 95.94 317 GLU A C 1
ATOM 2594 O O . GLU A 1 317 ? -18.381 -1.144 -24.807 1.00 95.94 317 GLU A O 1
ATOM 2599 N N . ASN A 1 318 ? -16.849 -1.736 -23.305 1.00 96.00 318 ASN A N 1
ATOM 2600 C CA . ASN A 1 318 ? -17.112 -3.167 -23.401 1.00 96.00 318 ASN A CA 1
ATOM 2601 C C . ASN A 1 318 ? -18.223 -3.567 -22.422 1.00 96.00 318 ASN A C 1
ATOM 2603 O O . ASN A 1 318 ? -17.978 -4.086 -21.326 1.00 96.00 318 ASN A O 1
ATOM 2607 N N . GLN A 1 319 ? -19.465 -3.315 -22.834 1.00 94.88 319 GLN A N 1
ATOM 2608 C CA . GLN A 1 319 ? -20.646 -3.535 -21.996 1.00 94.88 319 GLN A CA 1
ATOM 2609 C C . GLN A 1 319 ? -20.830 -4.999 -21.591 1.00 94.88 319 GLN A C 1
ATOM 2611 O O . GLN A 1 319 ? -21.225 -5.274 -20.462 1.00 94.88 319 GLN A O 1
ATOM 2616 N N . THR A 1 320 ? -20.481 -5.945 -22.464 1.00 97.19 320 THR A N 1
ATOM 2617 C CA . THR A 1 320 ? -20.582 -7.384 -22.182 1.00 97.19 320 THR A CA 1
ATOM 2618 C C . THR A 1 320 ? -19.721 -7.777 -20.983 1.00 97.19 320 THR A C 1
ATOM 2620 O O . THR A 1 320 ? -20.210 -8.388 -20.030 1.00 97.19 320 THR A O 1
ATOM 2623 N N . SER A 1 321 ? -18.442 -7.390 -20.991 1.00 95.94 321 SER A N 1
ATOM 2624 C CA . SER A 1 321 ? -17.534 -7.680 -19.879 1.00 95.94 321 SER A CA 1
ATOM 2625 C C . SER A 1 321 ? -17.891 -6.884 -18.627 1.00 95.94 321 SER A C 1
ATOM 2627 O O . SER A 1 321 ? -17.851 -7.434 -17.528 1.00 95.94 321 SER A O 1
ATOM 2629 N N . ALA A 1 322 ? -18.285 -5.615 -18.767 1.00 94.62 322 ALA A N 1
ATOM 2630 C CA . ALA A 1 322 ? -18.738 -4.818 -17.631 1.00 94.62 322 ALA A CA 1
ATOM 2631 C C . ALA A 1 322 ? -19.930 -5.492 -16.931 1.00 94.62 322 ALA A C 1
ATOM 2633 O O . ALA A 1 322 ? -19.892 -5.720 -15.720 1.00 94.62 322 ALA A O 1
ATOM 2634 N N . GLN A 1 323 ? -20.949 -5.887 -17.696 1.00 96.06 323 GLN A N 1
ATOM 2635 C CA . GLN A 1 323 ? -22.152 -6.520 -17.171 1.00 96.06 323 GLN A CA 1
ATOM 2636 C C . GLN A 1 323 ? -21.840 -7.860 -16.493 1.00 96.06 323 GLN A C 1
ATOM 2638 O O . GLN A 1 323 ? -22.299 -8.085 -15.377 1.00 96.06 323 GLN A O 1
ATOM 2643 N N . LYS A 1 324 ? -20.951 -8.680 -17.074 1.00 97.25 324 LYS A N 1
ATOM 2644 C CA . LYS A 1 324 ? -20.456 -9.920 -16.450 1.00 97.25 324 LYS A CA 1
ATOM 2645 C C . LYS A 1 324 ? -19.941 -9.691 -15.023 1.00 97.25 324 LYS A C 1
ATOM 2647 O O . LYS A 1 324 ? -20.342 -10.403 -14.106 1.00 97.25 324 LYS A O 1
ATOM 2652 N N . TYR A 1 325 ? -19.046 -8.720 -14.822 1.00 96.88 325 TYR A N 1
ATOM 2653 C CA . TYR A 1 325 ? -18.491 -8.450 -13.488 1.00 96.88 325 TYR A CA 1
ATOM 2654 C C . TYR A 1 325 ? -19.512 -7.789 -12.556 1.00 96.88 325 TYR A C 1
ATOM 2656 O O . TYR A 1 325 ? -19.513 -8.075 -11.361 1.00 96.88 325 TYR A O 1
ATOM 2664 N N . LYS A 1 326 ? -20.397 -6.935 -13.083 1.00 94.25 326 LYS A N 1
ATOM 2665 C CA . LYS A 1 326 ? -21.489 -6.333 -12.308 1.00 94.25 326 LYS A CA 1
ATOM 2666 C C . LYS A 1 326 ? -22.435 -7.399 -11.753 1.00 94.25 326 LYS A C 1
ATOM 2668 O O . LYS A 1 326 ? -22.715 -7.381 -10.557 1.00 94.25 326 LYS A O 1
ATOM 2673 N N . ASP A 1 327 ? -22.888 -8.321 -12.596 1.00 97.06 327 ASP A N 1
ATOM 2674 C CA . ASP A 1 327 ? -23.820 -9.383 -12.210 1.00 97.06 327 ASP A CA 1
ATOM 2675 C C . ASP A 1 327 ? -23.183 -10.356 -11.226 1.00 97.06 327 ASP A C 1
ATOM 2677 O O . ASP A 1 327 ? -23.807 -10.716 -10.232 1.00 97.06 327 ASP A O 1
ATOM 2681 N N . ASP A 1 328 ? -21.916 -10.718 -11.433 1.00 96.62 328 ASP A N 1
ATOM 2682 C CA . ASP A 1 328 ? -21.185 -11.536 -10.468 1.00 96.62 328 ASP A CA 1
ATOM 2683 C C . ASP A 1 328 ? -21.127 -10.870 -9.080 1.00 96.62 328 ASP A C 1
ATOM 2685 O O . ASP A 1 328 ? -21.413 -11.521 -8.077 1.00 96.62 328 ASP A O 1
ATOM 2689 N N . ILE A 1 329 ? -20.853 -9.562 -9.002 1.00 92.81 329 ILE A N 1
ATOM 2690 C CA . ILE A 1 329 ? -20.847 -8.832 -7.724 1.00 92.81 329 ILE A CA 1
ATOM 2691 C C . ILE A 1 329 ? -22.243 -8.807 -7.094 1.00 92.81 329 ILE A C 1
ATOM 2693 O O . ILE A 1 329 ? -22.377 -9.026 -5.891 1.00 92.81 329 ILE A O 1
ATOM 2697 N N . LEU A 1 330 ? -23.285 -8.537 -7.881 1.00 92.38 330 LEU A N 1
ATOM 2698 C CA . LEU A 1 330 ? -24.651 -8.435 -7.368 1.00 92.38 330 LEU A CA 1
ATOM 2699 C C . LEU A 1 330 ? -25.220 -9.782 -6.912 1.00 92.38 330 LEU A C 1
ATOM 2701 O O . LEU A 1 330 ? -25.992 -9.790 -5.954 1.00 92.38 330 LEU A O 1
ATOM 2705 N N . ASN A 1 331 ? -24.826 -10.882 -7.556 1.00 95.38 331 ASN A N 1
ATOM 2706 C CA . ASN A 1 331 ? -25.328 -12.226 -7.269 1.00 95.38 331 ASN A CA 1
ATOM 2707 C C . ASN A 1 331 ? -24.507 -12.941 -6.189 1.00 95.38 331 ASN A C 1
ATOM 2709 O O . ASN A 1 331 ? -25.082 -13.554 -5.294 1.00 95.38 331 ASN A O 1
ATOM 2713 N N . ASN A 1 332 ? -23.174 -12.845 -6.241 1.00 93.06 332 ASN A N 1
ATOM 2714 C CA . ASN A 1 332 ? -22.278 -13.600 -5.355 1.00 93.06 332 ASN A CA 1
ATOM 2715 C C . ASN A 1 332 ? -21.783 -12.786 -4.150 1.00 93.06 332 ASN A C 1
ATOM 2717 O O . ASN A 1 332 ? -21.266 -13.355 -3.191 1.00 93.06 332 ASN A O 1
ATOM 2721 N N . HIS A 1 333 ? -21.935 -11.459 -4.182 1.00 85.81 333 HIS A N 1
ATOM 2722 C CA . HIS A 1 333 ? -21.486 -10.546 -3.128 1.00 85.81 333 HIS A CA 1
ATOM 2723 C C . HIS A 1 333 ? -22.557 -9.484 -2.824 1.00 85.81 333 HIS A C 1
ATOM 2725 O O . HIS A 1 333 ? -22.255 -8.299 -2.654 1.00 85.81 333 HIS A O 1
ATOM 2731 N N . SER A 1 334 ? -23.827 -9.900 -2.796 1.00 85.19 334 SER A N 1
ATOM 2732 C CA . SER A 1 334 ? -25.007 -9.029 -2.741 1.00 85.19 334 SER A CA 1
ATOM 2733 C C . SER A 1 334 ? -25.088 -8.134 -1.499 1.00 85.19 334 SER A C 1
ATOM 2735 O O . SER A 1 334 ? -25.707 -7.071 -1.553 1.00 85.19 334 SER A O 1
ATOM 2737 N N . ASP A 1 335 ? -24.513 -8.572 -0.384 1.00 78.00 335 ASP A N 1
ATOM 2738 C CA . ASP A 1 335 ? -24.428 -7.872 0.903 1.00 78.00 335 ASP A CA 1
ATOM 2739 C C . ASP A 1 335 ? -23.212 -6.934 0.992 1.00 78.00 335 ASP A C 1
ATOM 2741 O O . ASP A 1 335 ? -23.037 -6.205 1.967 1.00 78.00 335 ASP A O 1
ATOM 2745 N N . SER A 1 336 ? -22.350 -6.942 -0.028 1.00 71.50 336 SER A N 1
ATOM 2746 C CA . SER A 1 336 ? -21.143 -6.135 -0.032 1.00 71.50 336 SER A CA 1
ATOM 2747 C C . SER A 1 336 ? -21.416 -4.669 -0.353 1.00 71.50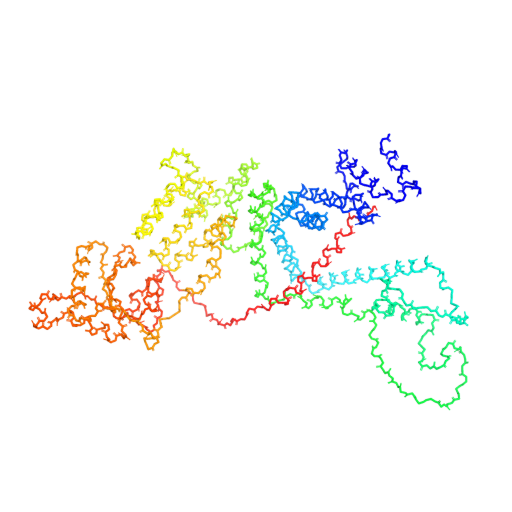 336 SER A C 1
ATOM 2749 O O . SER A 1 336 ? -22.297 -4.312 -1.139 1.00 71.50 336 SER A O 1
ATOM 2751 N N . ARG A 1 337 ? -20.538 -3.801 0.156 1.00 63.16 337 ARG A N 1
ATOM 2752 C CA . ARG A 1 337 ? -20.545 -2.370 -0.167 1.00 63.16 337 ARG A CA 1
ATOM 2753 C C . ARG A 1 337 ? -20.441 -2.102 -1.671 1.00 63.16 337 ARG A C 1
ATOM 2755 O O . ARG A 1 337 ? -21.042 -1.158 -2.171 1.00 63.16 337 ARG A O 1
ATOM 2762 N N . TYR A 1 338 ? -19.706 -2.931 -2.412 1.00 66.38 338 TYR A N 1
ATOM 2763 C CA . TYR A 1 338 ? -19.617 -2.798 -3.867 1.00 66.38 338 TYR A CA 1
ATOM 2764 C C . TYR A 1 338 ? -20.957 -3.096 -4.545 1.00 66.38 338 TYR A C 1
ATOM 2766 O O . TYR A 1 338 ? -21.338 -2.365 -5.456 1.00 66.38 338 TYR A O 1
ATOM 2774 N N . ALA A 1 339 ? -21.705 -4.099 -4.075 1.00 80.56 339 ALA A N 1
ATOM 2775 C CA . ALA A 1 339 ? -23.053 -4.368 -4.569 1.00 80.56 339 ALA A CA 1
ATOM 2776 C C . ALA A 1 339 ? -24.018 -3.211 -4.262 1.00 80.56 339 ALA A C 1
ATOM 2778 O O . ALA A 1 339 ? -24.791 -2.821 -5.135 1.00 80.56 339 ALA A O 1
ATOM 2779 N N . GLU A 1 340 ? -23.936 -2.597 -3.076 1.00 69.75 340 GLU A N 1
ATOM 2780 C CA . GLU A 1 340 ? -24.712 -1.388 -2.750 1.00 69.75 340 GLU A CA 1
ATOM 2781 C C . GLU A 1 340 ? -24.416 -0.228 -3.711 1.00 69.75 340 GLU A C 1
ATOM 2783 O O . GLU A 1 340 ? -25.346 0.388 -4.237 1.00 69.75 340 GLU A O 1
ATOM 2788 N N . ILE A 1 341 ? -23.131 0.036 -3.985 1.00 66.25 341 ILE A N 1
ATOM 2789 C CA . ILE A 1 341 ? -22.695 1.087 -4.919 1.00 66.25 341 ILE A CA 1
ATOM 2790 C C . ILE A 1 341 ? -23.227 0.821 -6.336 1.00 66.25 341 ILE A C 1
ATOM 2792 O O . ILE A 1 341 ? -23.620 1.751 -7.038 1.00 66.25 341 ILE A O 1
ATOM 2796 N N . LEU A 1 342 ? -23.252 -0.441 -6.773 1.00 80.00 342 LEU A N 1
ATOM 2797 C CA . LEU A 1 342 ? -23.734 -0.819 -8.105 1.00 80.00 342 LEU A CA 1
ATOM 2798 C C . LEU A 1 342 ? -25.254 -0.704 -8.260 1.00 80.00 342 LEU A C 1
ATOM 2800 O O . LEU A 1 342 ? -25.722 -0.478 -9.378 1.00 80.00 342 LEU A O 1
ATOM 2804 N N . ARG A 1 343 ? -26.017 -0.847 -7.169 1.00 80.44 343 ARG A N 1
ATOM 2805 C CA . ARG A 1 343 ? -27.477 -0.659 -7.165 1.00 80.44 343 ARG A CA 1
ATOM 2806 C C . ARG A 1 343 ? -27.877 0.815 -7.235 1.00 80.44 343 ARG A C 1
ATOM 2808 O O . ARG A 1 343 ? -28.906 1.117 -7.827 1.00 80.44 343 ARG A O 1
ATOM 2815 N N . ASN A 1 344 ? -27.060 1.718 -6.686 1.00 71.25 344 ASN A N 1
ATOM 2816 C CA . ASN A 1 344 ? -27.368 3.150 -6.582 1.00 71.25 344 ASN A CA 1
ATOM 2817 C C . ASN A 1 344 ? -26.270 4.035 -7.221 1.00 71.25 344 ASN A C 1
ATOM 2819 O O . ASN A 1 344 ? -25.528 4.707 -6.506 1.00 71.25 344 ASN A O 1
ATOM 2823 N N . PRO A 1 345 ? -26.126 4.046 -8.562 1.00 59.88 345 PRO A N 1
ATOM 2824 C CA . PRO A 1 345 ? -24.980 4.662 -9.238 1.00 59.88 345 PRO A CA 1
ATOM 2825 C C . PRO A 1 345 ? -25.029 6.193 -9.396 1.00 59.88 345 PRO A C 1
ATOM 2827 O O . PRO A 1 345 ? -24.028 6.764 -9.827 1.00 59.88 345 PRO A O 1
ATOM 2830 N N . ASN A 1 346 ? -26.138 6.863 -9.066 1.00 55.25 346 ASN A N 1
ATOM 2831 C CA . ASN A 1 346 ? -26.336 8.282 -9.376 1.00 55.25 346 ASN A CA 1
ATOM 2832 C C . ASN A 1 346 ? -26.554 9.131 -8.128 1.00 55.25 346 ASN A C 1
ATOM 2834 O O . ASN A 1 346 ? -27.596 8.996 -7.497 1.00 55.25 346 ASN A O 1
ATOM 2838 N N . THR A 1 347 ? -25.672 10.106 -7.900 1.00 43.25 347 THR A N 1
ATOM 2839 C CA . THR A 1 347 ? -26.044 11.380 -7.270 1.00 43.25 347 THR A CA 1
ATOM 2840 C C . THR A 1 347 ? -25.042 12.480 -7.626 1.00 43.25 347 THR A C 1
ATOM 2842 O O . THR A 1 347 ? -23.830 12.321 -7.505 1.00 43.25 347 THR A O 1
ATOM 2845 N N . GLN A 1 348 ? -25.581 13.601 -8.094 1.00 35.34 348 GLN A N 1
ATOM 2846 C CA . GLN A 1 348 ? -24.875 14.785 -8.574 1.00 35.34 348 GLN A CA 1
ATOM 2847 C C . GLN A 1 348 ? -24.807 15.844 -7.452 1.00 35.34 348 GLN A C 1
ATOM 2849 O O . GLN A 1 348 ? -25.681 15.895 -6.587 1.00 35.34 348 GLN A O 1
ATOM 2854 N N . LEU A 1 349 ? -23.746 16.657 -7.451 1.00 37.00 349 LEU A N 1
ATOM 2855 C CA . LEU A 1 349 ? -23.400 17.649 -6.419 1.00 37.00 349 LEU A CA 1
ATOM 2856 C C . LEU A 1 349 ? -24.388 18.832 -6.328 1.00 37.00 349 LEU A C 1
ATOM 2858 O O . LEU A 1 349 ? -24.893 19.306 -7.342 1.00 37.00 349 LEU A O 1
ATOM 2862 N N . ALA A 1 350 ? -24.564 19.363 -5.110 1.00 36.25 350 ALA A N 1
ATOM 2863 C CA . ALA A 1 350 ? -25.235 20.633 -4.808 1.00 36.25 350 ALA A CA 1
ATOM 2864 C C . ALA A 1 350 ? -24.253 21.650 -4.175 1.00 36.25 350 ALA A C 1
ATOM 2866 O O . ALA A 1 350 ? -23.221 21.248 -3.642 1.00 36.25 350 ALA A O 1
ATOM 2867 N N . SER A 1 351 ? -24.627 22.936 -4.246 1.00 42.16 351 SER A N 1
ATOM 2868 C CA . SER A 1 351 ? -23.929 24.221 -3.967 1.00 42.16 351 SER A CA 1
ATOM 2869 C C . SER A 1 351 ? -23.051 24.372 -2.698 1.00 42.16 351 SER A C 1
ATOM 2871 O O . SER A 1 351 ? -22.900 23.449 -1.912 1.00 42.16 351 SER A O 1
ATOM 2873 N N . ASP A 1 352 ? -22.474 25.564 -2.469 1.00 44.38 352 ASP A N 1
ATOM 2874 C CA . ASP A 1 352 ? -21.392 25.870 -1.502 1.00 44.38 352 ASP A CA 1
ATOM 2875 C C . ASP A 1 352 ? -21.549 25.335 -0.054 1.00 44.38 352 ASP A C 1
ATOM 2877 O O . ASP A 1 352 ? -20.576 24.836 0.518 1.00 44.38 352 ASP A O 1
ATOM 2881 N N . ALA A 1 353 ? -22.754 25.330 0.541 1.00 50.81 353 ALA A N 1
ATOM 2882 C CA . ALA A 1 353 ? -23.021 24.730 1.873 1.00 50.81 353 ALA A CA 1
ATOM 2883 C C . ALA A 1 353 ? -23.206 23.186 1.853 1.00 50.81 353 ALA A C 1
ATOM 2885 O O . ALA A 1 353 ? -23.384 22.513 2.879 1.00 50.81 353 ALA A O 1
ATOM 2886 N N . SER A 1 354 ? -23.187 22.614 0.656 1.00 56.84 354 SER A N 1
ATOM 2887 C CA . SER A 1 354 ? -23.246 21.188 0.337 1.00 56.84 354 SER A CA 1
ATOM 2888 C C . SER A 1 354 ? -21.947 20.681 -0.292 1.00 56.84 354 SER A C 1
ATOM 2890 O O . SER A 1 354 ? -21.904 19.524 -0.724 1.00 56.84 354 SER A O 1
ATOM 2892 N N . SER A 1 355 ? -20.880 21.496 -0.274 1.00 68.44 355 SER A N 1
ATOM 2893 C CA . SER A 1 355 ? -19.550 21.043 -0.672 1.00 68.44 355 SER A CA 1
ATOM 2894 C C . SER A 1 355 ? -19.131 19.829 0.170 1.00 68.44 355 SER A C 1
ATOM 2896 O O . SER A 1 355 ? -19.365 19.801 1.391 1.00 68.44 355 SER A O 1
ATOM 2898 N N . PRO A 1 356 ? -18.522 18.807 -0.452 1.00 74.88 356 PRO A N 1
ATOM 2899 C CA . PRO A 1 356 ? -18.053 17.633 0.269 1.00 74.88 356 PRO A CA 1
ATOM 2900 C C . PRO A 1 356 ? -17.111 17.983 1.427 1.00 74.88 356 PRO A C 1
ATOM 2902 O O . PRO A 1 356 ? -17.169 17.364 2.486 1.00 74.88 356 PRO A O 1
ATOM 2905 N N . GLU A 1 357 ? -16.294 19.023 1.273 1.00 79.00 357 GLU A N 1
ATOM 2906 C CA . GLU A 1 357 ? -15.394 19.542 2.299 1.00 79.00 357 GLU A CA 1
ATOM 2907 C C . GLU A 1 357 ? -16.153 20.118 3.498 1.00 79.00 357 GLU A C 1
ATOM 2909 O O . GLU A 1 357 ? -15.803 19.827 4.643 1.00 79.00 357 GLU A O 1
ATOM 2914 N N . PHE A 1 358 ? -17.219 20.892 3.268 1.00 80.38 358 PHE A N 1
ATOM 2915 C CA . PHE A 1 358 ? -18.052 21.409 4.353 1.00 80.38 358 PHE A CA 1
ATOM 2916 C C . PHE A 1 358 ? -18.735 20.268 5.116 1.00 80.38 358 PHE A C 1
ATOM 2918 O O . PHE A 1 358 ? -18.705 20.236 6.350 1.00 80.38 358 PHE A O 1
ATOM 2925 N N . LYS A 1 359 ? -19.296 19.286 4.394 1.00 86.44 359 LYS A N 1
ATOM 2926 C CA . LYS A 1 359 ? -19.908 18.097 5.007 1.00 86.44 359 LYS A CA 1
ATOM 2927 C C . LYS A 1 359 ? -18.892 17.267 5.791 1.00 86.44 359 LYS A C 1
ATOM 2929 O O . LYS A 1 359 ? -19.203 16.823 6.895 1.00 86.44 359 LYS A O 1
ATOM 2934 N N . TYR A 1 360 ? -17.680 17.100 5.265 1.00 90.12 360 TYR A N 1
ATOM 2935 C CA . TYR A 1 360 ? -16.585 16.432 5.964 1.00 90.12 360 TYR A CA 1
ATOM 2936 C C . TYR A 1 360 ? -16.230 17.154 7.262 1.00 90.12 360 TYR A C 1
ATOM 2938 O O . TYR A 1 360 ? -16.180 16.520 8.312 1.00 90.12 360 TYR A O 1
ATOM 2946 N N . ASN A 1 361 ? -16.055 18.477 7.221 1.00 85.31 361 ASN A N 1
ATOM 2947 C CA . ASN A 1 361 ? -15.728 19.268 8.407 1.00 85.31 361 ASN A CA 1
ATOM 2948 C C . ASN A 1 361 ? -16.833 19.192 9.472 1.00 85.31 361 ASN A C 1
ATOM 2950 O O . ASN A 1 361 ? -16.532 19.115 10.661 1.00 85.31 361 ASN A O 1
ATOM 2954 N N . ALA A 1 362 ? -18.106 19.163 9.066 1.00 91.50 362 ALA A N 1
ATOM 2955 C CA . ALA A 1 362 ? -19.221 18.955 9.986 1.00 91.50 362 ALA A CA 1
ATOM 2956 C C . ALA A 1 362 ? -19.179 17.562 10.644 1.00 91.50 362 ALA A C 1
ATOM 2958 O O . ALA A 1 362 ? -19.350 17.461 11.857 1.00 91.50 362 ALA A O 1
ATOM 2959 N N . LEU A 1 363 ? -18.891 16.497 9.881 1.00 95.12 363 LEU A N 1
ATOM 2960 C CA . LEU A 1 363 ? -18.710 15.158 10.458 1.00 95.12 363 LEU A CA 1
ATOM 2961 C C . LEU A 1 363 ? -17.474 15.056 11.338 1.00 95.12 363 LEU A C 1
ATOM 2963 O O . LEU A 1 363 ? -17.494 14.334 12.326 1.00 95.12 363 LEU A O 1
ATOM 2967 N N . TYR A 1 364 ? -16.409 15.775 11.006 1.00 90.12 364 TYR A N 1
ATOM 2968 C CA . TYR A 1 364 ? -15.217 15.809 11.835 1.00 90.12 364 TYR A CA 1
ATOM 2969 C C . TYR A 1 364 ? -15.513 16.459 13.196 1.00 90.12 364 TYR A C 1
ATOM 2971 O O . TYR A 1 364 ? -15.161 15.889 14.223 1.00 90.12 364 TYR A O 1
ATOM 2979 N N . LYS A 1 365 ? -16.274 17.563 13.230 1.00 93.56 365 LYS A N 1
ATOM 2980 C CA . LYS A 1 365 ? -16.764 18.157 14.490 1.00 93.56 365 LYS A CA 1
ATOM 2981 C C . LYS A 1 365 ? -17.653 17.194 15.283 1.00 93.56 365 LYS A C 1
ATOM 2983 O O . LYS A 1 365 ? -17.491 17.073 16.492 1.00 93.56 365 LYS A O 1
ATOM 2988 N N . ALA A 1 366 ? -18.557 16.478 14.612 1.00 96.12 366 ALA A N 1
ATOM 2989 C CA . ALA A 1 366 ? -19.390 15.457 15.253 1.00 96.12 366 ALA A CA 1
ATOM 2990 C C . ALA A 1 366 ? -18.543 14.295 15.814 1.00 96.12 366 ALA A C 1
ATOM 2992 O O . ALA A 1 366 ? -18.805 13.791 16.904 1.00 96.12 366 ALA A O 1
ATOM 2993 N N . PHE A 1 367 ? -17.479 13.902 15.108 1.00 96.50 367 PHE A N 1
ATOM 2994 C CA . PHE A 1 367 ? -16.513 12.910 15.579 1.00 96.50 367 PHE A CA 1
ATOM 2995 C C . PHE A 1 367 ? -15.770 13.391 16.833 1.00 96.50 367 PHE A C 1
ATOM 2997 O O . PHE A 1 367 ? -15.631 12.622 17.785 1.00 96.50 367 PHE A O 1
ATOM 3004 N N . GLU A 1 368 ? -15.326 14.651 16.864 1.00 91.88 368 GLU A N 1
ATOM 3005 C CA . GLU A 1 368 ? -14.699 15.263 18.045 1.00 91.88 368 GLU A CA 1
ATOM 3006 C C . GLU A 1 368 ? -15.673 15.344 19.230 1.00 91.88 368 GLU A C 1
ATOM 3008 O O . GLU A 1 368 ? -15.285 15.075 20.365 1.00 91.88 368 GLU A O 1
ATOM 3013 N N . ALA A 1 369 ? -16.956 15.593 18.962 1.00 93.44 369 ALA A N 1
ATOM 3014 C CA . ALA A 1 369 ? -18.037 15.547 19.946 1.00 93.44 369 ALA A CA 1
ATOM 3015 C C . ALA A 1 369 ? -18.476 14.116 20.333 1.00 93.44 369 ALA A C 1
ATOM 3017 O O . ALA A 1 369 ? -19.482 13.943 21.015 1.00 93.44 369 ALA A O 1
ATOM 3018 N N . SER A 1 370 ? -17.742 13.078 19.911 1.00 93.75 370 SER A N 1
ATOM 3019 C CA . SER A 1 370 ? -18.041 11.659 20.176 1.00 93.75 370 SER A CA 1
ATOM 3020 C C . SER A 1 370 ? -19.388 11.155 19.633 1.00 93.75 370 SER A C 1
ATOM 3022 O O . SER A 1 370 ? -19.869 10.095 20.031 1.00 93.75 370 SER A O 1
ATOM 3024 N N . GLN A 1 371 ? -19.981 11.854 18.661 1.00 94.75 371 GLN A N 1
ATOM 3025 C CA . GLN A 1 371 ? -21.227 11.470 17.986 1.00 94.75 371 GLN A CA 1
ATOM 3026 C C . GLN A 1 371 ? -20.966 10.406 16.902 1.00 94.75 371 GLN A C 1
ATOM 3028 O O . GLN A 1 371 ? -21.321 10.562 15.732 1.00 94.75 371 GLN A O 1
ATOM 3033 N N . TYR A 1 372 ? -20.298 9.307 17.264 1.00 96.81 372 TYR A N 1
ATOM 3034 C CA . TYR A 1 372 ? -19.760 8.339 16.302 1.00 96.81 372 TYR A CA 1
ATOM 3035 C C . TYR A 1 372 ? -20.833 7.656 15.449 1.00 96.81 372 TYR A C 1
ATOM 3037 O O . TYR A 1 372 ? -20.632 7.509 14.244 1.00 96.81 372 TYR A O 1
ATOM 3045 N N . ALA A 1 373 ? -21.988 7.317 16.026 1.00 94.94 373 ALA A N 1
ATOM 3046 C CA . ALA A 1 373 ? -23.093 6.701 15.288 1.00 94.94 373 ALA A CA 1
ATOM 3047 C C . ALA A 1 373 ? -23.603 7.610 14.158 1.00 94.94 373 ALA A C 1
ATOM 3049 O O . ALA A 1 373 ? -23.841 7.158 13.035 1.00 94.94 373 ALA A O 1
ATOM 3050 N N . GLU A 1 374 ? -23.709 8.912 14.431 1.00 95.19 374 GLU A N 1
ATOM 3051 C CA . GLU A 1 374 ? -24.086 9.908 13.432 1.00 95.19 374 GLU A CA 1
ATOM 3052 C C . GLU A 1 374 ? -23.007 10.050 12.356 1.00 95.19 374 GLU A C 1
ATOM 3054 O O . GLU A 1 374 ? -23.329 10.059 11.166 1.00 95.19 374 GLU A O 1
ATOM 3059 N N . VAL A 1 375 ? -21.732 10.102 12.755 1.00 97.81 375 VAL A N 1
ATOM 3060 C CA . VAL A 1 375 ? -20.597 10.169 11.824 1.00 97.81 375 VAL A CA 1
ATOM 3061 C C . VAL A 1 375 ? -20.597 8.980 10.880 1.00 97.81 375 VAL A C 1
ATOM 3063 O O . VAL A 1 375 ? -20.452 9.174 9.676 1.00 97.81 375 VAL A O 1
ATOM 3066 N N . ILE A 1 376 ? -20.794 7.766 11.393 1.00 97.75 376 ILE A N 1
ATOM 3067 C CA . ILE A 1 376 ? -20.829 6.543 10.587 1.00 97.75 376 ILE A CA 1
ATOM 3068 C C . ILE A 1 376 ? -21.996 6.606 9.599 1.00 97.75 376 ILE A C 1
ATOM 3070 O O . ILE A 1 376 ? -21.774 6.524 8.390 1.00 97.75 376 ILE A O 1
ATOM 3074 N N . LYS A 1 377 ? -23.216 6.846 10.099 1.00 96.25 377 LYS A N 1
ATOM 3075 C CA . LYS A 1 377 ? -24.438 6.890 9.284 1.00 96.25 377 LYS A CA 1
ATOM 3076 C C . LYS A 1 377 ? -24.374 7.962 8.194 1.00 96.25 377 LYS A C 1
ATOM 3078 O O . LYS A 1 377 ? -24.693 7.694 7.037 1.00 96.25 377 LYS A O 1
ATOM 3083 N N . LYS A 1 378 ? -23.964 9.185 8.539 1.00 95.00 378 LYS A N 1
ATOM 3084 C CA . LYS A 1 378 ? -23.856 10.283 7.568 1.00 95.00 378 LYS A CA 1
ATOM 3085 C C . LYS A 1 378 ? -22.690 10.080 6.605 1.00 95.00 378 LYS A C 1
ATOM 3087 O O . LYS A 1 378 ? -22.844 10.405 5.432 1.00 95.00 378 LYS A O 1
ATOM 3092 N N . SER A 1 379 ? -21.567 9.509 7.056 1.00 95.94 379 SER A N 1
ATOM 3093 C CA . SER A 1 379 ? -20.470 9.141 6.151 1.00 95.94 379 SER A CA 1
ATOM 3094 C C . SER A 1 379 ? -20.952 8.151 5.100 1.00 95.94 379 SER A C 1
ATOM 3096 O O . SER A 1 379 ? -20.662 8.355 3.931 1.00 95.94 379 SER A O 1
ATOM 3098 N N . ASP A 1 380 ? -21.740 7.136 5.468 1.00 90.75 380 ASP A N 1
ATOM 3099 C CA . ASP A 1 380 ? -22.303 6.186 4.498 1.00 90.75 380 ASP A CA 1
ATOM 3100 C C . ASP A 1 380 ? -23.157 6.856 3.422 1.00 90.75 380 ASP A C 1
ATOM 3102 O O . ASP A 1 380 ? -23.022 6.534 2.234 1.00 90.75 380 ASP A O 1
ATOM 3106 N N . GLY A 1 381 ? -23.983 7.821 3.834 1.00 86.00 381 GLY A N 1
ATOM 3107 C CA . GLY A 1 381 ? -24.746 8.670 2.926 1.00 86.00 381 GLY A CA 1
ATOM 3108 C C . GLY A 1 381 ? -23.842 9.498 2.013 1.00 86.00 381 GLY A C 1
ATOM 3109 O O . GLY A 1 381 ? -24.025 9.476 0.802 1.00 86.00 381 GLY A O 1
ATOM 3110 N N . TYR A 1 382 ? -22.829 10.177 2.558 1.00 87.56 382 TYR A N 1
ATOM 3111 C CA . TYR A 1 382 ? -21.921 11.032 1.784 1.00 87.56 382 TYR A CA 1
ATOM 3112 C C . TYR A 1 382 ? -20.980 10.264 0.856 1.00 87.56 382 TYR A C 1
ATOM 3114 O O . TYR A 1 382 ? -20.696 10.727 -0.241 1.00 87.56 382 TYR A O 1
ATOM 3122 N N . ILE A 1 383 ? -20.525 9.079 1.251 1.00 87.25 383 ILE A N 1
ATOM 3123 C CA . ILE A 1 383 ? -19.731 8.182 0.402 1.00 87.25 383 ILE A CA 1
ATOM 3124 C C . ILE A 1 383 ? -20.541 7.772 -0.829 1.00 87.25 383 ILE A C 1
ATOM 3126 O O . ILE A 1 383 ? -20.014 7.762 -1.938 1.00 87.25 383 ILE A O 1
ATOM 3130 N N . THR A 1 384 ? -21.825 7.468 -0.629 1.00 79.56 384 THR A N 1
ATOM 3131 C CA . THR A 1 384 ? -22.752 7.168 -1.727 1.00 79.56 384 THR A CA 1
ATOM 3132 C C . THR A 1 384 ? -22.987 8.418 -2.572 1.00 79.56 384 THR A C 1
ATOM 3134 O O . THR A 1 384 ? -22.840 8.370 -3.790 1.00 79.56 384 THR A O 1
ATOM 3137 N N . LEU A 1 385 ? -23.262 9.550 -1.911 1.00 75.31 385 LEU A N 1
ATOM 3138 C CA . LEU A 1 385 ? -23.572 10.832 -2.539 1.00 75.31 385 LEU A CA 1
ATOM 3139 C C . LEU A 1 385 ? -22.445 11.331 -3.455 1.00 75.31 385 LEU A C 1
ATOM 3141 O O . LEU A 1 385 ? -22.687 11.778 -4.571 1.00 75.31 385 LEU A O 1
ATOM 3145 N N . TYR A 1 386 ? -21.209 11.263 -2.968 1.00 74.31 386 TYR A N 1
ATOM 3146 C CA . TYR A 1 386 ? -20.022 11.812 -3.622 1.00 74.31 386 TYR A CA 1
ATOM 3147 C C . TYR A 1 386 ? -19.194 10.745 -4.342 1.00 74.31 386 TYR A C 1
ATOM 3149 O O . TYR A 1 386 ? -18.011 10.964 -4.614 1.00 74.31 386 TYR A O 1
ATOM 3157 N N . ASN A 1 387 ? -19.786 9.585 -4.632 1.00 76.44 387 ASN A N 1
ATOM 3158 C CA . ASN A 1 387 ? -19.102 8.458 -5.252 1.00 76.44 387 ASN A CA 1
ATOM 3159 C C . ASN A 1 387 ? -18.296 8.882 -6.496 1.00 76.44 387 ASN A C 1
ATOM 3161 O O . ASN A 1 387 ? -18.785 9.605 -7.360 1.00 76.44 387 ASN A O 1
ATOM 3165 N N . GLY A 1 388 ? -17.050 8.416 -6.591 1.00 65.69 388 GLY A N 1
ATOM 3166 C CA . GLY A 1 388 ? -16.144 8.740 -7.696 1.00 65.69 388 GLY A CA 1
ATOM 3167 C C . GLY A 1 388 ? -15.405 10.078 -7.581 1.00 65.69 388 GLY A C 1
ATOM 3168 O O . GLY A 1 388 ? -14.612 10.384 -8.466 1.00 65.69 388 GLY A O 1
ATOM 3169 N N . THR A 1 389 ? -15.612 10.852 -6.512 1.00 75.19 389 THR A N 1
ATOM 3170 C CA . THR A 1 389 ? -14.851 12.088 -6.247 1.00 75.19 389 THR A CA 1
ATOM 3171 C C . THR A 1 389 ? -13.703 11.869 -5.251 1.00 75.19 389 THR A C 1
ATOM 3173 O O . THR A 1 389 ? -13.737 10.958 -4.418 1.00 75.19 389 THR A O 1
ATOM 3176 N N . ASP A 1 390 ? -12.695 12.746 -5.285 1.00 79.56 390 ASP A N 1
ATOM 3177 C CA . ASP A 1 390 ? -11.473 12.647 -4.465 1.00 79.56 390 ASP A CA 1
ATOM 3178 C C . ASP A 1 390 ? -11.701 12.802 -2.947 1.00 79.56 390 ASP A C 1
ATOM 3180 O O . ASP A 1 390 ? -10.811 12.509 -2.143 1.00 79.56 390 ASP A O 1
ATOM 3184 N N . ILE A 1 391 ? -12.884 13.259 -2.521 1.00 85.12 391 ILE A N 1
ATOM 3185 C CA . ILE A 1 391 ? -13.239 13.408 -1.102 1.00 85.12 391 ILE A CA 1
ATOM 3186 C C . ILE A 1 391 ? -13.637 12.074 -0.452 1.00 85.12 391 ILE A C 1
ATOM 3188 O O . ILE A 1 391 ? -13.495 11.914 0.761 1.00 85.12 391 ILE A O 1
ATOM 3192 N N . VAL A 1 392 ? -14.108 11.093 -1.230 1.00 90.06 392 VAL A N 1
ATOM 3193 C CA . VAL A 1 392 ? -14.656 9.833 -0.701 1.00 90.06 392 VAL A CA 1
ATOM 3194 C C . VAL A 1 392 ? -13.667 9.103 0.217 1.00 90.06 392 VAL A C 1
ATOM 3196 O O . VAL A 1 392 ? -14.061 8.758 1.334 1.00 90.06 392 VAL A O 1
ATOM 3199 N N . PRO A 1 393 ? -12.371 8.955 -0.133 1.00 94.62 393 PRO A N 1
ATOM 3200 C CA . PRO A 1 393 ? -11.396 8.335 0.761 1.00 94.62 393 PRO A CA 1
ATOM 3201 C C . PRO A 1 393 ? -11.268 9.031 2.127 1.00 94.62 393 PRO A C 1
ATOM 3203 O O . PRO A 1 393 ? -10.941 8.378 3.120 1.00 94.62 393 PRO A O 1
ATOM 3206 N N . LYS A 1 394 ? -11.524 10.349 2.214 1.00 95.12 394 LYS A N 1
ATOM 3207 C CA . LYS A 1 394 ? -11.533 11.084 3.493 1.00 95.12 394 LYS A CA 1
ATOM 3208 C C . LYS A 1 394 ? -12.711 10.671 4.360 1.00 95.12 394 LYS A C 1
ATOM 3210 O O . LYS A 1 394 ? -12.499 10.355 5.529 1.00 95.12 394 LYS A O 1
ATOM 3215 N N . PHE A 1 395 ? -13.917 10.629 3.797 1.00 96.69 395 PHE A N 1
ATOM 3216 C CA . PHE A 1 395 ? -15.095 10.148 4.520 1.00 96.69 395 PHE A CA 1
ATOM 3217 C C . PHE A 1 395 ? -14.921 8.706 4.993 1.00 96.69 395 PHE A C 1
ATOM 3219 O O . PHE A 1 395 ? -15.218 8.398 6.141 1.00 96.69 395 PHE A O 1
ATOM 3226 N N . GLU A 1 396 ? -14.363 7.845 4.146 1.00 97.06 396 GLU A N 1
ATOM 3227 C CA . GLU A 1 396 ? -14.122 6.433 4.455 1.00 97.06 396 GLU A CA 1
ATOM 3228 C C . GLU A 1 396 ? -13.135 6.249 5.613 1.00 97.06 396 GLU A C 1
ATOM 3230 O O . GLU A 1 396 ? -13.370 5.454 6.525 1.00 97.06 396 GLU A O 1
ATOM 3235 N N . LEU A 1 397 ? -12.048 7.027 5.638 1.00 98.19 397 LEU A N 1
ATOM 3236 C CA . LEU A 1 397 ? -11.087 6.980 6.739 1.00 98.19 397 LEU A CA 1
ATOM 3237 C C . LEU A 1 397 ? -11.659 7.562 8.044 1.00 98.19 397 LEU A C 1
ATOM 3239 O O . LEU A 1 397 ? -11.417 7.005 9.120 1.00 98.19 397 LEU A O 1
ATOM 3243 N N . LEU A 1 398 ? -12.434 8.650 7.969 1.00 98.19 398 LEU A N 1
ATOM 3244 C CA . LEU A 1 398 ? -13.122 9.214 9.135 1.00 98.19 398 LEU A CA 1
ATOM 3245 C C . LEU A 1 398 ? -14.135 8.213 9.704 1.00 98.19 398 LEU A C 1
ATOM 3247 O O . LEU A 1 398 ? -14.121 7.941 10.905 1.00 98.19 398 LEU A O 1
ATOM 3251 N N . LYS A 1 399 ? -14.936 7.589 8.835 1.00 98.38 399 LYS A N 1
ATOM 3252 C CA . LYS A 1 399 ? -15.861 6.509 9.184 1.00 98.38 399 LYS A CA 1
ATOM 3253 C C . LYS A 1 399 ? -15.132 5.347 9.855 1.00 98.38 399 LYS A C 1
ATOM 3255 O O . LYS A 1 399 ? -15.556 4.911 10.920 1.00 98.38 399 LYS A O 1
ATOM 3260 N N . ALA A 1 400 ? -14.021 4.870 9.288 1.00 98.31 400 ALA A N 1
ATOM 3261 C CA . ALA A 1 400 ? -13.228 3.795 9.886 1.00 98.31 400 ALA A CA 1
ATOM 3262 C C . ALA A 1 400 ? -12.750 4.150 11.304 1.00 98.31 400 ALA A C 1
ATOM 3264 O O . ALA A 1 400 ? -12.760 3.306 12.199 1.00 98.31 400 ALA A O 1
ATOM 3265 N N . THR A 1 401 ? -12.378 5.410 11.525 1.00 97.50 401 THR A N 1
ATOM 3266 C CA . THR A 1 401 ? -11.954 5.905 12.840 1.00 97.50 401 THR A CA 1
ATOM 3267 C C . THR A 1 401 ? -13.132 5.999 13.820 1.00 97.50 401 THR A C 1
ATOM 3269 O O . THR A 1 401 ? -12.986 5.630 14.985 1.00 97.50 401 THR A O 1
ATOM 3272 N N . ALA A 1 402 ? -14.312 6.427 13.362 1.00 98.25 402 ALA A N 1
ATOM 3273 C CA . ALA A 1 402 ? -15.540 6.424 14.161 1.00 98.25 402 ALA A CA 1
ATOM 3274 C C . ALA A 1 402 ? -15.962 4.997 14.551 1.00 98.25 402 ALA A C 1
ATOM 3276 O O . ALA A 1 402 ? -16.232 4.740 15.722 1.00 98.25 402 ALA A O 1
ATOM 3277 N N . ILE A 1 403 ? -15.898 4.045 13.612 1.00 98.12 403 ILE A N 1
ATOM 3278 C CA . ILE A 1 403 ? -16.110 2.609 13.866 1.00 98.12 403 ILE A CA 1
ATOM 3279 C C . ILE A 1 403 ? -15.147 2.101 14.943 1.00 98.12 403 ILE A C 1
ATOM 3281 O O . ILE A 1 403 ? -15.546 1.337 15.815 1.00 98.12 403 ILE A O 1
ATOM 3285 N N . ALA A 1 404 ? -13.886 2.541 14.938 1.00 96.94 404 ALA A N 1
ATOM 3286 C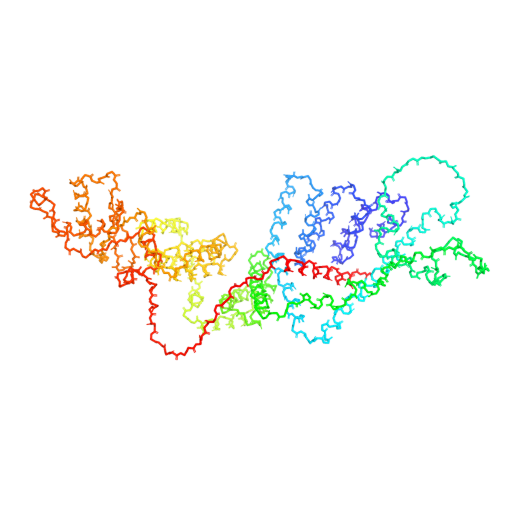 CA . ALA A 1 404 ? -12.930 2.152 15.973 1.00 96.94 404 ALA A CA 1
ATOM 3287 C C . ALA A 1 404 ? -13.369 2.576 17.375 1.00 96.94 404 ALA A C 1
ATOM 3289 O O . ALA A 1 404 ? -13.223 1.816 18.332 1.00 96.94 404 ALA A O 1
ATOM 3290 N N . ARG A 1 405 ? -13.901 3.796 17.494 1.00 96.56 405 ARG A N 1
ATOM 3291 C CA . ARG A 1 405 ? -14.385 4.345 18.761 1.00 96.56 405 ARG A CA 1
ATOM 3292 C C . ARG A 1 405 ? -15.689 3.696 19.207 1.00 96.56 405 ARG A C 1
ATOM 3294 O O . ARG A 1 405 ? 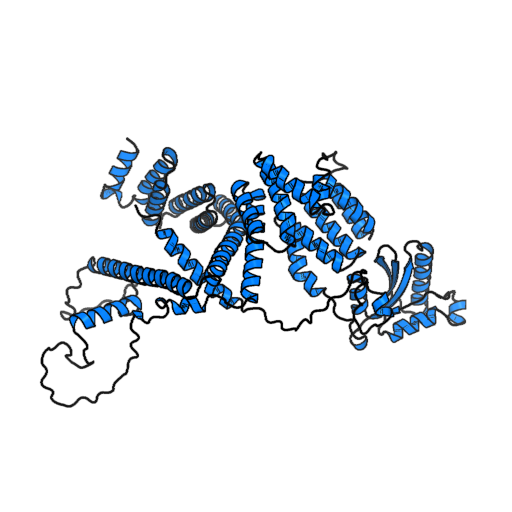-15.856 3.506 20.408 1.00 96.56 405 ARG A O 1
ATOM 3301 N N . GLN A 1 406 ? -16.551 3.327 18.264 1.00 96.44 406 GLN A N 1
ATOM 3302 C CA . GLN A 1 406 ? -17.857 2.737 18.531 1.00 96.44 406 GLN A CA 1
ATOM 3303 C C . GLN A 1 406 ? -17.803 1.226 18.788 1.00 96.44 406 GLN A C 1
ATOM 3305 O O . GLN A 1 406 ? -18.199 0.760 19.852 1.00 96.44 406 GLN A O 1
ATOM 3310 N N . ASP A 1 407 ? -17.265 0.477 17.830 1.00 96.25 407 ASP A N 1
ATOM 3311 C CA . ASP A 1 407 ? -17.383 -0.983 17.748 1.00 96.25 407 ASP A CA 1
ATOM 3312 C C . ASP A 1 407 ? -16.067 -1.699 18.113 1.00 96.25 407 ASP A C 1
ATOM 3314 O O . ASP A 1 407 ? -16.009 -2.923 18.242 1.00 96.25 407 ASP A O 1
ATOM 3318 N N . GLY A 1 408 ? -14.982 -0.939 18.283 1.00 96.12 408 GLY A N 1
ATOM 3319 C CA . GLY A 1 408 ? -13.702 -1.437 18.771 1.00 96.12 408 GLY A CA 1
ATOM 3320 C C . GLY A 1 408 ? -12.789 -2.065 17.716 1.00 96.12 408 GLY A C 1
ATOM 3321 O O . GLY A 1 408 ? -12.956 -1.944 16.498 1.00 96.12 408 GLY A O 1
ATOM 3322 N N . PHE A 1 409 ? -11.754 -2.739 18.215 1.00 96.50 409 PHE A N 1
ATOM 3323 C CA . PHE A 1 409 ? -10.586 -3.180 17.455 1.00 96.50 409 PHE A CA 1
ATOM 3324 C C . PHE A 1 409 ? -10.905 -4.027 16.218 1.00 96.50 409 PHE A C 1
ATOM 3326 O O . PHE A 1 409 ? -10.342 -3.786 15.148 1.00 96.50 409 PHE A O 1
ATOM 3333 N N . GLN A 1 410 ? -11.790 -5.023 16.336 1.00 95.69 410 GLN A N 1
ATOM 3334 C CA . GLN A 1 410 ? -12.075 -5.932 15.219 1.00 95.69 410 GLN A CA 1
ATOM 3335 C C . GLN A 1 410 ? -12.779 -5.209 14.068 1.00 95.69 410 GLN A C 1
ATOM 3337 O O . GLN A 1 410 ? -12.438 -5.426 12.903 1.00 95.69 410 GLN A O 1
ATOM 3342 N N . ALA A 1 411 ? -13.722 -4.323 14.386 1.00 96.75 411 ALA A N 1
ATOM 3343 C CA . ALA A 1 411 ? -14.413 -3.515 13.395 1.00 96.75 411 ALA A CA 1
ATOM 3344 C C . ALA A 1 411 ? -13.456 -2.502 12.747 1.00 96.75 411 ALA A C 1
ATOM 3346 O O . ALA A 1 411 ? -13.415 -2.396 11.522 1.00 96.75 411 ALA A O 1
ATOM 3347 N N . TYR A 1 412 ? -12.589 -1.860 13.540 1.00 97.56 412 TYR A N 1
ATOM 3348 C CA . TYR A 1 412 ? -11.560 -0.957 13.019 1.00 97.56 412 TYR A CA 1
ATOM 3349 C C . TYR A 1 412 ? -10.594 -1.649 12.058 1.00 97.56 412 TYR A C 1
ATOM 3351 O O . TYR A 1 412 ? -10.312 -1.135 10.976 1.00 97.56 412 TYR A O 1
ATOM 3359 N N . LYS A 1 413 ? -10.115 -2.846 12.421 1.00 97.38 413 LYS A N 1
ATOM 3360 C CA . LYS A 1 413 ? -9.241 -3.663 11.572 1.00 97.38 413 LYS A CA 1
ATOM 3361 C C . LYS A 1 413 ? -9.895 -3.939 10.219 1.00 97.38 413 LYS A C 1
ATOM 3363 O O . LYS A 1 413 ? -9.246 -3.774 9.187 1.00 97.38 413 LYS A O 1
ATOM 3368 N N . LYS A 1 414 ? -11.172 -4.334 10.210 1.00 96.62 414 LYS A N 1
ATOM 3369 C CA . LYS A 1 414 ? -11.934 -4.558 8.970 1.00 96.62 414 LYS A CA 1
ATOM 3370 C C . LYS A 1 414 ? -12.081 -3.266 8.161 1.00 96.62 414 LYS A C 1
ATOM 3372 O O . LYS A 1 414 ? -11.798 -3.276 6.965 1.00 96.62 414 LYS A O 1
ATOM 3377 N N . ALA A 1 415 ? -12.451 -2.165 8.813 1.00 97.00 415 ALA A N 1
ATOM 3378 C CA . ALA A 1 415 ? -12.657 -0.877 8.164 1.00 97.00 415 ALA A CA 1
ATOM 3379 C C . ALA A 1 415 ? -11.363 -0.326 7.539 1.00 97.00 415 ALA A C 1
ATOM 3381 O O . ALA A 1 415 ? -11.357 0.016 6.362 1.00 97.00 415 ALA A O 1
ATOM 3382 N N . LEU A 1 416 ? -10.235 -0.325 8.259 1.00 97.25 416 LEU A N 1
ATOM 3383 C CA . LEU A 1 416 ? -8.947 0.111 7.704 1.00 97.25 416 LEU A CA 1
ATOM 3384 C C . LEU A 1 416 ? -8.507 -0.721 6.501 1.00 97.25 416 LEU A C 1
ATOM 3386 O O . LEU A 1 416 ? -7.997 -0.159 5.535 1.00 97.25 416 LEU A O 1
ATOM 3390 N N . ASN A 1 417 ? -8.704 -2.042 6.551 1.00 95.69 417 ASN A N 1
ATOM 3391 C CA . ASN A 1 417 ? -8.398 -2.911 5.416 1.00 95.69 417 ASN A CA 1
ATOM 3392 C C . ASN A 1 417 ? -9.256 -2.555 4.198 1.00 95.69 417 ASN A C 1
ATOM 3394 O O . ASN A 1 417 ? -8.762 -2.533 3.078 1.00 95.69 417 ASN A O 1
ATOM 3398 N N . PHE A 1 418 ? -10.538 -2.258 4.409 1.00 94.62 418 PHE A N 1
ATOM 3399 C CA . PHE A 1 418 ? -11.409 -1.813 3.328 1.00 94.62 418 PHE A CA 1
ATOM 3400 C C . PHE A 1 418 ? -10.906 -0.505 2.700 1.00 94.62 418 PHE A C 1
ATOM 3402 O O . PHE A 1 418 ? -10.750 -0.438 1.480 1.00 94.62 418 PHE A O 1
ATOM 3409 N N . VAL A 1 419 ? -10.579 0.507 3.513 1.00 95.19 419 VAL A N 1
ATOM 3410 C CA . VAL A 1 419 ? -10.076 1.799 3.011 1.00 95.19 419 VAL A CA 1
ATOM 3411 C C . VAL A 1 419 ? -8.745 1.632 2.274 1.00 95.19 419 VAL A C 1
ATOM 3413 O O . VAL A 1 419 ? -8.553 2.221 1.208 1.00 95.19 419 VAL A O 1
ATOM 3416 N N . SER A 1 420 ? -7.830 0.814 2.803 1.00 94.12 420 SER A N 1
ATOM 3417 C CA . SER A 1 420 ? -6.513 0.616 2.196 1.00 94.12 420 SER A CA 1
ATOM 3418 C C . SER A 1 420 ? -6.579 -0.094 0.846 1.00 94.12 420 SER A C 1
ATOM 3420 O O . SER A 1 420 ? -5.815 0.243 -0.056 1.00 94.12 420 SER A O 1
ATOM 3422 N N . LEU A 1 421 ? -7.502 -1.046 0.688 1.00 88.69 421 LEU A N 1
ATOM 3423 C CA . LEU A 1 421 ? -7.671 -1.800 -0.553 1.00 88.69 421 LEU A CA 1
ATOM 3424 C C . LEU A 1 421 ? -8.516 -1.057 -1.584 1.00 88.69 421 LEU A C 1
ATOM 3426 O O . LEU A 1 421 ? -8.248 -1.182 -2.776 1.00 88.69 421 LEU A O 1
ATOM 3430 N N . THR A 1 422 ? -9.507 -0.281 -1.150 1.00 84.81 422 THR A N 1
ATOM 3431 C CA . THR A 1 422 ? -10.407 0.434 -2.066 1.00 84.81 422 THR A CA 1
ATOM 3432 C C . THR A 1 422 ? -9.759 1.691 -2.637 1.00 84.81 422 THR A C 1
ATOM 3434 O O . THR A 1 422 ? -9.994 2.013 -3.798 1.00 84.81 422 THR A O 1
ATOM 3437 N N . TYR A 1 423 ? -8.903 2.372 -1.863 1.00 86.44 423 TYR A N 1
ATOM 3438 C CA . TYR A 1 423 ? -8.321 3.663 -2.252 1.00 86.44 423 TYR A CA 1
ATOM 3439 C C . TYR A 1 423 ? -6.783 3.728 -2.139 1.00 86.44 423 TYR A C 1
ATOM 3441 O O . TYR A 1 423 ? -6.264 4.736 -1.647 1.00 86.44 423 TYR A O 1
ATOM 3449 N N . PRO A 1 424 ? -6.008 2.715 -2.573 1.00 85.44 424 PRO A N 1
ATOM 3450 C CA . PRO A 1 424 ? -4.584 2.582 -2.234 1.00 85.44 424 PRO A CA 1
ATOM 3451 C C . PRO A 1 424 ? -3.694 3.712 -2.761 1.00 85.44 424 PRO A C 1
ATOM 3453 O O . PRO A 1 424 ? -2.627 3.967 -2.202 1.00 85.44 424 PRO A O 1
ATOM 3456 N N . ASN A 1 425 ? -4.132 4.411 -3.809 1.00 81.50 425 ASN A N 1
ATOM 3457 C CA . ASN A 1 425 ? -3.403 5.536 -4.388 1.00 81.50 425 ASN A CA 1
ATOM 3458 C C . ASN A 1 425 ? -3.709 6.872 -3.695 1.00 81.50 425 ASN A C 1
ATOM 3460 O O . ASN A 1 425 ? -2.908 7.804 -3.791 1.00 81.50 425 ASN A O 1
ATOM 3464 N N . SER A 1 426 ? -4.822 6.966 -2.962 1.00 89.06 426 SER A N 1
ATOM 3465 C CA . SER A 1 426 ? -5.175 8.167 -2.203 1.00 89.06 426 SER A CA 1
ATOM 3466 C C . SER A 1 426 ? -4.288 8.320 -0.958 1.00 89.06 426 SER A C 1
ATOM 3468 O O . SER A 1 426 ? -3.864 7.315 -0.371 1.00 89.06 426 SER A O 1
ATOM 3470 N N . PRO A 1 427 ? -4.041 9.552 -0.473 1.00 91.25 427 PRO A N 1
ATOM 3471 C CA . PRO A 1 427 ? -3.358 9.763 0.803 1.00 91.25 427 PRO A CA 1
ATOM 3472 C C . PRO A 1 427 ? -4.011 8.995 1.963 1.00 91.25 427 PRO A C 1
ATOM 3474 O O . PRO A 1 427 ? -3.318 8.471 2.834 1.00 91.25 427 PRO A O 1
ATOM 3477 N N . GLN A 1 428 ? -5.339 8.883 1.955 1.00 96.12 428 GLN A N 1
ATOM 3478 C CA . GLN A 1 428 ? -6.133 8.231 2.992 1.00 96.12 428 GLN A CA 1
ATOM 3479 C C . GLN A 1 428 ? -6.004 6.712 2.939 1.00 96.12 428 GLN A C 1
ATOM 3481 O O . GLN A 1 428 ? -5.843 6.092 3.984 1.00 96.12 428 GLN A O 1
ATOM 3486 N N . GLY A 1 429 ? -5.992 6.108 1.749 1.00 94.81 429 GLY A N 1
ATOM 3487 C CA . GLY A 1 429 ? -5.725 4.678 1.596 1.00 94.81 429 GLY A CA 1
ATOM 3488 C C . GLY A 1 429 ? -4.281 4.315 1.933 1.00 94.81 429 GLY A C 1
ATOM 3489 O O . GLY A 1 429 ? -4.062 3.332 2.638 1.00 94.81 429 GLY A O 1
ATOM 3490 N N . LYS A 1 430 ? -3.295 5.149 1.560 1.00 92.44 430 LYS A N 1
ATOM 3491 C CA . LYS A 1 430 ? -1.893 4.983 2.001 1.00 92.44 430 LYS A CA 1
ATOM 3492 C C . LYS A 1 430 ? -1.775 5.073 3.527 1.00 92.44 430 LYS A C 1
ATOM 3494 O O . LYS A 1 430 ? -1.115 4.240 4.151 1.00 92.44 430 LYS A O 1
ATOM 3499 N N . ARG A 1 431 ? -2.468 6.035 4.147 1.00 96.00 431 ARG A N 1
ATOM 3500 C CA . ARG A 1 431 ? -2.555 6.172 5.609 1.00 96.00 431 ARG A CA 1
ATOM 3501 C C . ARG A 1 431 ? -3.234 4.960 6.248 1.00 96.00 431 ARG A C 1
ATOM 3503 O O . ARG A 1 431 ? -2.713 4.433 7.226 1.00 96.00 431 ARG A O 1
ATOM 3510 N N . ALA A 1 432 ? -4.349 4.491 5.692 1.00 97.38 432 ALA A N 1
ATOM 3511 C CA . ALA A 1 432 ? -5.063 3.314 6.175 1.00 97.38 432 ALA A CA 1
ATOM 3512 C C . ALA A 1 432 ? -4.191 2.057 6.086 1.00 97.38 432 ALA A C 1
ATOM 3514 O O . ALA A 1 432 ? -4.121 1.300 7.049 1.00 97.38 432 ALA A O 1
ATOM 3515 N N . GLN A 1 433 ? -3.450 1.885 4.987 1.00 95.56 433 GLN A N 1
ATOM 3516 C CA . GLN A 1 433 ? -2.493 0.793 4.820 1.00 95.56 433 GLN A CA 1
ATOM 3517 C C . GLN A 1 433 ? -1.402 0.839 5.892 1.00 95.56 433 GLN A C 1
ATOM 3519 O O . GLN A 1 433 ? -1.104 -0.183 6.505 1.00 95.56 433 GLN A O 1
ATOM 3524 N N . GLN A 1 434 ? -0.839 2.022 6.153 1.00 96.19 434 GLN A N 1
ATOM 3525 C CA . GLN A 1 434 ? 0.164 2.215 7.198 1.00 96.19 434 GLN A CA 1
ATOM 3526 C C . GLN A 1 434 ? -0.397 1.882 8.589 1.00 96.19 434 GLN A C 1
ATOM 3528 O O . GLN A 1 434 ? 0.254 1.183 9.365 1.00 96.19 434 GLN A O 1
ATOM 3533 N N . LEU A 1 435 ? -1.599 2.364 8.920 1.00 95.88 435 LEU A N 1
ATOM 3534 C CA . LEU A 1 435 ? -2.259 2.072 10.197 1.00 95.88 435 LEU A CA 1
ATOM 3535 C C . LEU A 1 435 ? -2.566 0.576 10.328 1.00 95.88 435 LEU A C 1
ATOM 3537 O O . LEU A 1 435 ? -2.331 -0.019 11.379 1.00 95.88 435 LEU A O 1
ATOM 3541 N N . TYR A 1 436 ? -3.015 -0.060 9.248 1.00 95.19 436 TYR A N 1
ATOM 3542 C CA . TYR A 1 436 ? -3.274 -1.491 9.220 1.00 95.19 436 TYR A CA 1
ATOM 3543 C C . TYR A 1 436 ? -1.995 -2.309 9.438 1.00 95.19 436 TYR A C 1
ATOM 3545 O O . TYR A 1 436 ? -2.000 -3.262 10.210 1.00 95.19 436 TYR A O 1
ATOM 3553 N N . SER A 1 437 ? -0.880 -1.935 8.807 1.00 92.38 437 SER A N 1
ATOM 3554 C CA . SER A 1 437 ? 0.370 -2.695 8.907 1.00 92.38 437 SER A CA 1
ATOM 3555 C C . SER A 1 437 ? 1.158 -2.426 10.191 1.00 92.38 437 SER A C 1
ATOM 3557 O O . SER A 1 437 ? 1.936 -3.279 10.606 1.00 92.38 437 SER A O 1
ATOM 3559 N N . THR A 1 438 ? 1.000 -1.253 10.816 1.00 93.88 438 THR A N 1
ATOM 3560 C CA . THR A 1 438 ? 1.822 -0.841 11.972 1.00 93.88 438 THR A CA 1
ATOM 3561 C C . THR A 1 438 ? 1.040 -0.706 13.273 1.00 93.88 438 THR A C 1
ATOM 3563 O O . THR A 1 438 ? 1.537 -1.107 14.323 1.00 93.88 438 THR A O 1
ATOM 3566 N N . THR A 1 439 ? -0.173 -0.156 13.234 1.00 93.19 439 THR A N 1
ATOM 3567 C CA . THR A 1 439 ? -0.974 0.115 14.432 1.00 93.19 439 THR A CA 1
ATOM 3568 C C . THR A 1 439 ? -1.781 -1.107 14.841 1.00 93.19 439 THR A C 1
ATOM 3570 O O . THR A 1 439 ? -1.726 -1.494 16.002 1.00 93.19 439 THR A O 1
ATOM 3573 N N . ILE A 1 440 ? -2.477 -1.765 13.908 1.00 94.69 440 ILE A N 1
ATOM 3574 C CA . ILE A 1 440 ? -3.319 -2.929 14.233 1.00 94.69 440 ILE A CA 1
ATOM 3575 C C . ILE A 1 440 ? -2.542 -4.046 14.957 1.00 94.69 440 ILE A C 1
ATOM 3577 O O . ILE A 1 440 ? -3.037 -4.497 15.987 1.00 94.69 440 ILE A O 1
ATOM 3581 N N . PRO A 1 441 ? -1.331 -4.461 14.528 1.00 94.25 441 PRO A N 1
ATOM 3582 C CA . PRO A 1 441 ? -0.571 -5.479 15.259 1.00 94.25 441 PRO A CA 1
ATOM 3583 C C . PRO A 1 441 ? -0.192 -5.054 16.682 1.00 94.25 441 PRO A C 1
ATOM 3585 O O . PRO A 1 441 ? -0.133 -5.887 17.577 1.00 94.25 441 PRO A O 1
ATOM 3588 N N . ARG A 1 442 ? 0.045 -3.755 16.910 1.00 91.38 442 ARG A N 1
ATOM 3589 C CA . ARG A 1 442 ? 0.384 -3.211 18.237 1.00 91.38 442 ARG A CA 1
ATOM 3590 C C . ARG A 1 442 ? -0.822 -3.116 19.168 1.00 91.38 442 ARG A C 1
ATOM 3592 O O . ARG A 1 442 ? -0.647 -3.152 20.378 1.00 91.38 442 ARG A O 1
ATOM 3599 N N . LEU A 1 443 ? -2.025 -2.972 18.613 1.00 91.31 443 LEU A N 1
ATOM 3600 C CA . LEU A 1 443 ? -3.273 -2.914 19.377 1.00 91.31 443 LEU A CA 1
ATOM 3601 C C . LEU A 1 443 ? -3.886 -4.300 19.625 1.00 91.31 443 LEU A C 1
ATOM 3603 O O . LEU A 1 443 ? -4.906 -4.399 20.308 1.00 91.31 443 LEU A O 1
ATOM 3607 N N . GLU A 1 444 ? -3.302 -5.364 19.067 1.00 90.06 444 GLU A N 1
ATOM 3608 C CA . GLU A 1 444 ? -3.793 -6.724 19.253 1.00 90.06 444 GLU A CA 1
ATOM 3609 C C . GLU A 1 444 ? -3.619 -7.166 20.711 1.00 90.06 444 GLU A C 1
ATOM 3611 O O . GLU A 1 444 ? -2.514 -7.262 21.244 1.00 90.06 444 GLU A O 1
ATOM 3616 N N . PHE A 1 445 ? -4.745 -7.437 21.360 1.00 83.69 445 PHE A N 1
ATOM 3617 C CA . PHE A 1 445 ? -4.807 -7.812 22.762 1.00 83.69 445 PHE A CA 1
ATOM 3618 C C . PHE A 1 445 ? -4.861 -9.329 22.928 1.00 83.69 445 PHE A C 1
ATOM 3620 O O . PHE A 1 445 ? -5.594 -10.015 22.216 1.00 83.69 445 PHE A O 1
ATOM 3627 N N . LYS A 1 446 ? -4.108 -9.844 23.906 1.00 79.56 446 LYS A N 1
ATOM 3628 C CA . LYS A 1 446 ? -4.096 -11.272 24.263 1.00 79.56 446 LYS A CA 1
ATOM 3629 C C . LYS A 1 446 ? -4.610 -11.559 25.668 1.00 79.56 446 LYS A C 1
ATOM 3631 O O . LYS A 1 446 ? -5.219 -12.600 25.859 1.00 79.56 446 LYS A O 1
ATOM 3636 N N . GLN A 1 447 ? -4.326 -10.690 26.636 1.00 86.25 447 GLN A N 1
ATOM 3637 C CA . GLN A 1 447 ? -4.732 -10.834 28.036 1.00 86.25 447 GLN A CA 1
ATOM 3638 C C . GLN A 1 447 ? -4.560 -9.505 28.770 1.00 86.25 447 GLN A C 1
ATOM 3640 O O . GLN A 1 447 ? -3.708 -8.701 28.379 1.00 86.25 447 GLN A O 1
ATOM 3645 N N . PHE A 1 448 ? -5.355 -9.288 29.817 1.00 89.69 448 PHE A N 1
ATOM 3646 C CA . PHE A 1 448 ? -5.249 -8.100 30.660 1.00 89.69 448 PHE A CA 1
ATOM 3647 C C . PHE A 1 448 ? -3.904 -8.066 31.383 1.00 89.69 448 PHE A C 1
ATOM 3649 O O . PHE A 1 448 ? -3.285 -9.099 31.655 1.00 89.69 448 PHE A O 1
ATOM 3656 N N . VAL A 1 449 ? -3.443 -6.853 31.656 1.00 87.75 449 VAL A N 1
ATOM 3657 C CA . VAL A 1 449 ? -2.206 -6.598 32.381 1.00 87.75 449 VAL A CA 1
ATOM 3658 C C . VAL A 1 449 ? -2.455 -6.866 33.870 1.00 87.75 449 VAL A C 1
ATOM 3660 O O . VAL A 1 449 ? -3.469 -6.407 34.399 1.00 87.75 449 VAL A O 1
ATOM 3663 N N . PRO A 1 450 ? -1.575 -7.600 34.570 1.00 87.00 450 PRO A N 1
ATOM 3664 C CA . PRO A 1 450 ? -1.679 -7.771 36.014 1.00 87.00 450 PRO A CA 1
ATOM 3665 C C . PRO A 1 450 ? -1.700 -6.428 36.755 1.00 87.00 450 PRO A C 1
ATOM 3667 O O . PRO A 1 450 ? -0.904 -5.539 36.460 1.00 87.00 450 PRO A O 1
ATOM 3670 N N . ASP A 1 451 ? -2.575 -6.292 37.754 1.00 82.12 451 ASP A N 1
ATOM 3671 C CA . ASP A 1 451 ? -2.765 -5.017 38.461 1.00 82.12 451 ASP A CA 1
ATOM 3672 C C . ASP A 1 451 ? -1.481 -4.526 39.160 1.00 82.12 451 ASP A C 1
ATOM 3674 O O . ASP A 1 451 ? -1.265 -3.329 39.261 1.00 82.12 451 ASP A O 1
ATOM 3678 N N . ASN A 1 452 ? -0.577 -5.422 39.574 1.00 80.31 452 ASN A N 1
ATOM 3679 C CA . ASN A 1 452 ? 0.704 -5.050 40.194 1.00 80.31 452 ASN A CA 1
ATOM 3680 C C . ASN A 1 452 ? 1.708 -4.377 39.237 1.00 80.31 452 ASN A C 1
ATOM 3682 O O . ASN A 1 452 ? 2.772 -3.957 39.681 1.00 80.31 452 ASN A O 1
ATOM 3686 N N . GLN A 1 453 ? 1.398 -4.305 37.942 1.00 80.81 453 GLN A N 1
ATOM 3687 C CA . GLN A 1 453 ? 2.202 -3.605 36.937 1.00 80.81 453 GLN A CA 1
ATOM 3688 C C . GLN A 1 453 ? 1.638 -2.216 36.604 1.00 80.81 453 GLN A C 1
ATOM 3690 O O . GLN A 1 453 ? 2.302 -1.450 35.910 1.00 80.81 453 GLN A O 1
ATOM 3695 N N . GLY A 1 454 ? 0.427 -1.890 37.069 1.00 80.06 454 GLY A N 1
ATOM 3696 C CA . GLY A 1 454 ? -0.188 -0.583 36.858 1.00 80.06 454 GLY A CA 1
ATOM 3697 C C . GLY A 1 454 ? 0.295 0.430 37.892 1.00 80.06 454 GLY A C 1
ATOM 3698 O O . GLY A 1 454 ? 0.287 0.144 39.086 1.00 80.06 454 GLY A O 1
ATOM 3699 N N . ALA A 1 455 ? 0.682 1.621 37.436 1.00 86.31 455 ALA A N 1
ATOM 3700 C CA . ALA A 1 455 ? 1.043 2.736 38.320 1.00 86.31 455 ALA A CA 1
ATOM 3701 C C . ALA A 1 455 ? -0.146 3.664 38.621 1.00 86.31 455 ALA A C 1
ATOM 3703 O O . ALA A 1 455 ? -0.150 4.353 39.632 1.00 86.31 455 ALA A O 1
ATOM 3704 N N . ASN A 1 456 ? -1.148 3.686 37.736 1.00 94.12 456 ASN A N 1
ATOM 3705 C CA . ASN A 1 456 ? -2.303 4.572 37.831 1.00 94.12 456 ASN A CA 1
ATOM 3706 C C . ASN A 1 456 ? -3.589 3.777 37.651 1.00 94.12 456 ASN A C 1
ATOM 3708 O O . ASN A 1 456 ? -3.722 2.987 36.712 1.00 94.12 456 ASN A O 1
ATOM 3712 N N . PHE A 1 457 ? -4.574 4.061 38.484 1.00 96.06 457 PHE A N 1
ATOM 3713 C CA . PHE A 1 457 ? -5.850 3.375 38.547 1.00 96.06 457 PHE A CA 1
ATOM 3714 C C . PHE A 1 457 ? -7.004 4.347 38.368 1.00 96.06 457 PHE A C 1
ATOM 3716 O O . PHE A 1 457 ? -6.879 5.569 38.491 1.00 96.06 457 PHE A O 1
ATOM 3723 N N . LYS A 1 458 ? -8.141 3.761 38.017 1.00 97.44 458 LYS A N 1
ATOM 3724 C CA . LYS A 1 458 ? -9.384 4.447 37.719 1.00 97.44 458 LYS A CA 1
ATOM 3725 C C . LYS A 1 458 ? -10.528 3.738 38.427 1.00 97.44 458 LYS A C 1
ATOM 3727 O O . LYS A 1 458 ? -10.494 2.516 38.591 1.00 97.44 458 LYS A O 1
ATOM 3732 N N . LEU A 1 459 ? -11.540 4.509 38.799 1.00 97.25 459 LEU A N 1
ATOM 3733 C CA . LEU A 1 459 ? -12.818 4.005 39.291 1.00 97.25 459 LEU A CA 1
ATOM 3734 C C . LEU A 1 459 ? -13.890 4.291 38.240 1.00 97.2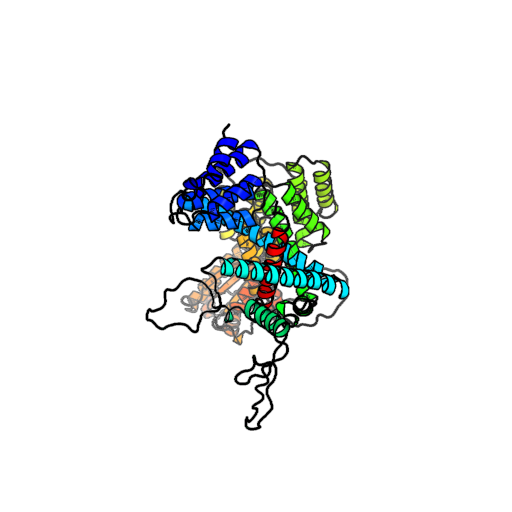5 459 LEU A C 1
ATOM 3736 O O . LEU A 1 459 ? -14.057 5.437 37.829 1.00 97.25 459 LEU A O 1
ATOM 3740 N N . LEU A 1 460 ? -14.568 3.246 37.775 1.00 97.31 460 LEU A N 1
ATOM 3741 C CA . LEU A 1 460 ? -15.521 3.318 36.670 1.00 97.31 460 LEU A CA 1
ATOM 3742 C C . LEU A 1 460 ? -16.932 3.062 37.167 1.00 97.31 460 LEU A C 1
ATOM 3744 O O . LEU A 1 460 ? -17.157 2.060 37.839 1.00 97.31 460 LEU A O 1
ATOM 3748 N N . TYR A 1 461 ? -17.866 3.880 36.701 1.00 96.62 461 TYR A N 1
ATOM 3749 C CA . TYR A 1 461 ? -19.303 3.657 36.798 1.00 96.62 461 TYR A CA 1
ATOM 3750 C C . TYR A 1 461 ? -19.891 3.530 35.389 1.00 96.62 461 TYR A C 1
ATOM 3752 O O . TYR A 1 461 ? -19.533 4.298 34.494 1.00 96.62 461 TYR A O 1
ATOM 3760 N N . THR A 1 462 ? -20.777 2.555 35.184 1.00 95.62 462 THR A N 1
ATOM 3761 C CA . THR A 1 462 ? -21.439 2.296 33.893 1.00 95.62 462 THR A CA 1
ATOM 3762 C C . THR A 1 462 ? -22.852 2.857 33.871 1.00 95.62 462 THR A C 1
ATOM 3764 O O . THR A 1 462 ? -23.621 2.606 34.800 1.00 95.62 462 THR A O 1
ATOM 3767 N N . PHE A 1 463 ? -23.198 3.540 32.784 1.00 95.44 463 PHE A N 1
ATOM 3768 C CA . PHE A 1 463 ? -24.524 4.103 32.535 1.00 95.44 463 PHE A CA 1
ATOM 3769 C C . PHE A 1 463 ? -25.012 3.712 31.151 1.00 95.44 463 PHE A C 1
ATOM 3771 O O . PHE A 1 463 ? -24.203 3.570 30.230 1.00 95.44 463 PHE A O 1
ATOM 3778 N N . ASP A 1 464 ? -26.325 3.598 31.001 1.00 92.50 464 ASP A N 1
ATOM 3779 C CA . ASP A 1 464 ? -26.937 3.468 29.685 1.00 92.50 464 ASP A CA 1
ATOM 3780 C C . ASP A 1 464 ? -26.977 4.831 28.973 1.00 92.50 464 ASP A C 1
ATOM 3782 O O . ASP A 1 464 ? -26.987 5.884 29.615 1.00 92.50 464 ASP A O 1
ATOM 3786 N N . GLN A 1 465 ? -27.016 4.829 27.637 1.00 75.75 465 GLN A N 1
ATOM 3787 C CA . GLN A 1 465 ? -26.892 6.048 26.817 1.00 75.75 465 GLN A CA 1
ATOM 3788 C C . GLN A 1 465 ? -27.980 7.116 27.081 1.00 75.75 465 GLN A C 1
ATOM 3790 O O . GLN A 1 465 ? -27.772 8.277 26.758 1.00 75.75 465 GLN A O 1
ATOM 3795 N N . ASN A 1 466 ? -29.117 6.750 27.683 1.00 82.81 466 ASN A N 1
ATOM 3796 C CA . ASN A 1 466 ? -30.252 7.655 27.923 1.00 82.81 466 ASN A CA 1
ATOM 3797 C C . ASN A 1 466 ? -30.312 8.201 29.362 1.00 82.81 466 ASN A C 1
ATOM 3799 O O . ASN A 1 466 ? -31.351 8.700 29.788 1.00 82.81 466 ASN A O 1
ATOM 3803 N N . GLN A 1 467 ? -29.236 8.059 30.138 1.00 91.19 467 GLN A N 1
ATOM 3804 C CA . GLN A 1 467 ? -29.192 8.444 31.551 1.00 91.19 467 GLN A CA 1
ATOM 3805 C C . GLN A 1 467 ? -28.458 9.778 31.783 1.00 91.19 467 GLN A C 1
ATOM 3807 O O . GLN A 1 467 ? -27.747 9.918 32.776 1.00 91.19 467 GLN A O 1
ATOM 3812 N N . ASP A 1 468 ? -28.597 10.753 30.880 1.00 89.62 468 ASP A N 1
ATOM 3813 C CA . ASP A 1 468 ? -27.814 12.002 30.900 1.00 89.62 468 ASP A CA 1
ATOM 3814 C C . ASP A 1 468 ? -27.932 12.782 32.222 1.00 89.62 468 ASP A C 1
ATOM 3816 O O . ASP A 1 468 ? -26.920 13.248 32.756 1.00 89.62 468 ASP A O 1
ATOM 3820 N N . ASP A 1 469 ? -29.139 12.866 32.792 1.00 92.06 469 ASP A N 1
ATOM 3821 C CA . ASP A 1 469 ? -29.369 13.524 34.085 1.00 92.06 469 ASP A CA 1
ATOM 3822 C C . ASP A 1 469 ? -28.637 12.793 35.225 1.00 92.06 469 ASP A C 1
ATOM 3824 O O . ASP A 1 469 ? -27.932 13.421 36.017 1.00 92.06 469 ASP A O 1
ATOM 3828 N N . GLU A 1 470 ? -28.714 11.456 35.259 1.00 93.19 470 GLU A N 1
ATOM 3829 C CA . GLU A 1 470 ? -28.021 10.627 36.257 1.00 93.19 470 GLU A CA 1
ATOM 3830 C C . GLU A 1 470 ? -26.495 10.740 36.107 1.00 93.19 470 GLU A C 1
ATOM 3832 O O . GLU A 1 470 ? -25.783 10.890 37.098 1.00 93.19 470 GLU A O 1
ATOM 3837 N N . ILE A 1 471 ? -25.980 10.733 34.872 1.00 94.38 471 ILE A N 1
ATOM 3838 C CA . ILE A 1 471 ? -24.555 10.926 34.569 1.00 94.38 471 ILE A CA 1
ATOM 3839 C C . ILE A 1 471 ? -24.084 12.296 35.070 1.00 94.38 471 ILE A C 1
ATOM 3841 O O . ILE A 1 471 ? -23.036 12.393 35.717 1.00 94.38 471 ILE A O 1
ATOM 3845 N N . SER A 1 472 ? -24.846 13.356 34.782 1.00 93.94 472 SER A N 1
ATOM 3846 C CA . SER A 1 472 ? -24.549 14.716 35.239 1.00 93.94 472 SER A CA 1
ATOM 3847 C C . SER A 1 472 ? -24.531 14.797 36.767 1.00 93.94 472 SER A C 1
ATOM 3849 O O . SER A 1 472 ? -23.606 15.378 37.344 1.00 93.94 472 SER A O 1
ATOM 3851 N N . ASP A 1 473 ? -25.513 14.196 37.432 1.00 92.94 473 ASP A N 1
ATOM 3852 C CA . ASP A 1 473 ? -25.617 14.231 38.886 1.00 92.94 473 ASP A CA 1
ATOM 3853 C C . ASP A 1 473 ? -24.514 13.419 39.561 1.00 92.94 473 ASP A C 1
ATOM 3855 O O . ASP A 1 473 ? -23.837 13.945 40.446 1.00 92.94 473 ASP A O 1
ATOM 3859 N N . ILE A 1 474 ? -24.229 12.201 39.095 1.00 93.31 474 ILE A N 1
ATOM 3860 C CA . ILE A 1 474 ? -23.102 11.407 39.601 1.00 93.31 474 ILE A CA 1
ATOM 3861 C C . ILE A 1 474 ? -21.778 12.140 39.381 1.00 93.31 474 ILE A C 1
ATOM 3863 O O . ILE A 1 474 ? -20.950 12.196 40.288 1.00 93.31 474 ILE A O 1
ATOM 3867 N N . LYS A 1 475 ? -21.572 12.775 38.222 1.00 95.19 475 LYS A N 1
ATOM 3868 C CA . LYS A 1 475 ? -20.366 13.576 37.972 1.00 95.19 475 LYS A CA 1
ATOM 3869 C C . LYS A 1 475 ? -20.220 14.720 38.982 1.00 95.19 475 LYS A C 1
ATOM 3871 O O . LYS A 1 475 ? -19.122 14.929 39.499 1.00 95.19 475 LYS A O 1
ATOM 3876 N N . LYS A 1 476 ? -21.301 15.450 39.286 1.00 93.94 476 LYS A N 1
ATOM 3877 C CA . LYS A 1 476 ? -21.295 16.509 40.314 1.00 93.94 476 LYS A CA 1
ATOM 3878 C C . LYS A 1 476 ? -20.963 15.942 41.694 1.00 93.94 476 LYS A C 1
ATOM 3880 O O . LYS A 1 476 ? -20.128 16.513 42.388 1.00 93.94 476 LYS A O 1
ATOM 3885 N N . GLN A 1 477 ? -21.570 14.816 42.066 1.00 92.62 477 GLN A N 1
ATOM 3886 C CA . GLN A 1 477 ? -21.341 14.156 43.355 1.00 92.62 477 GLN A CA 1
ATOM 3887 C C . GLN A 1 477 ? -19.894 13.681 43.509 1.00 92.62 477 GLN A C 1
ATOM 3889 O O . GLN A 1 477 ? -19.278 13.915 44.545 1.00 92.62 477 GLN A O 1
ATOM 3894 N N . LEU A 1 478 ? -19.326 13.073 42.465 1.00 94.50 478 LEU A N 1
ATOM 3895 C CA . LEU A 1 478 ? -17.929 12.644 42.451 1.00 94.50 478 LEU A CA 1
ATOM 3896 C C . LEU A 1 478 ? -16.973 13.834 42.574 1.00 94.50 478 LEU A C 1
ATOM 3898 O O . LEU A 1 478 ? -16.037 13.769 43.364 1.00 94.50 478 LEU A O 1
ATOM 3902 N N . ASN A 1 479 ? -17.225 14.932 41.856 1.00 94.25 479 ASN A N 1
ATOM 3903 C CA . ASN A 1 479 ? -16.414 16.145 41.980 1.00 94.25 479 ASN A CA 1
ATOM 3904 C C . ASN A 1 479 ? -16.493 16.745 43.391 1.00 94.25 479 ASN A C 1
ATOM 3906 O O . ASN A 1 479 ? -15.456 17.050 43.970 1.00 94.25 479 ASN A O 1
ATOM 3910 N N . ALA A 1 480 ? -17.693 16.845 43.973 1.00 91.94 480 ALA A N 1
ATOM 3911 C CA . ALA A 1 480 ? -17.870 17.326 45.343 1.00 91.94 480 ALA A CA 1
ATOM 3912 C C . ALA A 1 480 ? -17.159 16.425 46.367 1.00 91.94 480 ALA A C 1
ATOM 3914 O O . ALA A 1 480 ? -16.570 16.917 47.326 1.00 91.94 480 ALA A O 1
ATOM 3915 N N . ALA A 1 481 ? -17.165 15.106 46.157 1.00 91.06 481 ALA A N 1
ATOM 3916 C CA . ALA A 1 481 ? -16.463 14.176 47.032 1.00 91.06 481 ALA A CA 1
ATOM 3917 C C . ALA A 1 481 ? -14.937 14.293 46.906 1.00 91.06 481 ALA A C 1
ATOM 3919 O O . ALA A 1 481 ? -14.244 14.332 47.919 1.00 91.06 481 ALA A O 1
ATOM 3920 N N . ILE A 1 482 ? -14.409 14.397 45.681 1.00 92.12 482 ILE A N 1
ATOM 3921 C CA . ILE A 1 482 ? -12.982 14.670 45.437 1.00 92.12 482 ILE A CA 1
ATOM 3922 C C . ILE A 1 482 ? -12.570 15.973 46.127 1.00 92.12 482 ILE A C 1
ATOM 3924 O O . ILE A 1 482 ? -11.484 16.042 46.703 1.00 92.12 482 ILE A O 1
ATOM 3928 N N . GLU A 1 483 ? -13.448 16.980 46.105 1.00 91.69 483 GLU A N 1
ATOM 3929 C CA . GLU A 1 483 ? -13.210 18.254 46.768 1.00 91.69 483 GLU A CA 1
ATOM 3930 C C . GLU A 1 483 ? -13.157 18.120 48.294 1.00 91.69 483 GLU A C 1
ATOM 3932 O O . GLU A 1 483 ? -12.196 18.538 48.940 1.00 91.69 483 GLU A O 1
ATOM 3937 N N . TYR A 1 484 ? -14.161 17.454 48.862 1.00 90.06 484 TYR A N 1
ATOM 3938 C CA . TYR A 1 484 ? -14.289 17.220 50.297 1.00 90.06 484 TYR A CA 1
ATOM 3939 C C . TYR A 1 484 ? -13.105 16.450 50.889 1.00 90.06 484 TYR A C 1
ATOM 3941 O O . TYR A 1 484 ? -12.593 16.803 51.949 1.00 90.06 484 TYR A O 1
ATOM 3949 N N . TYR A 1 485 ? -12.647 15.406 50.195 1.00 87.00 485 TYR A N 1
ATOM 3950 C CA . TYR A 1 485 ? -11.512 14.591 50.627 1.00 87.00 485 TYR A CA 1
ATOM 3951 C C . TYR A 1 485 ? -10.150 15.180 50.229 1.00 87.00 485 TYR A C 1
ATOM 3953 O O . TYR A 1 485 ? -9.127 14.520 50.400 1.00 87.00 485 TYR A O 1
ATOM 3961 N N . THR A 1 486 ? -10.108 16.424 49.738 1.00 88.56 486 THR A N 1
ATOM 3962 C CA . THR A 1 486 ? -8.877 17.154 49.391 1.00 88.56 486 THR A CA 1
ATOM 3963 C C . THR A 1 486 ? -8.002 16.460 48.331 1.00 88.56 486 THR A C 1
ATOM 3965 O O . THR A 1 486 ? -6.775 16.480 48.405 1.00 88.56 486 THR A O 1
ATOM 3968 N N . TYR A 1 487 ? -8.624 15.818 47.332 1.00 90.31 487 TYR A N 1
ATOM 3969 C CA . TYR A 1 487 ? -7.930 15.096 46.252 1.00 90.31 487 TYR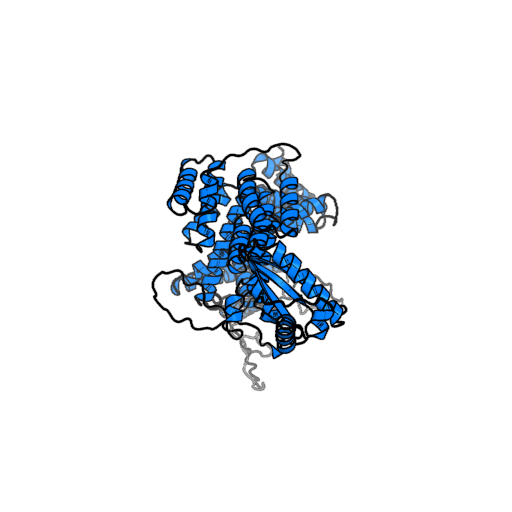 A CA 1
ATOM 3970 C C . TYR A 1 487 ? -7.920 15.833 44.899 1.00 90.31 487 TYR A C 1
ATOM 3972 O O . TYR A 1 487 ? -7.496 15.256 43.896 1.00 90.31 487 TYR A O 1
ATOM 3980 N N . GLN A 1 488 ? -8.346 17.098 44.844 1.00 88.38 488 GLN A N 1
ATOM 3981 C CA . GLN A 1 488 ? -8.511 17.885 43.608 1.00 88.38 488 GLN A CA 1
ATOM 3982 C C . GLN A 1 488 ? -7.211 18.052 42.808 1.00 88.38 488 GLN A C 1
ATOM 3984 O O . GLN A 1 488 ? -7.254 18.207 41.592 1.00 88.38 488 GLN A O 1
ATOM 3989 N N . GLU A 1 489 ? -6.050 18.016 43.470 1.00 88.88 489 GLU A N 1
ATOM 3990 C CA . GLU A 1 489 ? -4.745 18.148 42.805 1.00 88.88 489 GLU A CA 1
ATOM 3991 C C . GLU A 1 489 ? -4.337 16.893 42.016 1.00 88.88 489 GLU A C 1
ATOM 3993 O O . GLU A 1 489 ? -3.467 16.962 41.148 1.00 88.88 489 GLU A O 1
ATOM 3998 N N . LYS A 1 490 ? -4.947 15.738 42.315 1.00 92.12 490 LYS A N 1
ATOM 3999 C CA . LYS A 1 490 ? -4.585 14.440 41.724 1.00 92.12 490 LYS A CA 1
ATOM 4000 C C . LYS A 1 490 ? -5.724 13.789 40.949 1.00 92.12 490 LYS A C 1
ATOM 4002 O O . LYS A 1 490 ? -5.467 13.123 39.948 1.00 92.12 490 LYS A O 1
ATOM 4007 N N . MET A 1 491 ? -6.963 13.955 41.409 1.00 95.81 491 MET A N 1
ATOM 4008 C CA . MET A 1 491 ? -8.127 13.255 40.876 1.00 95.81 491 MET A CA 1
ATOM 4009 C C . MET A 1 491 ? -9.050 14.185 40.098 1.00 95.81 491 MET A C 1
ATOM 4011 O O . MET A 1 491 ? -9.306 15.318 40.492 1.00 95.81 491 MET A O 1
ATOM 4015 N N . PHE A 1 492 ? -9.606 13.666 39.005 1.00 96.31 492 PHE A N 1
ATOM 4016 C CA . PHE A 1 492 ? -10.634 14.346 38.221 1.00 96.31 492 PHE A CA 1
ATOM 4017 C C . PHE A 1 492 ? -11.626 13.337 37.642 1.00 96.31 492 PHE A C 1
ATOM 4019 O O . PHE A 1 492 ? -11.325 12.145 37.540 1.00 96.31 492 PHE A O 1
ATOM 4026 N N . VAL A 1 493 ? -12.803 13.821 37.241 1.00 97.62 493 VAL A N 1
ATOM 4027 C CA . VAL A 1 493 ? -13.878 12.992 36.681 1.00 97.62 493 VAL A CA 1
ATOM 4028 C C . VAL A 1 493 ? -14.059 13.282 35.196 1.00 97.62 493 VAL A C 1
ATOM 4030 O O . VAL A 1 493 ? -14.250 14.435 34.801 1.00 97.62 493 VAL A O 1
ATOM 4033 N N . SER A 1 494 ? -14.067 12.239 34.367 1.00 96.81 494 SER A N 1
ATOM 4034 C CA . SER A 1 494 ? -14.444 12.328 32.954 1.00 96.81 494 SER A CA 1
ATOM 4035 C C . SER A 1 494 ? -15.711 11.530 32.652 1.00 96.81 494 SER A C 1
ATOM 4037 O O . SER A 1 494 ? -16.109 10.642 33.408 1.00 96.81 494 SER A O 1
ATOM 4039 N N . VAL A 1 495 ? -16.354 11.887 31.541 1.00 95.62 495 VAL A N 1
ATOM 4040 C CA . VAL A 1 495 ? -17.467 11.138 30.954 1.00 95.62 495 VAL A CA 1
ATOM 4041 C C . VAL A 1 495 ? -16.983 10.655 29.598 1.00 95.62 495 VAL A C 1
ATOM 4043 O O . VAL A 1 495 ? -16.751 11.459 28.696 1.00 95.62 495 VAL A O 1
ATOM 4046 N N . ASP A 1 496 ? -16.790 9.350 29.485 1.00 94.88 496 ASP A N 1
ATOM 4047 C CA . ASP A 1 496 ? -16.148 8.720 28.345 1.00 94.88 496 ASP A CA 1
ATOM 4048 C C . ASP A 1 496 ? -17.181 7.889 27.578 1.00 94.88 496 ASP A C 1
ATOM 4050 O O . ASP A 1 496 ? -17.854 7.018 28.137 1.00 94.88 496 ASP A O 1
ATOM 4054 N N . TYR A 1 497 ? -17.273 8.120 26.268 1.00 94.38 497 TYR A N 1
ATOM 4055 C CA . TYR A 1 497 ? -18.063 7.274 25.378 1.00 94.38 497 TYR A CA 1
ATOM 4056 C C . TYR A 1 497 ? -17.482 5.854 25.353 1.00 94.38 497 TYR A C 1
ATOM 4058 O O . TYR A 1 497 ? -16.281 5.682 25.113 1.00 94.38 497 TYR A O 1
ATOM 4066 N N . TYR A 1 498 ? -18.320 4.832 25.555 1.00 95.44 498 TYR A N 1
ATOM 4067 C CA . TYR A 1 498 ? -17.883 3.440 25.470 1.00 95.44 498 TYR A CA 1
ATOM 4068 C C . TYR A 1 498 ? -18.394 2.742 24.220 1.00 95.44 498 TYR A C 1
ATOM 4070 O O . TYR A 1 498 ? -17.584 2.297 23.414 1.00 95.44 498 TYR A O 1
ATOM 4078 N N . ASN A 1 499 ? -19.701 2.644 24.030 1.00 94.94 499 ASN A N 1
ATOM 4079 C CA . ASN A 1 499 ? -20.313 2.055 22.839 1.00 94.94 499 ASN A CA 1
ATOM 4080 C C . ASN A 1 499 ? -21.729 2.652 22.668 1.00 94.94 499 ASN A C 1
ATOM 4082 O O . ASN A 1 499 ? -22.117 3.502 23.471 1.00 94.94 499 ASN A O 1
ATOM 4086 N N . PRO A 1 500 ? -22.523 2.249 21.658 1.00 93.31 500 PRO A N 1
ATOM 4087 C CA . PRO A 1 500 ? -23.848 2.829 21.447 1.00 93.31 500 PRO A CA 1
ATOM 4088 C C . PRO A 1 500 ? -24.816 2.672 22.619 1.00 93.31 500 PRO A C 1
ATOM 4090 O O . PRO A 1 500 ? -25.745 3.449 22.714 1.00 93.31 500 PRO A O 1
ATOM 4093 N N . SER A 1 501 ? -24.640 1.690 23.501 1.00 93.19 501 SER A N 1
ATOM 4094 C CA . SER A 1 501 ? -25.545 1.485 24.635 1.00 93.19 501 SER A CA 1
ATOM 4095 C C . SER A 1 501 ? -25.016 2.059 25.942 1.00 93.19 501 SER A C 1
ATOM 4097 O O . SER A 1 501 ? -25.789 2.197 26.879 1.00 93.19 501 SER A O 1
ATOM 4099 N N . THR A 1 502 ? -23.721 2.362 26.035 1.00 94.44 502 THR A N 1
ATOM 4100 C CA . THR A 1 502 ? -23.043 2.516 27.323 1.00 94.44 502 THR A CA 1
ATOM 4101 C C . THR A 1 502 ? -22.111 3.725 27.348 1.00 94.44 502 THR A C 1
ATOM 4103 O O . THR A 1 502 ? -21.286 3.928 26.452 1.00 94.44 502 THR A O 1
ATOM 4106 N N . THR A 1 503 ? -22.180 4.461 28.453 1.00 95.12 503 THR A N 1
ATOM 4107 C CA . THR A 1 503 ? -21.298 5.572 28.821 1.00 95.12 503 THR A CA 1
ATOM 4108 C C . THR A 1 503 ? -20.581 5.240 30.128 1.00 95.12 503 THR A C 1
ATOM 4110 O O . THR A 1 503 ? -21.135 4.573 31.004 1.00 95.12 503 THR A O 1
ATOM 4113 N N . LEU A 1 504 ? -19.334 5.692 30.270 1.00 96.44 504 LEU A N 1
ATOM 4114 C CA . LEU A 1 504 ? -18.541 5.496 31.483 1.00 96.44 504 LEU A CA 1
ATOM 4115 C C . LEU A 1 504 ? -18.299 6.830 32.178 1.00 96.44 504 LEU A C 1
ATOM 4117 O O . LEU A 1 504 ? -17.781 7.760 31.565 1.00 96.44 504 LEU A O 1
ATOM 4121 N N . VAL A 1 505 ? -18.607 6.905 33.470 1.00 97.31 505 VAL A N 1
ATOM 4122 C CA . VAL A 1 505 ? -18.123 7.991 34.330 1.00 97.31 505 VAL A CA 1
ATOM 4123 C C . VAL A 1 505 ? -16.891 7.481 35.060 1.00 97.31 505 VAL A C 1
ATOM 4125 O O . VAL A 1 505 ? -16.942 6.447 35.727 1.00 97.31 505 VAL A O 1
ATOM 4128 N N . VAL A 1 506 ? -15.771 8.176 34.885 1.00 98.00 506 VAL A N 1
ATOM 4129 C CA . VAL A 1 506 ? -14.448 7.677 35.265 1.00 98.00 506 VAL A CA 1
ATOM 4130 C C . VAL A 1 506 ? -13.775 8.659 36.205 1.00 98.00 506 VAL A C 1
ATOM 4132 O O . VAL A 1 506 ? -13.543 9.808 35.835 1.00 98.00 506 VAL A O 1
ATOM 4135 N N . VAL A 1 507 ? -13.417 8.194 37.399 1.00 97.88 507 VAL A N 1
ATOM 4136 C CA . VAL A 1 507 ? -12.509 8.912 38.300 1.00 97.88 507 VAL A CA 1
ATOM 4137 C C . VAL A 1 507 ? -11.082 8.494 37.971 1.00 97.88 507 VAL A C 1
ATOM 4139 O O . VAL A 1 507 ? -10.770 7.301 37.949 1.00 97.88 507 VAL A O 1
ATOM 4142 N N . HIS A 1 508 ? -10.220 9.470 37.711 1.00 97.31 508 HIS A N 1
ATOM 4143 C CA . HIS A 1 508 ? -8.797 9.282 37.411 1.00 97.31 508 HIS A CA 1
ATOM 4144 C C . HIS A 1 508 ? -7.938 9.660 38.621 1.00 97.31 508 HIS A C 1
ATOM 4146 O O . HIS A 1 508 ? -8.419 10.343 39.518 1.00 97.31 508 HIS A O 1
ATOM 4152 N N . GLY A 1 509 ? -6.662 9.260 38.620 1.00 94.19 509 GLY A N 1
ATOM 4153 C CA . GLY A 1 509 ? -5.679 9.716 39.614 1.00 94.19 509 GLY A CA 1
ATOM 4154 C C . GLY A 1 509 ? -5.581 8.864 40.881 1.00 94.19 509 GLY A C 1
ATOM 4155 O O . GLY A 1 509 ? -5.192 9.376 41.926 1.00 94.19 509 GLY A O 1
ATOM 4156 N N . LEU A 1 510 ? -5.962 7.584 40.814 1.00 94.69 510 LEU A N 1
ATOM 4157 C CA . LEU A 1 510 ? -5.826 6.643 41.931 1.00 94.69 510 LEU A CA 1
ATOM 4158 C C . LEU A 1 510 ? -4.505 5.871 41.833 1.00 94.69 510 LEU A C 1
ATOM 4160 O O . LEU A 1 510 ? -4.092 5.492 40.742 1.00 94.69 510 LEU A O 1
ATOM 4164 N N . ASP A 1 511 ? -3.890 5.557 42.970 1.00 91.69 511 ASP A N 1
ATOM 4165 C CA . ASP A 1 511 ? -2.557 4.927 43.004 1.00 91.69 511 ASP A CA 1
ATOM 4166 C C . ASP A 1 511 ? -2.605 3.390 43.082 1.00 91.69 511 ASP A C 1
ATOM 4168 O O . ASP A 1 511 ? -1.600 2.707 42.900 1.00 91.69 511 ASP A O 1
ATOM 4172 N N . SER A 1 512 ? -3.772 2.807 43.375 1.00 92.12 512 SER A N 1
ATOM 4173 C CA . SER A 1 512 ? -3.933 1.351 43.456 1.00 92.12 512 SER A CA 1
ATOM 4174 C C . SER A 1 512 ? -5.356 0.894 43.152 1.00 92.12 512 SER A C 1
ATOM 4176 O O . SER A 1 512 ? -6.324 1.642 43.316 1.00 92.12 512 SER A O 1
ATOM 4178 N N . LYS A 1 513 ? -5.504 -0.379 42.770 1.00 89.88 513 LYS A N 1
ATOM 4179 C CA . LYS A 1 513 ? -6.820 -1.010 42.593 1.00 89.88 513 LYS A CA 1
ATOM 4180 C C . LYS A 1 513 ? -7.626 -1.043 43.887 1.00 89.88 513 LYS A C 1
ATOM 4182 O O . LYS A 1 513 ? -8.818 -0.757 43.856 1.00 89.88 513 LYS A O 1
ATOM 4187 N N . LEU A 1 514 ? -6.971 -1.362 45.005 1.00 90.50 514 LEU A N 1
ATOM 4188 C CA . LEU A 1 514 ? -7.600 -1.347 46.326 1.00 90.50 514 LEU A CA 1
ATOM 4189 C C . LEU A 1 514 ? -8.042 0.068 46.703 1.00 90.50 514 LEU A C 1
ATOM 4191 O O . LEU A 1 514 ? -9.136 0.232 47.222 1.00 90.50 514 LEU A O 1
ATOM 4195 N N . GLY A 1 515 ? -7.246 1.091 46.377 1.00 91.88 515 GLY A N 1
ATOM 4196 C CA . GLY A 1 515 ? -7.635 2.490 46.553 1.00 91.88 515 GLY A CA 1
ATOM 4197 C C . GLY A 1 515 ? -8.861 2.864 45.721 1.00 91.88 515 GLY A C 1
ATOM 4198 O O . GLY A 1 515 ? -9.778 3.495 46.235 1.00 91.88 515 GLY A O 1
ATOM 4199 N N . ALA A 1 516 ? -8.927 2.418 44.463 1.00 93.31 516 ALA A N 1
ATOM 4200 C CA . ALA A 1 516 ? -10.100 2.626 43.615 1.00 93.31 516 ALA A CA 1
ATOM 4201 C C . ALA A 1 516 ? -11.351 1.937 44.185 1.00 93.31 516 ALA A C 1
ATOM 4203 O O . ALA A 1 516 ? -12.407 2.559 44.278 1.00 93.31 516 ALA A O 1
ATOM 4204 N N . GLN A 1 517 ? -11.229 0.674 44.603 1.00 91.69 517 GLN A N 1
ATOM 4205 C CA . GLN A 1 517 ? -12.332 -0.078 45.207 1.00 91.69 517 GLN A CA 1
ATOM 4206 C C . GLN A 1 517 ? -12.788 0.546 46.529 1.00 91.69 517 GLN A C 1
ATOM 4208 O O . GLN A 1 517 ? -13.975 0.804 46.697 1.00 91.69 517 GLN A O 1
ATOM 4213 N N . GLY A 1 518 ? -11.847 0.865 47.417 1.00 92.38 518 GLY A N 1
ATOM 4214 C CA . GLY A 1 518 ? -12.128 1.507 48.697 1.00 92.38 518 GLY A CA 1
ATOM 4215 C C . GLY A 1 518 ? -12.796 2.871 48.531 1.00 92.38 518 GLY A C 1
ATOM 4216 O O . GLY A 1 518 ? -13.745 3.171 49.250 1.00 92.38 518 GLY A O 1
ATOM 4217 N N . LEU A 1 519 ? -12.377 3.674 47.544 1.00 92.69 519 LEU A N 1
ATOM 4218 C CA . LEU A 1 519 ? -13.059 4.930 47.226 1.00 92.69 519 LEU A CA 1
ATOM 4219 C C . LEU A 1 519 ? -14.514 4.678 46.806 1.00 92.69 519 LEU A C 1
ATOM 4221 O O . LEU A 1 519 ? -15.412 5.332 47.328 1.00 92.69 519 LEU A O 1
ATOM 4225 N N . GLY A 1 520 ? -14.767 3.715 45.914 1.00 93.06 520 GLY A N 1
ATOM 4226 C CA . GLY A 1 520 ? -16.131 3.341 45.525 1.00 93.06 520 GLY A CA 1
ATOM 4227 C C . GLY A 1 520 ? -16.989 2.905 46.718 1.00 93.06 520 GLY A C 1
ATOM 4228 O O . GLY A 1 520 ? -18.123 3.359 46.870 1.00 93.06 520 GLY A O 1
ATOM 4229 N N . GLU A 1 521 ? -16.432 2.103 47.629 1.00 92.44 521 GLU A N 1
ATOM 4230 C CA . GLU A 1 521 ? -17.124 1.672 48.849 1.00 92.44 521 GLU A CA 1
ATOM 4231 C C . GLU A 1 521 ? -17.463 2.852 49.771 1.00 92.44 521 GLU A C 1
ATOM 4233 O O . GLU A 1 521 ? -18.606 2.969 50.224 1.00 92.44 521 GLU A O 1
ATOM 4238 N N . VAL A 1 522 ? -16.511 3.763 50.003 1.00 90.75 522 VAL A N 1
ATOM 4239 C CA . VAL A 1 522 ? -16.716 4.973 50.817 1.00 90.75 522 VAL A CA 1
ATOM 4240 C C . VAL A 1 522 ? -17.814 5.855 50.226 1.00 90.75 522 VAL A C 1
ATOM 4242 O O . VAL A 1 522 ? -18.673 6.338 50.965 1.00 90.75 522 VAL A O 1
ATOM 4245 N N . LEU A 1 523 ? -17.836 6.029 48.904 1.00 91.25 523 LEU A N 1
ATOM 4246 C CA . LEU A 1 523 ? -18.854 6.824 48.215 1.00 91.25 523 LEU A CA 1
ATOM 4247 C C . LEU A 1 523 ? -20.231 6.150 48.219 1.00 91.25 523 LEU A C 1
ATOM 4249 O O . LEU A 1 523 ? -21.251 6.838 48.268 1.00 91.25 523 LEU A O 1
ATOM 4253 N N . SER A 1 524 ? -20.284 4.816 48.237 1.00 92.06 524 SER A N 1
ATOM 4254 C CA . SER A 1 524 ? -21.546 4.076 48.360 1.00 92.06 524 SER A CA 1
ATOM 4255 C C . SER A 1 524 ? -22.190 4.220 49.741 1.00 92.06 524 SER A C 1
ATOM 4257 O O . SER A 1 524 ? -23.415 4.174 49.869 1.00 92.06 524 SER A O 1
ATOM 4259 N N . LYS A 1 525 ? -21.377 4.417 50.789 1.00 90.00 525 LYS A N 1
ATOM 4260 C CA . LYS A 1 525 ? -21.826 4.569 52.180 1.00 90.00 525 LYS A CA 1
ATOM 4261 C C . LYS A 1 525 ? -21.022 5.665 52.896 1.00 90.00 525 LYS A C 1
ATOM 4263 O O . LYS A 1 525 ? -20.273 5.355 53.826 1.00 90.00 525 LYS A O 1
ATOM 4268 N N . PRO A 1 526 ? -21.224 6.952 52.553 1.00 86.06 526 PRO A N 1
ATOM 4269 C CA . PRO A 1 526 ? -20.475 8.046 53.162 1.00 86.06 526 PRO A CA 1
ATOM 4270 C C . PRO A 1 526 ? -20.689 8.078 54.677 1.00 86.06 526 PRO A C 1
ATOM 4272 O O . PRO A 1 526 ? -21.785 7.768 55.165 1.00 86.06 526 PRO A O 1
ATOM 4275 N N . GLN A 1 527 ? -19.663 8.468 55.433 1.00 86.69 527 GLN A N 1
ATOM 4276 C CA . GLN A 1 527 ? -19.749 8.595 56.890 1.00 86.69 527 GLN A CA 1
ATOM 4277 C C . GLN A 1 527 ? -20.732 9.703 57.302 1.00 86.69 527 GLN A C 1
ATOM 4279 O O . GLN A 1 527 ? -21.022 10.620 56.534 1.00 86.69 527 GLN A O 1
ATOM 4284 N N . LYS A 1 528 ? -21.227 9.656 58.549 1.00 85.62 528 LYS A N 1
ATOM 4285 C CA . LYS A 1 528 ? -22.224 10.614 59.064 1.00 85.62 528 LYS A CA 1
ATOM 4286 C C . LYS A 1 528 ? -21.797 12.076 58.880 1.00 85.62 528 LYS A C 1
ATOM 4288 O O . LYS A 1 528 ? -22.652 12.903 58.588 1.00 85.62 528 LYS A O 1
ATOM 4293 N N . GLN A 1 529 ? -20.507 12.380 59.038 1.00 84.88 529 GLN A N 1
ATOM 4294 C CA . GLN A 1 529 ? -19.984 13.734 58.857 1.00 84.88 529 GLN A CA 1
ATOM 4295 C C . GLN A 1 529 ? -20.029 14.175 57.386 1.00 84.88 529 GLN A C 1
ATOM 4297 O O . GLN A 1 529 ? -20.647 15.190 57.095 1.00 84.88 529 GLN A O 1
ATOM 4302 N N . ALA A 1 530 ? -19.537 13.356 56.453 1.00 81.69 530 ALA A N 1
ATOM 4303 C CA . ALA A 1 530 ? -19.619 13.643 55.017 1.00 81.69 530 ALA A CA 1
ATOM 4304 C C . ALA A 1 530 ? -21.071 13.847 54.534 1.00 81.69 530 ALA A C 1
ATOM 4306 O O . ALA A 1 530 ? -21.344 14.726 53.722 1.00 81.69 530 ALA A O 1
ATOM 4307 N N . ARG A 1 531 ? -22.038 13.098 55.089 1.00 81.44 531 ARG A N 1
ATOM 4308 C CA . ARG A 1 531 ? -23.470 13.305 54.792 1.00 81.44 531 ARG A CA 1
ATOM 4309 C C . ARG A 1 531 ? -23.997 14.654 55.290 1.00 81.44 531 ARG A C 1
ATOM 4311 O O . ARG A 1 531 ? -24.848 15.241 54.628 1.00 81.44 531 ARG A O 1
ATOM 4318 N N . LYS A 1 532 ? -23.520 15.145 56.444 1.00 83.44 532 LYS A N 1
ATOM 4319 C CA . LYS A 1 532 ? -23.857 16.498 56.935 1.00 83.44 532 LYS A CA 1
ATOM 4320 C C . LYS A 1 532 ? -23.310 17.574 55.999 1.00 83.44 532 LYS A C 1
ATOM 4322 O O . LYS A 1 532 ? -23.993 18.564 55.764 1.00 83.44 532 LYS A O 1
ATOM 4327 N N . ASP A 1 533 ? -22.153 17.310 55.403 1.00 81.94 533 ASP A N 1
ATOM 4328 C CA . ASP A 1 533 ? -21.507 18.160 54.399 1.00 81.94 533 ASP A CA 1
ATOM 4329 C C . ASP A 1 533 ? -22.051 17.906 52.973 1.00 81.94 533 ASP A C 1
ATOM 4331 O O . ASP A 1 533 ? -21.426 18.257 51.978 1.00 81.94 533 ASP A O 1
ATOM 4335 N N . LYS A 1 534 ? -23.260 17.327 52.872 1.00 80.62 534 LYS A N 1
ATOM 4336 C CA . LYS A 1 534 ? -24.030 17.096 51.637 1.00 80.62 534 LYS A CA 1
ATOM 4337 C C . LYS A 1 534 ? -23.396 16.128 50.625 1.00 80.62 534 LYS A C 1
ATOM 4339 O O . LYS A 1 534 ? -23.826 16.104 49.474 1.00 80.62 534 LYS A O 1
ATOM 4344 N N . ILE A 1 535 ? -22.455 15.275 51.036 1.00 86.19 535 ILE A N 1
ATOM 4345 C CA . ILE A 1 535 ? -21.980 14.167 50.192 1.00 86.19 535 ILE A CA 1
ATOM 4346 C C . ILE A 1 535 ? -23.043 13.062 50.158 1.00 86.19 535 ILE A C 1
ATOM 4348 O O . ILE A 1 535 ? -23.326 12.409 51.170 1.00 86.19 535 ILE A O 1
ATOM 4352 N N . THR A 1 536 ? -23.656 12.866 48.991 1.00 84.38 536 THR A N 1
ATOM 4353 C CA . THR A 1 536 ? -24.698 11.856 48.766 1.00 84.38 536 THR A CA 1
ATOM 4354 C C . THR A 1 536 ? -24.104 10.478 48.485 1.00 84.38 536 THR A C 1
ATOM 4356 O O . THR A 1 536 ? -22.956 10.337 48.072 1.00 84.38 536 THR A O 1
ATOM 4359 N N . SER A 1 537 ? -24.886 9.435 48.773 1.00 87.06 537 SER A N 1
ATOM 4360 C CA . SER A 1 537 ? -24.468 8.047 48.541 1.00 87.06 537 SER A CA 1
ATOM 4361 C C . SER A 1 537 ? -24.591 7.689 47.061 1.00 87.06 537 SER A C 1
ATOM 4363 O O . SER A 1 537 ? -25.660 7.872 46.483 1.00 87.06 537 SER A O 1
ATOM 4365 N N . ILE A 1 538 ? -23.528 7.133 46.478 1.00 91.12 538 ILE A N 1
ATOM 4366 C CA . ILE A 1 538 ? -23.507 6.643 45.094 1.00 91.12 538 ILE A CA 1
ATOM 4367 C C . ILE A 1 538 ? -23.695 5.124 45.111 1.00 91.12 538 ILE A C 1
ATOM 4369 O O . ILE A 1 538 ? -22.753 4.375 45.349 1.00 91.12 538 ILE A O 1
ATOM 4373 N N . THR A 1 539 ? -24.919 4.649 44.877 1.00 89.19 539 THR A N 1
ATOM 4374 C CA . THR A 1 539 ? -25.257 3.212 44.938 1.00 89.19 539 THR A CA 1
ATOM 4375 C C . THR A 1 539 ? -25.072 2.471 43.611 1.00 89.19 539 THR A C 1
ATOM 4377 O O . THR A 1 539 ? -25.472 1.316 43.500 1.00 89.19 539 THR A O 1
ATOM 4380 N N . LYS A 1 540 ? -24.506 3.129 42.593 1.00 90.81 540 LYS A N 1
ATOM 4381 C CA . LYS A 1 540 ? -24.238 2.533 41.278 1.00 90.81 540 LYS A CA 1
ATOM 4382 C C . LYS A 1 540 ? -23.044 1.579 41.371 1.00 90.81 540 LYS A C 1
ATOM 4384 O O . LYS A 1 540 ? -22.047 1.900 42.019 1.00 90.81 540 LYS A O 1
ATOM 4389 N N . ASP A 1 541 ? -23.129 0.443 40.684 1.00 91.62 541 ASP A N 1
ATOM 4390 C CA . ASP A 1 541 ? -22.026 -0.514 40.613 1.00 91.62 541 ASP A CA 1
ATOM 4391 C C . ASP A 1 541 ? -20.768 0.123 40.018 1.00 91.62 541 ASP A C 1
ATOM 4393 O O . ASP A 1 541 ? -20.824 0.877 39.038 1.00 91.62 541 ASP A O 1
ATOM 4397 N N . PHE A 1 542 ? -19.619 -0.227 40.596 1.00 94.62 542 PHE A N 1
ATOM 4398 C CA . PHE A 1 542 ? -18.333 0.338 40.219 1.00 94.62 542 PHE A CA 1
ATOM 4399 C C . PHE A 1 542 ? -17.250 -0.716 40.010 1.00 94.62 542 PHE A C 1
ATOM 4401 O O . PHE A 1 542 ? -17.314 -1.835 40.518 1.00 94.62 542 PHE A O 1
ATOM 4408 N N . VAL A 1 543 ? -16.217 -0.344 39.253 1.00 94.75 543 VAL A N 1
ATOM 4409 C CA . VAL A 1 543 ? -15.049 -1.193 38.994 1.00 94.75 543 VAL A CA 1
ATOM 4410 C C . VAL A 1 543 ? -13.765 -0.389 39.152 1.00 94.75 543 VAL A C 1
ATOM 4412 O O . VAL A 1 543 ? -13.584 0.634 38.496 1.00 94.75 543 VAL A O 1
ATOM 4415 N N . GLY A 1 544 ? -12.848 -0.889 39.983 1.00 94.25 544 GLY A N 1
ATOM 4416 C CA . GLY A 1 544 ? -11.461 -0.427 40.021 1.00 94.25 544 GLY A CA 1
ATOM 4417 C C . GLY A 1 544 ? -10.624 -1.119 38.942 1.00 94.25 544 GLY A C 1
ATOM 4418 O O . GLY A 1 544 ? -10.605 -2.350 38.874 1.00 94.25 544 GLY A O 1
ATOM 4419 N N . ILE A 1 545 ? -9.925 -0.347 38.110 1.00 94.75 545 ILE A N 1
ATOM 4420 C CA . ILE A 1 545 ? -9.138 -0.848 36.969 1.00 94.75 545 ILE A CA 1
ATOM 4421 C C . ILE A 1 545 ? -7.842 -0.049 36.808 1.00 94.75 545 ILE A C 1
ATOM 4423 O O . ILE A 1 545 ? -7.812 1.148 37.089 1.00 94.75 545 ILE A O 1
ATOM 4427 N N . SER A 1 546 ? -6.766 -0.685 36.341 1.00 95.12 546 SER A N 1
ATOM 4428 C CA . SER A 1 546 ? -5.551 0.045 35.957 1.00 95.12 546 SER A CA 1
ATOM 4429 C C . SER A 1 546 ? -5.764 0.856 34.676 1.00 95.12 546 SER A C 1
ATOM 4431 O O . SER A 1 546 ? -6.637 0.558 33.857 1.00 95.12 546 SER A O 1
ATOM 4433 N N . SER A 1 547 ? -4.951 1.883 34.459 1.00 94.94 547 SER A N 1
ATOM 4434 C CA . SER A 1 547 ? -5.043 2.728 33.264 1.00 94.94 547 SER A CA 1
ATOM 4435 C C . SER A 1 547 ? -4.764 1.951 31.975 1.00 94.94 547 SER A C 1
ATOM 4437 O O . SER A 1 547 ? -5.425 2.180 30.962 1.00 94.94 547 SER A O 1
ATOM 4439 N N . GLU A 1 548 ? -3.849 0.984 32.028 1.00 93.44 548 GLU A N 1
ATOM 4440 C CA . GLU A 1 548 ? -3.498 0.094 30.921 1.00 93.44 548 GLU A CA 1
ATOM 4441 C C . GLU A 1 548 ? -4.677 -0.815 30.559 1.00 93.44 548 GLU A C 1
ATOM 4443 O O . GLU A 1 548 ? -5.059 -0.926 29.392 1.00 93.44 548 GLU A O 1
ATOM 4448 N N . ASN A 1 549 ? -5.314 -1.424 31.564 1.00 94.25 549 ASN A N 1
ATOM 4449 C CA . ASN A 1 549 ? -6.489 -2.263 31.345 1.00 94.25 549 ASN A CA 1
ATOM 4450 C C . ASN A 1 549 ? -7.697 -1.441 30.898 1.00 94.25 549 ASN A C 1
ATOM 4452 O O . ASN A 1 549 ? -8.464 -1.904 30.058 1.00 94.25 549 ASN A O 1
ATOM 4456 N N . TYR A 1 550 ? -7.842 -0.205 31.377 1.00 95.75 550 TYR A N 1
ATOM 4457 C CA . TYR A 1 550 ? -8.877 0.703 30.895 1.00 95.75 550 TYR A CA 1
ATOM 4458 C C . TYR A 1 550 ? -8.718 1.021 29.407 1.00 95.75 550 TYR A C 1
ATOM 4460 O O . TYR A 1 550 ? -9.688 0.972 28.649 1.00 95.75 550 TYR A O 1
ATOM 4468 N N . GLN A 1 551 ? -7.488 1.287 28.963 1.00 94.75 551 GLN A N 1
ATOM 4469 C CA . GLN A 1 551 ? -7.194 1.504 27.551 1.00 94.75 551 GLN A CA 1
ATOM 4470 C C . GLN A 1 551 ? -7.551 0.269 26.711 1.00 94.75 551 GLN A C 1
ATOM 4472 O O . GLN A 1 551 ? -8.178 0.399 25.659 1.00 94.75 551 GLN A O 1
ATOM 4477 N N . ILE A 1 552 ? -7.201 -0.930 27.185 1.00 94.62 552 ILE A N 1
ATOM 4478 C CA . ILE A 1 552 ? -7.584 -2.194 26.542 1.00 94.62 552 ILE A CA 1
ATOM 4479 C C . ILE A 1 552 ? -9.107 -2.308 26.449 1.00 94.62 552 ILE A C 1
ATOM 4481 O O . ILE A 1 552 ? -9.623 -2.578 25.364 1.00 94.62 552 ILE A O 1
ATOM 4485 N N . VAL A 1 553 ? -9.812 -2.061 27.558 1.00 95.69 553 VAL A N 1
ATOM 4486 C CA . VAL A 1 553 ? -11.276 -2.099 27.637 1.00 95.69 553 VAL A CA 1
ATOM 4487 C C . VAL A 1 553 ? -11.912 -1.169 26.614 1.00 95.69 553 VAL A C 1
ATOM 4489 O O . VAL A 1 553 ? -12.834 -1.574 25.905 1.00 95.69 553 VAL A O 1
ATOM 4492 N N . GLN A 1 554 ? -11.386 0.046 26.484 1.00 96.06 554 GLN A N 1
ATOM 4493 C CA . GLN A 1 554 ? -11.862 1.030 25.520 1.00 96.06 554 GLN A CA 1
ATOM 4494 C C . GLN A 1 554 ? -11.597 0.630 24.062 1.00 96.06 554 GLN A C 1
ATOM 4496 O O . GLN A 1 554 ? -12.447 0.863 23.203 1.00 96.06 554 GLN A O 1
ATOM 4501 N N . ILE A 1 555 ? -10.448 0.014 23.770 1.00 95.69 555 ILE A N 1
ATOM 4502 C CA . ILE A 1 555 ? -10.076 -0.416 22.412 1.00 95.69 555 ILE A CA 1
ATOM 4503 C C . ILE A 1 555 ? -10.861 -1.660 21.979 1.00 95.69 555 ILE A C 1
ATOM 4505 O O . ILE A 1 555 ? -11.291 -1.750 20.830 1.00 95.69 555 ILE A O 1
ATOM 4509 N N . HIS A 1 556 ? -11.029 -2.636 22.872 1.00 95.62 556 HIS A N 1
ATOM 4510 C CA . HIS A 1 556 ? -11.589 -3.955 22.546 1.00 95.62 556 HIS A CA 1
ATOM 4511 C C . HIS A 1 556 ? -13.057 -4.120 22.930 1.00 95.62 556 HIS A C 1
ATOM 4513 O O . HIS A 1 556 ? -13.637 -5.154 22.615 1.00 95.62 556 HIS A O 1
ATOM 4519 N N . LYS A 1 557 ? -13.656 -3.116 23.580 1.00 95.88 557 LYS A N 1
ATOM 4520 C CA . LYS A 1 557 ? -15.054 -3.126 24.036 1.00 95.88 557 LYS A CA 1
ATOM 4521 C C . LYS A 1 557 ? -15.395 -4.367 24.877 1.00 95.88 557 LYS A C 1
ATOM 4523 O O . LYS A 1 557 ? -16.436 -4.990 24.709 1.00 95.88 557 LYS A O 1
ATOM 4528 N N . ASN A 1 558 ? -14.493 -4.732 25.792 1.00 94.12 558 ASN A N 1
ATOM 4529 C CA . ASN A 1 558 ? -14.550 -5.954 26.602 1.00 94.12 558 ASN A CA 1
ATOM 4530 C C . ASN A 1 558 ? -14.596 -5.705 28.131 1.00 94.12 558 ASN A C 1
ATOM 4532 O O . ASN A 1 558 ? -13.947 -6.424 28.892 1.00 94.12 558 ASN A O 1
ATOM 4536 N N . LEU A 1 559 ? -15.364 -4.710 28.593 1.00 94.00 559 LEU A N 1
ATOM 4537 C CA . LEU A 1 559 ? -15.499 -4.350 30.015 1.00 94.00 559 LEU A CA 1
ATOM 4538 C C . LEU A 1 559 ? -16.077 -5.502 30.846 1.00 94.00 559 LEU A C 1
ATOM 4540 O O . LEU A 1 559 ? -15.551 -5.810 31.910 1.00 94.00 559 LEU A O 1
ATOM 4544 N N . GLU A 1 560 ? -17.100 -6.189 30.337 1.00 91.50 560 GLU A N 1
ATOM 4545 C CA . GLU A 1 560 ? -17.708 -7.331 31.034 1.00 91.50 560 GLU A CA 1
ATOM 4546 C C . GLU A 1 560 ? -16.727 -8.494 31.215 1.00 91.50 560 GLU A C 1
ATOM 4548 O O . GLU A 1 560 ? -16.685 -9.130 32.265 1.00 91.50 560 GLU A O 1
ATOM 4553 N N . ALA A 1 561 ? -15.848 -8.731 30.238 1.00 89.81 561 ALA A N 1
ATOM 4554 C CA . ALA A 1 561 ? -14.795 -9.730 30.393 1.00 89.81 561 ALA A CA 1
ATOM 4555 C C . ALA A 1 561 ? -13.787 -9.338 31.483 1.00 89.81 561 ALA A C 1
ATOM 4557 O O . ALA A 1 561 ? -13.342 -10.205 32.233 1.00 89.81 561 ALA A O 1
ATOM 4558 N N . TYR A 1 562 ? -13.465 -8.045 31.609 1.00 91.56 562 TYR A N 1
ATOM 4559 C CA . TYR A 1 562 ? -12.634 -7.555 32.710 1.00 91.56 562 TYR A CA 1
ATOM 4560 C C . TYR A 1 562 ? -13.319 -7.751 34.072 1.00 91.56 562 TYR A C 1
ATOM 4562 O O . TYR A 1 562 ? -12.663 -8.178 35.020 1.00 91.56 562 TYR A O 1
ATOM 4570 N N . ARG A 1 563 ? -14.634 -7.490 34.162 1.00 89.94 563 ARG A N 1
ATOM 4571 C CA . ARG A 1 563 ? -15.440 -7.703 35.379 1.00 89.94 563 ARG A CA 1
ATOM 4572 C C . ARG A 1 563 ? -15.453 -9.167 35.817 1.00 89.94 563 ARG A C 1
ATOM 4574 O O . ARG A 1 563 ? -15.246 -9.449 36.993 1.00 89.94 563 ARG A O 1
ATOM 4581 N N . LEU A 1 564 ? -15.663 -10.088 34.876 1.00 86.31 564 LEU A N 1
ATOM 4582 C CA . LEU A 1 564 ? -15.759 -11.523 35.158 1.00 86.31 564 LEU A CA 1
ATOM 4583 C C . LEU A 1 564 ? -14.403 -12.162 35.470 1.00 86.31 564 LEU A C 1
ATOM 4585 O O . LEU A 1 564 ? -14.303 -12.995 36.370 1.00 86.31 564 LEU A O 1
ATOM 4589 N N . ASN A 1 565 ? -13.358 -11.817 34.713 1.00 80.12 565 ASN A N 1
ATOM 4590 C CA . ASN A 1 565 ? -12.033 -12.394 34.907 1.00 80.12 565 ASN A CA 1
ATOM 4591 C C . ASN A 1 565 ? -10.917 -11.434 34.456 1.00 80.12 565 ASN A C 1
ATOM 4593 O O . ASN A 1 565 ? -10.437 -11.523 33.321 1.00 80.12 565 ASN A O 1
ATOM 4597 N N . PRO A 1 566 ? -10.400 -10.579 35.357 1.00 73.12 566 PRO A N 1
ATOM 4598 C CA . PRO A 1 566 ? -9.357 -9.607 35.029 1.00 73.12 566 PRO A CA 1
ATOM 4599 C C . PRO A 1 566 ? -7.993 -10.249 34.712 1.00 73.12 566 PRO A C 1
ATOM 4601 O O . PRO A 1 566 ? -7.032 -9.531 34.456 1.00 73.12 566 PRO A O 1
ATOM 4604 N N . LYS A 1 567 ? -7.876 -11.587 34.725 1.00 67.50 567 LYS A N 1
ATOM 4605 C CA . LYS A 1 567 ? -6.653 -12.328 34.375 1.00 67.50 567 LYS A CA 1
ATOM 4606 C C . LYS A 1 567 ? -6.695 -12.974 32.983 1.00 67.50 567 LYS A C 1
ATOM 4608 O O . LYS A 1 567 ? -5.706 -13.588 32.592 1.00 67.50 567 LYS A O 1
ATOM 4613 N N . GLN A 1 568 ? -7.801 -12.891 32.237 1.00 59.06 568 GLN A N 1
ATOM 4614 C CA . GLN A 1 568 ? -7.956 -13.594 30.952 1.00 59.06 568 GLN A CA 1
ATOM 4615 C C . GLN A 1 568 ? -8.563 -12.705 29.857 1.00 59.06 568 GLN A C 1
ATOM 4617 O O . GLN A 1 568 ? -9.281 -11.752 30.136 1.00 59.06 568 GLN A O 1
ATOM 4622 N N . ALA A 1 569 ? -8.261 -13.005 28.589 1.00 50.84 569 ALA A N 1
ATOM 4623 C CA . ALA A 1 569 ? -8.914 -12.351 27.453 1.00 50.84 569 ALA A CA 1
ATOM 4624 C C . ALA A 1 569 ? -10.407 -12.717 27.351 1.00 50.84 569 ALA A C 1
ATOM 4626 O O . ALA A 1 569 ? -10.793 -13.805 27.779 1.00 50.84 569 ALA A O 1
ATOM 4627 N N . PRO A 1 570 ? -11.242 -11.857 26.729 1.00 48.62 570 PRO A N 1
ATOM 4628 C CA . PRO A 1 570 ? -12.634 -12.179 26.463 1.00 48.62 570 PRO A CA 1
ATOM 4629 C C . PRO A 1 570 ? -12.721 -13.443 25.609 1.00 48.62 570 PRO A C 1
ATOM 4631 O O . PRO A 1 570 ? -12.041 -13.576 24.585 1.00 48.62 570 PRO A O 1
ATOM 4634 N N . VAL A 1 571 ? -13.606 -14.352 26.009 1.00 49.62 571 VAL A N 1
ATOM 4635 C CA . VAL A 1 571 ? -14.080 -15.415 25.125 1.00 49.62 571 VAL A CA 1
ATOM 4636 C C . VAL A 1 571 ? -14.810 -14.730 23.969 1.00 49.62 571 VAL A C 1
ATOM 4638 O O . VAL A 1 571 ? -15.599 -13.810 24.187 1.00 49.62 571 VAL A O 1
ATOM 4641 N N . LYS A 1 572 ? -14.491 -15.115 22.727 1.00 40.50 572 LYS A N 1
ATOM 4642 C CA . LYS A 1 572 ? -15.163 -14.582 21.532 1.00 40.50 572 LYS A CA 1
ATOM 4643 C C . LYS A 1 572 ? -16.685 -14.676 21.721 1.00 40.50 572 LYS A C 1
ATOM 4645 O O . LYS A 1 572 ? -17.128 -15.722 22.191 1.00 40.50 572 LYS A O 1
ATOM 4650 N N . PRO A 1 573 ? -17.480 -13.675 21.302 1.00 33.00 573 PRO A N 1
ATOM 4651 C CA . PRO A 1 573 ? -18.913 -13.881 21.167 1.00 33.00 573 PRO A CA 1
ATOM 4652 C C . PRO A 1 573 ? -19.127 -15.052 20.200 1.00 33.00 573 PRO A C 1
ATOM 4654 O O . PRO A 1 573 ? -18.718 -14.989 19.036 1.00 33.00 573 PRO A O 1
ATOM 4657 N N . GLU A 1 574 ? -19.678 -16.154 20.707 1.00 31.38 574 GLU A N 1
ATOM 4658 C CA . GLU A 1 574 ? -20.071 -17.307 19.905 1.00 31.38 574 GLU A CA 1
ATOM 4659 C C . GLU A 1 574 ? -21.240 -16.881 19.011 1.00 31.38 574 GLU A C 1
ATOM 4661 O O . GLU A 1 574 ? -22.370 -16.721 19.464 1.00 31.38 574 GLU A O 1
ATOM 4666 N N . SER A 1 575 ? -20.980 -16.696 17.716 1.00 30.77 575 SER A N 1
ATOM 4667 C CA . SER A 1 575 ? -22.036 -16.841 16.719 1.00 30.77 575 SER A CA 1
ATOM 4668 C C . SER A 1 575 ? -22.414 -18.319 16.678 1.00 30.77 575 SER A C 1
ATOM 4670 O O . SER A 1 575 ? -21.545 -19.159 16.427 1.00 30.77 575 SER A O 1
ATOM 4672 N N . ALA A 1 576 ? -23.684 -18.638 16.913 1.00 31.27 576 ALA A N 1
ATOM 4673 C CA . ALA A 1 576 ? -24.212 -19.991 16.809 1.00 31.27 576 ALA A CA 1
ATOM 4674 C C . ALA A 1 576 ? -24.001 -20.563 15.392 1.00 31.27 576 ALA A C 1
ATOM 4676 O O . ALA A 1 576 ? -24.802 -20.333 14.493 1.00 31.27 576 ALA A O 1
ATOM 4677 N N . ALA A 1 577 ? -22.919 -21.317 15.189 1.00 29.50 577 ALA A N 1
ATOM 4678 C CA . ALA A 1 577 ? -22.736 -22.241 14.072 1.00 29.50 577 ALA A CA 1
ATOM 4679 C C . ALA A 1 577 ? -21.650 -23.274 14.420 1.00 29.50 577 ALA A C 1
ATOM 4681 O O . ALA A 1 577 ? -20.630 -22.966 15.030 1.00 29.50 577 ALA A O 1
ATOM 4682 N N . LYS A 1 578 ? -21.935 -24.528 14.066 1.00 30.78 578 LYS A N 1
ATOM 4683 C CA . LYS A 1 578 ? -21.340 -25.778 14.561 1.00 30.78 578 LYS A CA 1
ATOM 4684 C C . LYS A 1 578 ? -19.809 -25.889 14.450 1.00 30.78 578 LYS A C 1
ATOM 4686 O O . LYS A 1 578 ? -19.176 -25.419 13.511 1.00 30.78 578 LYS A O 1
ATOM 4691 N N . LYS A 1 579 ? -19.259 -26.616 15.430 1.00 27.39 579 LYS A N 1
ATOM 4692 C CA . LYS A 1 579 ? -17.853 -26.996 15.627 1.00 27.39 579 LYS A CA 1
ATOM 4693 C C . LYS A 1 579 ? -17.326 -27.930 14.529 1.00 27.39 579 LYS A C 1
ATOM 4695 O O . LYS A 1 579 ? -17.915 -28.978 14.296 1.00 27.39 579 LYS A O 1
ATOM 4700 N N . THR A 1 580 ? -16.114 -27.649 14.050 1.00 27.48 580 THR A N 1
ATOM 4701 C CA . THR A 1 580 ? -15.102 -28.676 13.732 1.00 27.48 580 THR A CA 1
ATOM 4702 C C . THR A 1 580 ? -13.717 -28.104 14.026 1.00 27.48 580 THR A C 1
ATOM 4704 O O . THR A 1 580 ? -13.362 -27.026 13.556 1.00 27.48 580 THR A O 1
ATOM 4707 N N . ALA A 1 581 ? -12.968 -28.791 14.889 1.00 26.73 581 ALA A N 1
ATOM 4708 C CA . ALA A 1 581 ? -11.695 -28.346 15.442 1.00 26.73 581 ALA A CA 1
ATOM 4709 C C . ALA A 1 581 ? -10.506 -28.859 14.615 1.00 26.73 581 ALA A C 1
ATOM 4711 O O . ALA A 1 581 ? -10.463 -30.037 14.275 1.00 26.73 581 ALA A O 1
ATOM 4712 N N . VAL A 1 582 ? -9.496 -28.008 14.396 1.00 25.70 582 VAL A N 1
ATOM 4713 C CA . VAL A 1 582 ? -8.135 -28.427 14.020 1.00 25.70 582 VAL A CA 1
ATOM 4714 C C . VAL A 1 582 ? -7.124 -27.632 14.854 1.00 25.70 582 VAL A C 1
ATOM 4716 O O . VAL A 1 582 ? -7.183 -26.402 14.931 1.00 25.70 582 VAL A O 1
ATOM 4719 N N . LYS A 1 583 ? -6.220 -28.361 15.520 1.00 26.56 583 LYS A N 1
ATOM 4720 C CA . LYS A 1 583 ? -5.132 -27.855 16.374 1.00 26.56 583 LYS A CA 1
ATOM 4721 C C . LYS A 1 583 ? -4.172 -26.961 15.576 1.00 26.56 583 LYS A C 1
ATOM 4723 O O . LYS A 1 583 ? -3.676 -27.367 14.531 1.00 26.56 583 LYS A O 1
ATOM 4728 N N . LYS A 1 584 ? -3.853 -25.779 16.116 1.00 25.12 584 LYS A N 1
ATOM 4729 C CA . LYS A 1 584 ? -2.766 -24.904 15.645 1.00 25.12 584 LYS A CA 1
ATOM 4730 C C . LYS A 1 584 ? -1.517 -25.125 16.493 1.00 25.12 584 LYS A C 1
ATOM 4732 O O . LYS A 1 584 ? -1.554 -24.911 17.701 1.00 25.12 584 LYS A O 1
ATOM 4737 N N . THR A 1 585 ? -0.414 -25.495 15.856 1.00 24.72 585 THR A N 1
ATOM 4738 C CA . THR A 1 585 ? 0.933 -25.416 16.426 1.00 24.72 585 THR A CA 1
ATOM 4739 C C . THR A 1 585 ? 1.543 -24.050 16.109 1.00 24.72 585 THR A C 1
ATOM 4741 O O . THR A 1 585 ? 1.595 -23.610 14.962 1.00 24.72 585 THR A O 1
ATOM 4744 N N . ASN A 1 586 ? 1.976 -23.359 17.166 1.00 27.70 586 ASN A N 1
ATOM 4745 C CA . ASN A 1 586 ? 2.850 -22.191 17.099 1.00 27.70 586 ASN A CA 1
ATOM 4746 C C . ASN A 1 586 ? 4.173 -22.573 16.428 1.00 27.70 586 ASN A C 1
ATOM 4748 O O . ASN A 1 586 ? 4.681 -23.646 16.728 1.00 27.70 586 ASN A O 1
ATOM 4752 N N . LEU A 1 587 ? 4.737 -21.678 15.606 1.00 26.41 587 LEU A N 1
ATOM 4753 C CA . LEU A 1 587 ? 6.175 -21.361 15.538 1.00 26.41 587 LEU A CA 1
ATOM 4754 C C . LEU A 1 587 ? 6.405 -20.258 14.486 1.00 26.41 587 LEU A C 1
ATOM 4756 O O . LEU A 1 587 ? 6.396 -20.483 13.274 1.00 26.41 587 LEU A O 1
ATOM 4760 N N . ASN A 1 588 ? 6.570 -19.044 15.012 1.00 27.45 588 ASN A N 1
ATOM 4761 C CA . ASN A 1 588 ? 6.987 -17.823 14.331 1.00 27.45 588 ASN A CA 1
ATOM 4762 C C . ASN A 1 588 ? 8.505 -17.858 14.107 1.00 27.45 588 ASN A C 1
ATOM 4764 O O . ASN A 1 588 ? 9.246 -17.762 15.082 1.00 27.45 588 ASN A O 1
ATOM 4768 N N . LYS A 1 589 ? 8.958 -17.896 12.852 1.00 29.84 589 LYS A N 1
ATOM 4769 C CA . LYS A 1 589 ? 10.213 -17.264 12.410 1.00 29.84 589 LYS A CA 1
ATOM 4770 C C . LYS A 1 589 ? 9.997 -16.752 10.984 1.00 29.84 589 LYS A C 1
ATOM 4772 O O . LYS A 1 589 ? 9.662 -17.525 10.094 1.00 29.84 589 LYS A O 1
ATOM 4777 N N . SER A 1 590 ? 10.102 -15.436 10.812 1.00 31.22 590 SER A N 1
ATOM 4778 C CA . SER A 1 590 ? 10.045 -14.768 9.508 1.00 31.22 590 SER A CA 1
ATOM 4779 C C . SER A 1 590 ? 11.315 -15.096 8.707 1.00 31.22 590 SER A C 1
ATOM 4781 O O . SER A 1 590 ? 12.376 -15.190 9.327 1.00 31.22 590 SER A O 1
ATOM 4783 N N . PRO A 1 591 ? 11.258 -15.244 7.370 1.00 38.44 591 PRO A N 1
ATOM 4784 C CA . PRO A 1 591 ? 12.453 -15.456 6.561 1.00 38.44 591 PRO A CA 1
ATOM 4785 C C . PRO A 1 591 ? 13.349 -14.213 6.562 1.00 38.44 591 PRO A C 1
ATOM 4787 O O . PRO A 1 591 ? 12.858 -13.082 6.585 1.00 38.44 591 PRO A O 1
ATOM 4790 N N . ASP A 1 592 ? 14.655 -14.456 6.514 1.00 41.66 592 ASP A N 1
ATOM 4791 C CA . ASP A 1 592 ? 15.722 -13.460 6.454 1.00 41.66 592 ASP A CA 1
ATOM 4792 C C . ASP A 1 592 ? 15.586 -12.561 5.195 1.00 41.66 592 ASP A C 1
ATOM 4794 O O . ASP A 1 592 ? 15.668 -13.062 4.063 1.00 41.66 592 ASP A O 1
ATOM 4798 N N . PRO A 1 593 ? 15.347 -11.244 5.353 1.00 38.00 593 PRO A N 1
ATOM 4799 C CA . PRO A 1 593 ? 15.141 -10.314 4.243 1.00 38.00 593 PRO A CA 1
ATOM 4800 C C . PRO A 1 593 ? 16.369 -10.147 3.334 1.00 38.00 593 PRO A C 1
ATOM 4802 O O . PRO A 1 593 ? 16.205 -9.729 2.183 1.00 38.00 593 PRO A O 1
ATOM 4805 N N . ASP A 1 594 ? 17.572 -10.498 3.792 1.00 38.53 594 ASP A N 1
ATOM 4806 C CA . ASP A 1 594 ? 18.800 -10.307 3.018 1.00 38.53 594 ASP A CA 1
ATOM 4807 C C . ASP A 1 594 ? 19.033 -11.437 2.005 1.00 38.53 594 ASP A C 1
ATOM 4809 O O . ASP A 1 594 ? 19.450 -11.176 0.872 1.00 38.53 594 ASP A O 1
ATOM 4813 N N . LYS A 1 595 ? 18.596 -12.667 2.313 1.00 42.91 595 LYS A N 1
ATOM 4814 C CA . LYS A 1 595 ? 18.566 -13.774 1.335 1.00 42.91 595 LYS A CA 1
ATOM 4815 C C . LYS A 1 595 ? 17.574 -13.515 0.197 1.00 42.91 595 LYS A C 1
ATOM 4817 O O . LYS A 1 595 ? 17.883 -13.770 -0.967 1.00 42.91 595 LYS A O 1
ATOM 4822 N N . LYS A 1 596 ? 16.412 -12.920 0.506 1.00 43.50 596 LYS A N 1
ATOM 4823 C CA . LYS A 1 596 ? 15.420 -12.495 -0.503 1.00 43.50 596 LYS A CA 1
ATOM 4824 C C . LYS A 1 596 ? 16.008 -11.425 -1.434 1.00 43.50 596 LYS A C 1
ATOM 4826 O O . LYS A 1 596 ? 15.817 -11.509 -2.644 1.00 43.50 596 LYS A O 1
ATOM 4831 N N . LYS A 1 597 ? 16.760 -10.450 -0.906 1.00 44.47 597 LYS A N 1
ATOM 4832 C CA . LYS A 1 597 ? 17.432 -9.413 -1.715 1.00 44.47 597 LYS A CA 1
ATOM 4833 C C . LYS A 1 597 ? 18.531 -9.975 -2.622 1.00 44.47 597 LYS A C 1
ATOM 4835 O O . LYS A 1 597 ? 18.591 -9.572 -3.782 1.00 44.47 597 LYS A O 1
ATOM 4840 N N . ALA A 1 598 ? 19.348 -10.910 -2.135 1.00 46.66 598 ALA A N 1
ATOM 4841 C CA . ALA A 1 598 ? 20.412 -11.532 -2.927 1.00 46.66 598 ALA A CA 1
ATOM 4842 C C . ALA A 1 598 ? 19.857 -12.325 -4.127 1.00 46.66 598 ALA A C 1
ATOM 4844 O O . ALA A 1 598 ? 20.312 -12.139 -5.259 1.00 46.66 598 ALA A O 1
ATOM 4845 N N . LEU A 1 599 ? 18.803 -13.120 -3.906 1.00 47.03 599 LEU A N 1
ATOM 4846 C CA . LEU A 1 599 ? 18.088 -13.834 -4.971 1.00 47.03 599 LEU A CA 1
ATOM 4847 C C . LEU A 1 599 ? 17.441 -12.858 -5.974 1.00 47.03 599 LEU A C 1
ATOM 4849 O O . LEU A 1 599 ? 17.547 -13.037 -7.189 1.00 47.03 599 LEU A O 1
ATOM 4853 N N . ILE A 1 600 ? 16.822 -11.778 -5.479 1.00 49.41 600 ILE A N 1
ATOM 4854 C CA . ILE A 1 600 ? 16.252 -10.703 -6.308 1.00 49.41 600 ILE A CA 1
ATOM 4855 C C . ILE A 1 600 ? 17.319 -10.076 -7.218 1.00 49.41 600 ILE A C 1
ATOM 4857 O O . ILE A 1 600 ? 17.060 -9.846 -8.402 1.00 49.41 600 ILE A O 1
ATOM 4861 N N . GLU A 1 601 ? 18.511 -9.784 -6.698 1.00 48.81 601 GLU A N 1
ATOM 4862 C CA . GLU A 1 601 ? 19.577 -9.151 -7.476 1.00 48.81 601 GLU A CA 1
ATOM 4863 C C . GLU A 1 601 ? 20.127 -10.085 -8.565 1.00 48.81 601 GLU A C 1
ATOM 4865 O O . GLU A 1 601 ? 20.345 -9.650 -9.701 1.00 48.81 601 GLU A O 1
ATOM 4870 N N . LYS A 1 602 ? 20.264 -11.383 -8.267 1.00 52.84 602 LYS A N 1
ATOM 4871 C CA . LYS A 1 602 ? 20.691 -12.407 -9.233 1.00 52.84 602 LYS A CA 1
ATOM 4872 C C . LYS A 1 602 ? 19.666 -12.610 -10.355 1.00 52.84 602 LYS A C 1
ATOM 4874 O O . LYS A 1 602 ? 20.032 -12.553 -11.531 1.00 52.84 602 LYS A O 1
ATOM 4879 N N . LEU A 1 603 ? 18.374 -12.706 -10.033 1.00 46.41 603 LEU A N 1
ATOM 4880 C CA . LEU A 1 603 ? 17.301 -12.818 -11.036 1.00 46.41 603 LEU A CA 1
ATOM 4881 C C . LEU A 1 603 ? 17.149 -11.543 -11.888 1.00 46.41 603 LEU A C 1
ATOM 4883 O O . LEU A 1 603 ? 16.900 -11.617 -13.095 1.00 46.41 603 LEU A O 1
ATOM 4887 N N . LYS A 1 604 ? 17.377 -10.352 -11.313 1.00 48.19 604 LYS A N 1
ATOM 4888 C CA . LYS A 1 604 ? 17.401 -9.084 -12.069 1.00 48.19 604 LYS A CA 1
ATOM 4889 C C . LYS A 1 604 ? 18.500 -9.060 -13.143 1.00 48.19 604 LYS A C 1
ATOM 4891 O O . LYS A 1 604 ? 18.276 -8.491 -14.216 1.00 48.19 604 LYS A O 1
ATOM 4896 N N . ARG A 1 605 ? 19.658 -9.688 -12.898 1.00 50.62 605 ARG A N 1
ATOM 4897 C CA . ARG A 1 605 ? 20.758 -9.798 -13.879 1.00 50.62 605 ARG A CA 1
ATOM 4898 C C . ARG A 1 605 ? 20.397 -10.716 -15.060 1.00 50.62 605 ARG A C 1
ATOM 4900 O O . ARG A 1 605 ? 20.775 -10.402 -16.187 1.00 50.62 605 ARG A O 1
ATOM 4907 N N . GLN A 1 606 ? 19.575 -11.752 -14.854 1.00 46.66 606 GLN A N 1
ATOM 4908 C CA . GLN A 1 606 ? 19.067 -12.618 -15.935 1.00 46.66 606 GLN A CA 1
ATOM 4909 C C . GLN A 1 606 ? 18.176 -11.867 -16.940 1.00 46.66 606 GLN A C 1
ATOM 4911 O O . GLN A 1 606 ? 18.310 -12.043 -18.150 1.00 46.66 606 GLN A O 1
ATOM 4916 N N . LYS A 1 607 ? 17.301 -10.966 -16.470 1.00 41.97 607 LYS A N 1
ATOM 4917 C CA . LYS A 1 607 ? 16.392 -10.208 -17.355 1.00 41.97 607 LYS A CA 1
ATOM 4918 C C . LYS A 1 607 ? 17.137 -9.221 -18.266 1.00 41.97 607 LYS A C 1
ATOM 4920 O O . LYS A 1 607 ? 16.763 -9.066 -19.426 1.00 41.97 607 LYS A O 1
ATOM 4925 N N . LYS A 1 608 ? 18.226 -8.602 -17.784 1.00 41.97 608 LYS A N 1
ATOM 4926 C CA . LYS A 1 608 ? 19.118 -7.770 -18.622 1.00 41.97 608 LYS A CA 1
ATOM 4927 C C . LYS A 1 608 ? 19.783 -8.584 -19.742 1.00 41.97 608 LYS A C 1
ATOM 4929 O O . LYS A 1 608 ? 19.907 -8.084 -20.852 1.00 41.97 608 LYS A O 1
ATOM 4934 N N . ALA A 1 609 ? 20.146 -9.836 -19.466 1.00 37.28 609 ALA A N 1
ATOM 4935 C CA . ALA A 1 609 ? 20.756 -10.754 -20.427 1.00 37.28 609 ALA A CA 1
ATOM 4936 C C . ALA A 1 609 ? 19.771 -11.331 -21.469 1.00 37.28 609 ALA A C 1
ATOM 4938 O O . ALA A 1 609 ? 20.210 -11.717 -22.551 1.00 37.28 609 ALA A O 1
ATOM 4939 N N . GLY A 1 610 ? 18.471 -11.396 -21.148 1.00 32.38 610 GLY A N 1
ATOM 4940 C CA . GLY A 1 610 ? 17.409 -11.852 -22.055 1.00 32.38 610 GLY A CA 1
ATOM 4941 C C . GLY A 1 610 ? 16.852 -10.757 -22.973 1.00 32.38 610 GLY A C 1
ATOM 4942 O O . GLY A 1 610 ? 16.569 -11.026 -24.137 1.00 32.38 610 GLY A O 1
ATOM 4943 N N . ASN A 1 611 ? 16.757 -9.508 -22.499 1.00 33.03 611 ASN A N 1
ATOM 4944 C CA . ASN A 1 611 ? 16.319 -8.381 -23.337 1.00 33.03 611 ASN A CA 1
ATOM 4945 C C . ASN A 1 611 ? 17.366 -7.962 -24.383 1.00 33.03 611 ASN A C 1
ATOM 4947 O O . ASN A 1 611 ? 16.993 -7.410 -25.411 1.00 33.03 611 ASN A O 1
ATOM 4951 N N . SER A 1 612 ? 18.651 -8.276 -24.179 1.00 34.38 612 SER A N 1
ATOM 4952 C CA . SER A 1 612 ? 19.696 -8.011 -25.177 1.00 34.38 612 SER A CA 1
ATOM 4953 C C . SER A 1 612 ? 19.648 -8.950 -26.393 1.00 34.38 612 SER A C 1
ATOM 4955 O O . SER A 1 612 ? 20.420 -8.757 -27.323 1.00 34.38 612 SER A O 1
ATOM 4957 N N . LYS A 1 613 ? 18.772 -9.971 -26.406 1.00 34.38 613 LYS A N 1
ATOM 4958 C CA . LYS A 1 613 ? 18.591 -10.896 -27.545 1.00 34.38 613 LYS A CA 1
ATOM 4959 C C . LYS A 1 613 ? 17.463 -10.497 -28.512 1.00 34.38 613 LYS A C 1
ATOM 4961 O O . LYS A 1 613 ? 17.218 -11.231 -29.460 1.00 34.38 613 LYS A O 1
ATOM 4966 N N . LYS A 1 614 ? 16.777 -9.363 -28.301 1.00 33.66 614 LYS A N 1
ATOM 4967 C CA . LYS A 1 614 ? 15.769 -8.838 -29.252 1.00 33.66 614 LYS A CA 1
ATOM 4968 C C . LYS A 1 614 ? 16.130 -7.512 -29.921 1.00 33.66 614 LYS A C 1
ATOM 4970 O O . LYS A 1 614 ? 15.351 -7.020 -30.726 1.00 33.66 614 LYS A O 1
ATOM 4975 N N . GLU A 1 615 ? 17.308 -6.972 -29.643 1.00 34.22 615 GLU A N 1
ATOM 4976 C CA . GLU A 1 615 ? 17.832 -5.796 -30.335 1.00 34.22 615 GLU A CA 1
ATOM 4977 C C . GLU A 1 615 ? 19.300 -6.051 -30.682 1.00 34.22 615 GLU A C 1
ATOM 4979 O O . GLU A 1 615 ? 20.219 -5.704 -29.949 1.00 34.22 615 GLU A O 1
ATOM 4984 N N . THR A 1 616 ? 19.517 -6.740 -31.793 1.00 26.52 616 THR A N 1
ATOM 4985 C CA . THR A 1 616 ? 20.704 -6.595 -32.644 1.00 26.52 616 THR A CA 1
ATOM 4986 C C . THR A 1 616 ? 20.227 -6.824 -34.084 1.00 26.52 616 THR A C 1
ATOM 4988 O O . THR A 1 616 ? 19.257 -7.565 -34.251 1.00 26.52 616 THR A O 1
ATOM 4991 N N . PRO A 1 617 ? 20.786 -6.091 -35.063 1.00 36.44 617 PRO A N 1
ATOM 4992 C CA . PRO A 1 617 ? 20.188 -5.882 -36.384 1.00 36.44 617 PRO A CA 1
ATOM 4993 C C . PRO A 1 617 ? 19.934 -7.167 -37.169 1.00 36.44 617 PRO A C 1
ATOM 4995 O O . PRO A 1 617 ? 20.729 -8.123 -37.010 1.00 36.44 617 PRO A O 1
#

Radius of gyration: 37.18 Å; chains: 1; bounding box: 101×60×109 Å